Protein AF-K2CJT7-F1 (afdb_monomer_lite)

Sequence (482 aa):
MVERSEGFDRQESEKLVLRTFDEILKRFDKESEDYGRLDDFKYAVEQGDFPKNTAQYNRMTINGVHLTVAARDNEEDAFRKLNEFLSALKAKLNPEAQSSEVTKDREVVRRTSKAVTQPLVPEKGYTEWRDVNSEIVEIGKAFQGMEEEPLMKNLREKSHGREIGKENLHLEVGGVILDIKKGERNETLLTKLSRFVAAVKANNPERFVVEKKSVQEAAPAAPDKIFWRDVIAGIDGLVKAYPDKDYSSLTQLRAMMESGEVGQGMNLLMTVGPIHLWIKKTDSDEMIKEKIAVFIGELKQVASALNTREKEKEKPLDPESSRTYWRDIEGAIDALEPVFGEDGSYKLLRMSVKKGILGTVKNFHAIIGGVILDIKQSDTDTQMRDKLSAFIRELSKGGEIKMNDETRKSLKQLEQKYHQLEENSLDLENRYKKANGDLNQRTNEIIRLEDHIRKLQDELAREKQKSSYTPPPYQTTRSYSG

pLDDT: mean 74.55, std 16.51, range [27.48, 92.94]

Secondary structure (DSSP, 8-state):
-PPPPSP--HHHHHHHHHHHHHHHHTTS-TTSHHHHHHHHHHHHHHTT-TTT-GGGGSSEEETTEEE---TT--HHHHHHHHHHHHHHHHHHH-GGGGGTSTTTTHHHHHHHTTSS---SS--HHHHHHHHHHHHHHHHHHHTTTSTHHHHHHHHHHHHHTT-BTTB-EEEEETTEEEEE-TT--HHHHHHHHHHHHHHHHHH-HHHHS-------------HHHHHHHHHHHHHHHHHHH--STT-HHHHHHHHHHHHT-TTSSS-EEEEETTEEEEE-TT--HHHHHHHHHHHHHHHHHHHHHHHHHHHHH-SPP-HHHHHHHHHHHHHHHHTTHHHHTT-HHHHHHHHHHHTT-TTT---EEEEETTEEEEE-TT--HHHHHHHHHHHHHHHHHHHHHHHHHHHHHHHHHHHHHHHHHHHHHHHHHHHHHHHHHHHHHHHHHHHHHHHHHHHHHHHHHHHHHHHT-PPPP---------

Structure (mmCIF, N/CA/C/O backbone):
data_AF-K2CJT7-F1
#
_entry.id   AF-K2CJT7-F1
#
loop_
_atom_site.group_PDB
_atom_site.id
_atom_site.type_symbol
_atom_site.label_atom_id
_atom_site.label_alt_id
_atom_site.label_comp_id
_atom_site.label_asym_id
_atom_site.label_entity_id
_atom_site.label_seq_id
_atom_site.pdbx_PDB_ins_code
_atom_site.Cartn_x
_atom_site.Cartn_y
_atom_site.Cartn_z
_atom_site.occupancy
_atom_site.B_iso_or_equiv
_atom_site.auth_seq_id
_atom_site.auth_comp_id
_atom_site.auth_asym_id
_atom_site.auth_atom_id
_atom_site.pdbx_PDB_model_num
ATOM 1 N N . MET A 1 1 ? -0.716 38.180 7.221 1.00 33.94 1 MET A N 1
ATOM 2 C CA . MET A 1 1 ? 0.702 38.538 7.413 1.00 33.94 1 MET A CA 1
ATOM 3 C C . MET A 1 1 ? 1.384 37.246 7.831 1.00 33.94 1 MET A C 1
ATOM 5 O O . MET A 1 1 ? 1.141 36.795 8.937 1.00 33.94 1 MET A O 1
ATOM 9 N N . VAL A 1 2 ? 2.018 36.547 6.886 1.00 33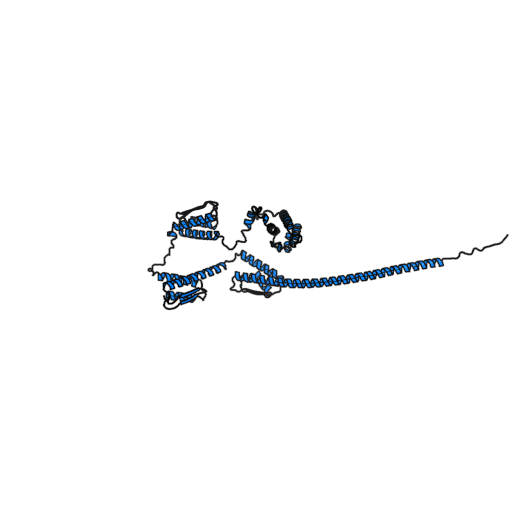.72 2 VAL A N 1
ATOM 10 C CA . VAL A 1 2 ? 2.657 35.242 7.132 1.00 33.72 2 VAL A CA 1
ATOM 11 C C . VAL A 1 2 ? 4.112 35.533 7.477 1.00 33.72 2 VAL A C 1
ATOM 13 O O . VAL A 1 2 ? 4.806 36.168 6.682 1.00 33.72 2 VAL A O 1
ATOM 16 N N . GLU A 1 3 ? 4.526 35.157 8.684 1.00 33.00 3 GLU A N 1
ATOM 17 C CA . GLU A 1 3 ? 5.911 35.260 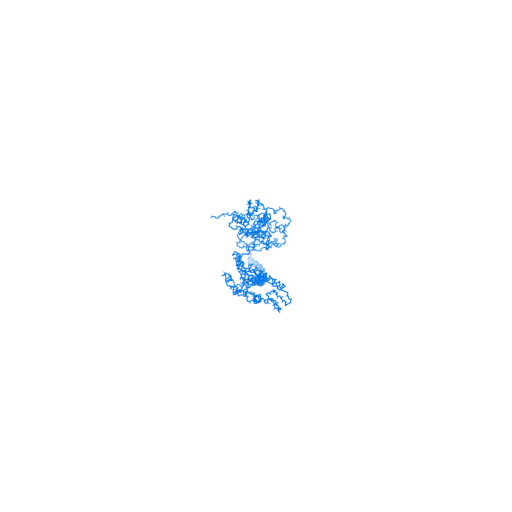9.137 1.00 33.00 3 GLU A CA 1
ATOM 18 C C . GLU A 1 3 ? 6.803 34.418 8.216 1.00 33.00 3 GLU A C 1
ATOM 20 O O . GLU A 1 3 ? 6.526 33.247 7.954 1.00 33.00 3 GLU A O 1
ATOM 25 N N . ARG A 1 4 ? 7.838 35.056 7.658 1.00 34.62 4 ARG A N 1
ATOM 26 C CA . ARG A 1 4 ? 8.873 34.395 6.861 1.00 34.62 4 ARG A CA 1
ATOM 27 C C . ARG A 1 4 ? 9.667 33.485 7.796 1.00 34.62 4 ARG A C 1
ATOM 29 O O . ARG A 1 4 ? 10.232 33.985 8.766 1.00 34.62 4 ARG A O 1
ATOM 36 N N . SER A 1 5 ? 9.706 32.187 7.500 1.00 40.94 5 SER A N 1
ATOM 37 C CA . SER A 1 5 ? 10.655 31.262 8.116 1.00 40.94 5 SER A CA 1
ATOM 38 C C . SER A 1 5 ? 12.083 31.757 7.874 1.00 40.94 5 SER A C 1
ATOM 40 O O . SER A 1 5 ? 12.376 32.348 6.830 1.00 40.94 5 SER A O 1
ATOM 42 N N . GLU A 1 6 ? 12.947 31.561 8.869 1.00 47.12 6 GLU A N 1
ATOM 43 C CA . GLU A 1 6 ? 14.383 31.828 8.782 1.00 47.12 6 GLU A CA 1
ATOM 44 C C . GLU A 1 6 ? 14.944 31.219 7.487 1.00 47.12 6 GLU A C 1
ATOM 46 O O . GLU A 1 6 ? 14.622 30.088 7.127 1.00 47.12 6 GLU A O 1
ATOM 51 N N . GLY A 1 7 ? 15.679 32.031 6.725 1.00 49.88 7 GLY A N 1
ATOM 52 C CA . GLY A 1 7 ? 15.993 31.751 5.328 1.00 49.88 7 GLY A CA 1
ATOM 53 C C . GLY A 1 7 ? 16.843 30.496 5.158 1.00 49.88 7 GLY A C 1
ATOM 54 O O . GLY A 1 7 ? 17.966 30.437 5.646 1.00 49.88 7 GLY A O 1
ATOM 55 N N . PHE A 1 8 ? 16.321 29.526 4.412 1.00 68.75 8 PHE A N 1
ATOM 56 C CA . PHE A 1 8 ? 17.096 28.421 3.864 1.00 68.75 8 PHE A CA 1
ATOM 57 C C . PHE A 1 8 ? 18.236 28.974 2.988 1.00 68.75 8 PHE A C 1
ATOM 59 O O . PHE A 1 8 ? 17.991 29.499 1.898 1.00 68.75 8 PHE A O 1
ATOM 66 N N . ASP A 1 9 ? 19.482 28.875 3.466 1.00 81.31 9 ASP A N 1
ATOM 67 C CA . ASP A 1 9 ? 20.670 29.160 2.660 1.00 81.31 9 ASP A CA 1
ATOM 68 C C . ASP A 1 9 ? 21.078 27.896 1.895 1.00 81.31 9 ASP A C 1
ATOM 70 O O . ASP A 1 9 ? 21.684 26.949 2.418 1.00 81.31 9 ASP A O 1
ATOM 74 N N . ARG A 1 10 ? 20.715 27.894 0.614 1.00 78.44 10 ARG A N 1
ATOM 75 C CA . ARG A 1 10 ? 21.020 26.819 -0.326 1.00 78.44 10 ARG A CA 1
ATOM 76 C C . ARG A 1 10 ? 22.523 26.545 -0.422 1.00 78.44 10 ARG A C 1
ATOM 78 O O . ARG A 1 10 ? 22.921 25.383 -0.442 1.00 78.44 10 ARG A O 1
ATOM 85 N N . GLN A 1 11 ? 23.359 27.583 -0.464 1.00 81.00 11 GLN A N 1
ATOM 86 C CA . GLN A 1 11 ? 24.801 27.410 -0.665 1.00 81.00 11 GLN A CA 1
ATOM 87 C C . GLN A 1 11 ? 25.468 26.777 0.554 1.00 81.00 11 GLN A C 1
ATOM 89 O O . GLN A 1 11 ? 26.418 26.002 0.419 1.00 81.00 11 GLN A O 1
ATOM 94 N N . GLU A 1 12 ? 24.994 27.111 1.752 1.00 79.69 12 GLU A N 1
ATOM 95 C CA . GLU A 1 12 ? 25.493 26.509 2.986 1.00 79.69 12 GLU A CA 1
ATOM 96 C C . GLU A 1 12 ? 25.071 25.036 3.098 1.00 79.69 12 GLU A C 1
ATOM 98 O O . GLU A 1 12 ? 25.903 24.175 3.405 1.00 79.69 12 GLU A O 1
ATOM 103 N N . SER A 1 13 ? 23.821 24.733 2.737 1.00 77.44 13 SER A N 1
ATOM 104 C CA . SER A 1 13 ? 23.278 23.369 2.721 1.00 77.44 13 SER A CA 1
ATOM 105 C C . SER A 1 13 ? 23.994 22.465 1.710 1.00 77.44 13 SER A C 1
ATOM 107 O O . SER A 1 13 ? 24.402 21.356 2.058 1.00 77.44 13 SER A O 1
ATOM 109 N N . GLU A 1 14 ? 24.226 22.947 0.484 1.00 81.81 14 GLU A N 1
ATOM 110 C CA . GLU A 1 14 ? 24.991 22.229 -0.547 1.00 81.81 14 GLU A CA 1
ATOM 111 C C . GLU A 1 14 ? 26.425 21.934 -0.074 1.00 81.81 14 GLU A C 1
ATOM 113 O O . GLU A 1 14 ? 26.898 20.799 -0.170 1.00 81.81 14 GLU A O 1
ATOM 118 N N . LYS A 1 15 ? 27.114 22.918 0.520 1.00 83.44 15 LYS A N 1
ATOM 119 C CA . LYS A 1 15 ? 28.477 22.729 1.048 1.00 83.44 15 LYS A CA 1
ATOM 120 C C . LYS A 1 15 ? 28.543 21.686 2.162 1.00 83.44 15 LYS A C 1
ATOM 122 O O . LYS A 1 15 ? 29.533 20.956 2.239 1.00 83.44 15 LYS A O 1
ATOM 127 N N . LEU A 1 16 ? 27.545 21.636 3.043 1.00 80.25 16 LEU A N 1
ATOM 128 C CA . LEU A 1 16 ? 27.485 20.653 4.127 1.00 80.25 16 LEU A CA 1
ATOM 129 C C . LEU A 1 16 ? 27.275 19.232 3.584 1.00 80.25 16 LEU A C 1
ATOM 131 O O . LEU A 1 16 ? 27.981 18.301 3.982 1.00 80.25 16 LEU A O 1
ATOM 135 N N . VAL A 1 17 ? 26.353 19.083 2.632 1.00 81.94 17 VAL A N 1
ATOM 136 C CA . VAL A 1 17 ? 26.064 17.816 1.952 1.00 81.94 17 VAL A CA 1
ATOM 137 C C . VAL A 1 17 ? 27.309 17.280 1.247 1.00 81.94 17 VAL A C 1
ATOM 139 O O . VAL A 1 17 ? 27.695 16.134 1.477 1.00 81.94 17 VAL A O 1
ATOM 142 N N . LEU A 1 18 ? 27.990 18.112 0.453 1.00 85.12 18 LEU A N 1
ATOM 143 C CA . LEU A 1 18 ? 29.178 17.703 -0.304 1.00 85.12 18 LEU A CA 1
ATOM 144 C C . LEU A 1 18 ? 30.336 17.261 0.600 1.00 85.12 18 LEU A C 1
ATOM 146 O O . LEU A 1 18 ? 30.958 16.231 0.339 1.00 85.12 18 LEU A O 1
ATOM 150 N N . ARG A 1 19 ? 30.575 17.965 1.716 1.00 85.94 19 ARG A N 1
ATOM 151 C CA . ARG A 1 19 ? 31.562 17.521 2.720 1.00 85.94 19 ARG A CA 1
ATOM 152 C C . ARG A 1 19 ? 31.198 16.163 3.313 1.00 85.94 19 ARG A C 1
ATOM 154 O O . ARG A 1 19 ? 32.074 15.327 3.516 1.00 85.94 19 ARG A O 1
ATOM 161 N N . THR A 1 20 ? 29.914 15.935 3.580 1.00 80.62 20 THR A N 1
ATOM 162 C CA . THR A 1 20 ? 29.443 14.670 4.155 1.00 80.62 20 THR A CA 1
ATOM 163 C C . THR A 1 20 ? 29.599 13.514 3.161 1.00 80.62 20 THR A C 1
ATOM 165 O O . THR A 1 20 ? 30.011 12.424 3.559 1.00 80.62 20 THR A O 1
ATOM 168 N N . PHE A 1 21 ? 29.369 13.756 1.864 1.00 86.75 21 PHE A N 1
ATOM 169 C CA . PHE A 1 21 ? 29.683 12.795 0.801 1.00 86.75 21 PHE A CA 1
ATOM 170 C C . PHE A 1 21 ? 31.166 12.417 0.779 1.00 86.75 21 PHE A C 1
ATOM 172 O O . PHE A 1 21 ? 31.483 11.230 0.765 1.00 86.75 21 PHE A O 1
ATOM 179 N N . ASP A 1 22 ? 32.074 13.395 0.837 1.00 88.12 22 ASP A N 1
ATOM 180 C CA . ASP A 1 22 ? 33.520 13.132 0.832 1.00 88.12 22 ASP A CA 1
ATOM 181 C C . ASP A 1 22 ? 33.976 12.279 2.023 1.00 88.12 22 ASP A C 1
ATOM 183 O O . ASP A 1 22 ? 34.861 11.429 1.896 1.00 88.12 22 ASP A O 1
ATOM 187 N N . GLU A 1 23 ? 33.388 12.493 3.199 1.00 84.88 23 GLU A N 1
ATOM 188 C CA . GLU A 1 23 ? 33.679 11.694 4.392 1.00 84.88 23 GLU A CA 1
ATOM 189 C C . GLU A 1 23 ? 33.170 10.255 4.283 1.00 84.88 23 GLU A C 1
ATOM 191 O O . GLU A 1 23 ? 33.823 9.328 4.772 1.00 84.88 23 GLU A O 1
ATOM 196 N N . ILE A 1 24 ? 32.008 10.073 3.657 1.00 84.69 24 ILE A N 1
ATOM 197 C CA . ILE A 1 24 ? 31.381 8.772 3.440 1.00 84.69 24 ILE A CA 1
ATOM 198 C C . ILE A 1 24 ? 32.138 7.981 2.370 1.00 84.69 24 ILE A C 1
ATOM 200 O O . ILE A 1 24 ? 32.504 6.833 2.615 1.00 84.69 24 ILE A O 1
ATOM 204 N N . LEU A 1 25 ? 32.421 8.591 1.216 1.00 86.19 25 LEU A N 1
ATOM 205 C CA . LEU A 1 25 ? 33.076 7.941 0.075 1.00 86.19 25 LEU A CA 1
ATOM 206 C C . LEU A 1 25 ? 34.460 7.394 0.437 1.00 86.19 25 LEU A C 1
ATOM 208 O O . LEU A 1 25 ? 34.833 6.322 -0.025 1.00 86.19 25 LEU A O 1
ATOM 212 N N . LYS A 1 26 ? 35.200 8.063 1.331 1.00 87.94 26 LYS A N 1
ATOM 213 C CA . LYS A 1 26 ? 36.492 7.569 1.851 1.00 87.94 26 LYS A CA 1
ATOM 214 C C . LYS A 1 26 ? 36.408 6.213 2.560 1.00 87.94 26 LYS A C 1
ATOM 216 O O . LYS A 1 26 ? 37.446 5.597 2.786 1.00 87.94 26 LYS A O 1
ATOM 221 N N . ARG A 1 27 ? 35.212 5.782 2.967 1.00 84.00 27 ARG A N 1
ATOM 222 C CA . ARG A 1 27 ? 34.976 4.548 3.734 1.00 84.00 27 ARG A CA 1
ATOM 223 C C . ARG A 1 27 ? 34.415 3.408 2.893 1.00 84.00 27 ARG A C 1
ATOM 225 O O . ARG A 1 27 ? 34.300 2.299 3.406 1.00 84.00 27 ARG A O 1
ATOM 232 N N . PHE A 1 28 ? 34.043 3.677 1.648 1.00 82.88 28 PHE A N 1
ATOM 233 C CA . PHE A 1 28 ? 33.614 2.646 0.716 1.00 82.88 28 PHE A CA 1
ATOM 234 C C . PHE A 1 28 ? 34.799 2.139 -0.096 1.00 82.88 28 PHE A C 1
ATOM 236 O O . PHE A 1 28 ? 35.740 2.878 -0.389 1.00 82.88 28 PHE A O 1
ATOM 243 N N . ASP A 1 29 ? 34.726 0.868 -0.476 1.00 81.00 29 ASP A N 1
ATOM 244 C CA . ASP A 1 29 ? 35.602 0.320 -1.499 1.00 81.00 29 ASP A CA 1
ATOM 245 C C . ASP A 1 29 ? 35.276 0.989 -2.841 1.00 81.00 29 ASP A C 1
ATOM 247 O O . ASP A 1 29 ? 34.113 1.015 -3.248 1.00 81.00 29 ASP A O 1
ATOM 251 N N . LYS A 1 30 ? 36.289 1.533 -3.522 1.00 83.31 30 LYS A N 1
ATOM 252 C CA . LYS A 1 30 ? 36.121 2.242 -4.800 1.00 83.31 30 LYS A CA 1
ATOM 253 C C . LYS A 1 30 ? 35.590 1.340 -5.909 1.00 83.31 30 LYS A C 1
ATOM 255 O O . LYS A 1 30 ? 35.009 1.843 -6.864 1.00 83.31 30 LYS A O 1
ATOM 260 N N . GLU A 1 31 ? 35.789 0.031 -5.782 1.00 78.12 31 GLU A N 1
ATOM 261 C CA . GLU A 1 31 ? 35.276 -0.960 -6.731 1.00 78.12 31 GLU A CA 1
ATOM 262 C C . GLU A 1 31 ? 33.840 -1.405 -6.402 1.00 78.12 31 GLU A C 1
ATOM 264 O O . GLU A 1 31 ? 33.230 -2.149 -7.170 1.00 78.12 31 GLU A O 1
ATOM 269 N N . SER A 1 32 ? 33.263 -0.947 -5.282 1.00 83.44 32 SER A N 1
ATOM 270 C CA . SER A 1 32 ? 31.889 -1.294 -4.916 1.00 83.44 32 SER A CA 1
ATOM 271 C C . SER A 1 32 ? 30.857 -0.529 -5.747 1.00 83.44 32 SER A C 1
ATOM 273 O O . SER A 1 32 ? 30.980 0.670 -5.997 1.00 83.44 32 SER A O 1
ATOM 275 N N . GLU A 1 33 ? 29.776 -1.214 -6.119 1.00 79.88 33 GLU A N 1
ATOM 276 C CA . GLU A 1 33 ? 28.640 -0.605 -6.824 1.00 79.88 33 GLU A CA 1
ATOM 277 C C . GLU A 1 33 ? 28.021 0.556 -6.020 1.00 79.88 33 GLU A C 1
ATOM 279 O O . GLU A 1 33 ? 27.604 1.570 -6.579 1.00 79.88 33 GLU A O 1
ATOM 284 N N . ASP A 1 34 ? 28.028 0.441 -4.691 1.00 82.44 34 ASP A N 1
ATOM 285 C CA . ASP A 1 34 ? 27.559 1.473 -3.768 1.00 82.44 34 ASP A CA 1
ATOM 286 C C . ASP A 1 34 ? 28.439 2.739 -3.794 1.00 82.44 34 ASP A C 1
ATOM 288 O O . ASP A 1 34 ? 27.908 3.843 -3.659 1.00 82.44 34 ASP A O 1
ATOM 292 N N . TYR A 1 35 ? 29.755 2.606 -4.017 1.00 85.62 35 TYR A N 1
ATOM 293 C CA . TYR A 1 35 ? 30.653 3.749 -4.221 1.00 85.62 35 TYR A CA 1
ATOM 294 C C . TYR A 1 35 ? 30.310 4.494 -5.508 1.00 85.62 35 TYR A C 1
ATOM 296 O O . TYR A 1 35 ? 30.112 5.705 -5.461 1.00 85.62 35 TYR A O 1
ATOM 304 N N . GLY A 1 36 ? 30.174 3.775 -6.629 1.00 79.31 36 GLY A N 1
ATOM 305 C CA . GLY A 1 36 ? 29.824 4.383 -7.918 1.00 79.31 36 GLY A CA 1
ATOM 306 C C . GLY A 1 36 ? 28.505 5.152 -7.848 1.00 79.31 36 GLY A C 1
ATOM 307 O O . GLY A 1 36 ? 28.428 6.308 -8.249 1.00 79.31 36 GLY A O 1
ATOM 308 N N . ARG A 1 37 ? 27.488 4.562 -7.210 1.00 82.69 37 ARG A N 1
ATOM 309 C CA . ARG A 1 37 ? 26.189 5.218 -7.009 1.00 82.69 37 ARG A CA 1
ATOM 310 C C . ARG A 1 37 ? 26.273 6.459 -6.111 1.00 82.69 37 ARG A C 1
ATOM 312 O O . ARG A 1 37 ? 25.582 7.438 -6.379 1.00 82.69 37 ARG A O 1
ATOM 319 N N . LEU A 1 38 ? 27.068 6.427 -5.034 1.00 84.38 38 LEU A N 1
ATOM 320 C CA . LEU A 1 38 ? 27.299 7.596 -4.170 1.00 84.38 38 LEU A CA 1
ATOM 321 C C . LEU A 1 38 ? 28.038 8.720 -4.909 1.00 84.38 38 LEU A C 1
ATOM 323 O O . LEU A 1 38 ? 27.722 9.888 -4.688 1.00 84.38 38 LEU A O 1
ATOM 327 N N . ASP A 1 39 ? 29.008 8.375 -5.755 1.00 85.56 39 ASP A N 1
ATOM 328 C CA . ASP A 1 39 ? 29.831 9.332 -6.500 1.00 85.56 39 ASP A CA 1
ATOM 329 C C . ASP A 1 39 ? 29.027 10.030 -7.608 1.00 85.56 39 ASP A C 1
ATOM 331 O O . ASP A 1 39 ? 29.010 11.259 -7.673 1.00 85.56 39 ASP A O 1
ATOM 335 N N . ASP A 1 40 ? 28.232 9.275 -8.375 1.00 84.00 40 ASP A N 1
ATOM 336 C CA . ASP A 1 40 ? 27.285 9.823 -9.361 1.00 84.00 40 ASP A CA 1
ATOM 337 C C . ASP A 1 40 ? 26.296 10.805 -8.714 1.00 84.00 40 ASP A C 1
ATOM 339 O O . ASP A 1 40 ? 25.917 11.835 -9.281 1.00 84.00 40 ASP A O 1
ATOM 343 N N . PHE A 1 41 ? 25.873 10.495 -7.490 1.00 82.31 41 PHE A N 1
ATOM 344 C CA . PHE A 1 41 ? 24.942 11.324 -6.743 1.00 82.31 41 PHE A CA 1
ATOM 345 C C . PHE A 1 41 ? 25.599 12.598 -6.216 1.00 82.31 41 PHE A C 1
ATOM 347 O O . PHE A 1 41 ? 25.021 13.684 -6.304 1.00 82.31 41 PHE A O 1
ATOM 354 N N . LYS A 1 42 ? 26.821 12.482 -5.691 1.00 88.38 42 LYS A N 1
ATOM 355 C CA . LYS A 1 42 ? 27.630 13.634 -5.299 1.00 88.38 42 LYS A CA 1
ATOM 356 C C . LYS A 1 42 ? 27.823 14.567 -6.497 1.00 88.38 42 LYS A C 1
ATOM 358 O O . LYS A 1 42 ? 27.577 15.764 -6.366 1.00 88.38 42 LYS A O 1
ATOM 363 N N . TYR A 1 43 ? 28.157 14.019 -7.665 1.00 87.75 43 TYR A N 1
ATOM 364 C CA . TYR A 1 43 ? 28.298 14.780 -8.904 1.00 87.75 43 TYR A CA 1
ATOM 365 C C . TYR A 1 43 ? 27.011 15.538 -9.270 1.00 87.75 43 TYR A C 1
ATOM 367 O O . TYR A 1 43 ? 27.059 16.729 -9.576 1.00 87.75 43 TYR A O 1
ATOM 375 N N . ALA A 1 44 ? 25.838 14.907 -9.154 1.00 83.19 44 ALA A N 1
ATOM 376 C CA . ALA A 1 44 ? 24.555 15.570 -9.408 1.00 83.19 44 ALA A CA 1
ATOM 377 C C . ALA A 1 44 ? 24.259 16.734 -8.439 1.00 83.19 44 ALA A C 1
ATOM 379 O O . ALA A 1 44 ? 23.647 17.733 -8.831 1.00 83.19 44 ALA A O 1
ATOM 380 N N . VAL A 1 45 ? 24.698 16.632 -7.179 1.00 84.31 45 VAL A N 1
ATOM 381 C CA . VAL A 1 45 ? 24.622 17.739 -6.209 1.00 84.31 45 VAL A CA 1
ATOM 382 C C . VAL A 1 45 ? 25.595 18.860 -6.591 1.00 84.31 45 VAL A C 1
ATOM 384 O O . VAL A 1 45 ? 25.203 20.023 -6.556 1.00 84.31 45 VAL A O 1
ATOM 387 N N . GLU A 1 46 ? 26.821 18.537 -7.019 1.00 86.69 46 GLU A N 1
ATOM 388 C CA . GLU A 1 46 ? 27.822 19.523 -7.469 1.00 86.69 46 GLU A CA 1
ATOM 389 C C . GLU A 1 46 ? 27.361 20.321 -8.698 1.00 86.69 46 GLU A C 1
ATOM 391 O O . GLU A 1 46 ? 27.619 21.522 -8.779 1.00 86.69 46 GLU A O 1
ATOM 396 N N . GLN A 1 47 ? 26.644 19.685 -9.632 1.00 87.50 47 GLN A N 1
ATOM 397 C CA . GLN A 1 47 ? 26.065 20.361 -10.801 1.00 87.50 47 GLN A CA 1
ATOM 398 C C . GLN A 1 47 ? 24.788 21.162 -10.472 1.00 87.50 47 GLN A C 1
ATOM 400 O O . GLN A 1 47 ? 24.265 21.885 -11.321 1.00 87.50 47 GLN A O 1
ATOM 405 N N . GLY A 1 48 ? 24.259 21.055 -9.246 1.00 82.06 48 GLY A N 1
ATOM 406 C CA . GLY A 1 48 ? 22.983 21.668 -8.861 1.00 82.06 48 GLY A CA 1
ATOM 407 C C . GLY A 1 48 ? 21.766 21.039 -9.555 1.00 82.06 48 GLY A C 1
ATOM 408 O O . GLY A 1 48 ? 20.697 21.661 -9.615 1.00 82.06 48 GLY A O 1
ATOM 409 N N . ASP A 1 49 ? 21.926 19.821 -10.076 1.00 79.88 49 ASP A N 1
ATOM 410 C CA . ASP A 1 49 ? 20.905 19.057 -10.798 1.00 79.88 49 ASP A CA 1
ATOM 411 C C . ASP A 1 49 ? 20.071 18.171 -9.869 1.00 79.88 49 ASP A C 1
ATOM 413 O O . ASP A 1 49 ? 18.956 17.775 -10.215 1.00 79.88 49 ASP A O 1
ATOM 417 N N . PHE A 1 50 ? 20.562 17.927 -8.654 1.00 71.44 50 PHE A N 1
ATOM 418 C CA . PHE A 1 50 ? 19.899 17.098 -7.653 1.00 71.44 50 PHE A CA 1
ATOM 419 C C . PHE A 1 50 ? 18.418 17.467 -7.388 1.00 71.44 50 PHE A C 1
ATOM 421 O O . PHE A 1 50 ? 17.567 16.583 -7.520 1.00 71.44 50 PHE A O 1
ATOM 428 N N . PRO A 1 51 ? 18.037 18.735 -7.108 1.00 62.28 51 PRO A N 1
ATOM 429 C CA . PRO A 1 51 ? 16.625 19.075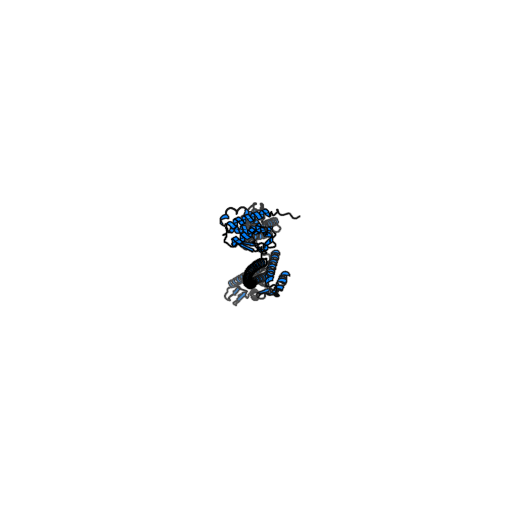 -6.904 1.00 62.28 51 PRO A CA 1
ATOM 430 C C . PRO A 1 51 ? 15.810 19.116 -8.209 1.00 62.28 51 PRO A C 1
ATOM 432 O O . PRO A 1 51 ? 14.584 19.058 -8.168 1.00 62.28 51 PRO A O 1
ATOM 435 N N . LYS A 1 52 ? 16.461 19.193 -9.378 1.00 68.50 52 LYS A N 1
ATOM 436 C CA . LYS A 1 52 ? 15.792 19.264 -10.690 1.00 68.50 52 LYS A CA 1
ATOM 437 C C . LYS A 1 52 ? 15.492 17.889 -11.280 1.00 68.50 52 LYS A C 1
ATOM 439 O O . LYS A 1 52 ? 14.593 17.772 -12.107 1.00 68.50 52 LYS A O 1
ATOM 444 N N . ASN A 1 53 ? 16.229 16.865 -10.853 1.00 66.38 53 ASN A N 1
ATOM 445 C CA . ASN A 1 53 ? 16.163 15.521 -11.416 1.00 66.38 53 ASN A CA 1
ATOM 446 C C . ASN A 1 53 ? 15.882 14.448 -10.351 1.00 66.38 53 ASN A C 1
ATOM 448 O O . ASN A 1 53 ? 16.296 13.297 -10.475 1.00 66.38 53 ASN A O 1
ATOM 452 N N . THR A 1 54 ? 15.130 14.814 -9.305 1.00 61.81 54 THR A N 1
ATOM 453 C CA . THR A 1 54 ? 14.743 13.931 -8.187 1.00 61.81 54 THR A CA 1
ATOM 454 C C . THR A 1 54 ? 14.083 12.632 -8.649 1.00 61.81 54 THR A C 1
ATOM 456 O O . THR A 1 54 ? 14.245 11.603 -8.000 1.00 61.81 54 THR A O 1
ATOM 459 N N . ALA A 1 55 ? 13.433 12.639 -9.819 1.00 59.00 55 ALA A N 1
ATOM 460 C CA . ALA A 1 55 ? 12.817 11.465 -10.426 1.00 59.00 55 ALA A CA 1
ATOM 461 C C . ALA A 1 55 ? 13.796 10.301 -10.679 1.00 59.00 55 ALA A C 1
ATOM 463 O O . ALA A 1 55 ? 13.417 9.143 -10.493 1.00 59.00 55 ALA A O 1
ATOM 464 N N . GLN A 1 56 ? 15.049 10.593 -11.052 1.00 63.22 56 GLN A N 1
ATOM 465 C CA . GLN A 1 56 ? 16.096 9.576 -11.236 1.00 63.22 56 GLN A CA 1
ATOM 466 C C . GLN A 1 56 ? 16.602 9.007 -9.903 1.00 63.22 56 GLN A C 1
ATOM 468 O O . GLN A 1 56 ? 17.131 7.900 -9.858 1.00 63.22 56 GLN A O 1
ATOM 473 N N . TYR A 1 57 ? 16.370 9.730 -8.809 1.00 64.06 57 TYR A N 1
ATOM 474 C CA . TYR A 1 57 ? 16.875 9.441 -7.470 1.00 64.06 57 TYR A CA 1
ATOM 475 C C . TYR A 1 57 ? 15.766 9.062 -6.475 1.00 64.06 57 TYR A C 1
ATOM 477 O O . TYR A 1 57 ? 16.007 8.981 -5.270 1.00 64.06 57 TYR A O 1
ATOM 485 N N . ASN A 1 58 ? 14.545 8.814 -6.973 1.00 62.03 58 ASN A N 1
ATOM 486 C CA . ASN A 1 58 ? 13.329 8.651 -6.169 1.00 62.03 58 ASN A CA 1
ATOM 487 C C . ASN A 1 58 ? 13.444 7.564 -5.088 1.00 62.03 58 ASN A C 1
ATOM 489 O O . ASN A 1 58 ? 12.771 7.646 -4.058 1.00 62.03 58 ASN A O 1
ATOM 493 N N . ARG A 1 59 ? 14.274 6.538 -5.314 1.00 70.81 59 ARG A N 1
ATOM 494 C CA . ARG A 1 59 ? 14.606 5.509 -4.324 1.00 70.81 59 ARG A CA 1
ATOM 495 C C . ARG A 1 59 ? 16.041 5.046 -4.506 1.00 70.81 59 ARG A C 1
ATOM 497 O O . ARG A 1 59 ? 16.341 4.302 -5.433 1.00 70.81 59 ARG A O 1
ATOM 504 N N . MET A 1 60 ? 16.902 5.434 -3.577 1.00 77.38 60 MET A N 1
ATOM 505 C CA . MET A 1 60 ? 18.275 4.950 -3.509 1.00 77.38 60 MET A CA 1
ATOM 506 C C . MET A 1 60 ? 18.448 4.132 -2.235 1.00 77.38 60 MET A C 1
ATOM 508 O O . MET A 1 60 ? 17.952 4.513 -1.176 1.00 77.38 60 MET A O 1
ATOM 512 N N . THR A 1 61 ? 19.123 2.991 -2.332 1.00 81.19 61 THR A N 1
ATOM 513 C CA . THR A 1 61 ? 19.469 2.168 -1.169 1.00 81.19 61 THR A CA 1
ATOM 514 C C . THR A 1 61 ? 20.955 1.892 -1.199 1.00 81.19 61 THR A C 1
ATOM 516 O O . THR A 1 61 ? 21.434 1.341 -2.184 1.00 81.19 61 THR A O 1
ATOM 519 N N . ILE A 1 62 ? 21.656 2.263 -0.132 1.00 78.88 62 ILE A N 1
ATOM 520 C CA . ILE A 1 62 ? 23.097 2.037 0.016 1.00 78.88 62 ILE A CA 1
ATOM 521 C C . ILE A 1 62 ? 23.325 1.445 1.393 1.00 78.88 62 ILE A C 1
ATOM 523 O O . ILE A 1 62 ? 22.846 1.994 2.390 1.00 78.88 62 ILE A O 1
ATOM 527 N N . ASN A 1 63 ? 24.006 0.298 1.458 1.00 78.00 63 ASN A N 1
ATOM 528 C CA . ASN A 1 63 ? 24.202 -0.443 2.705 1.00 78.00 63 ASN A CA 1
ATOM 529 C C . ASN A 1 63 ? 22.913 -0.579 3.548 1.00 78.00 63 ASN A C 1
ATOM 531 O O . ASN A 1 63 ? 22.949 -0.505 4.774 1.00 78.00 63 ASN A O 1
ATOM 535 N N . GLY A 1 64 ? 21.742 -0.740 2.916 1.00 78.00 64 GLY A N 1
ATOM 536 C CA . GLY A 1 64 ? 20.439 -0.868 3.589 1.00 78.00 64 GLY A CA 1
ATOM 537 C C . GLY A 1 64 ? 19.920 0.395 4.296 1.00 78.00 64 GLY A C 1
ATOM 538 O O . GLY A 1 64 ? 19.045 0.282 5.150 1.00 78.00 64 GLY A O 1
ATOM 539 N N . VAL A 1 65 ? 20.476 1.574 4.007 1.00 84.50 65 VAL A N 1
ATOM 540 C CA . VAL A 1 65 ? 19.869 2.878 4.323 1.00 84.50 65 VAL A CA 1
ATOM 541 C C . VAL A 1 65 ? 19.163 3.366 3.063 1.00 84.50 65 VAL A C 1
ATOM 543 O O . VAL A 1 65 ? 19.708 3.229 1.969 1.00 84.50 65 VAL A O 1
ATOM 546 N N . HIS A 1 66 ? 17.955 3.907 3.204 1.00 83.94 66 HIS A N 1
ATOM 547 C CA . HIS A 1 66 ? 17.115 4.302 2.077 1.00 83.94 66 HIS A CA 1
ATOM 548 C C . HIS A 1 66 ? 16.985 5.823 1.996 1.00 83.94 66 HIS A C 1
ATOM 550 O O . HIS A 1 66 ? 16.615 6.462 2.978 1.00 83.94 66 HIS A O 1
ATOM 556 N N . LEU A 1 67 ? 17.224 6.386 0.815 1.00 83.69 67 LEU A N 1
ATOM 557 C CA . LEU A 1 67 ? 16.832 7.745 0.465 1.00 83.69 67 LEU A CA 1
ATOM 558 C C . LEU A 1 67 ? 15.556 7.681 -0.372 1.00 83.69 67 LEU A C 1
ATOM 560 O O . LEU A 1 67 ? 15.489 6.942 -1.354 1.00 83.69 67 LEU A O 1
ATOM 564 N N . THR A 1 68 ? 14.543 8.452 0.012 1.00 82.75 68 THR A N 1
ATOM 565 C CA . THR A 1 68 ? 13.315 8.625 -0.774 1.00 82.75 68 THR A CA 1
ATOM 566 C C . THR A 1 68 ? 13.038 10.110 -0.933 1.00 82.75 68 THR A C 1
ATOM 568 O O . THR A 1 68 ? 12.569 10.754 0.003 1.00 82.75 68 THR A O 1
ATOM 571 N N . VAL A 1 69 ? 13.319 10.646 -2.117 1.00 78.31 69 VAL A N 1
ATOM 572 C CA . VAL A 1 69 ? 12.961 12.018 -2.496 1.00 78.31 69 VAL A CA 1
ATOM 573 C C . VAL A 1 69 ? 11.793 11.925 -3.466 1.00 78.31 69 VAL A C 1
ATOM 575 O O . VAL A 1 69 ? 11.835 11.134 -4.399 1.00 78.31 69 VAL A O 1
ATOM 578 N N . ALA A 1 70 ? 10.717 12.661 -3.223 1.00 75.50 70 ALA A N 1
ATOM 579 C CA . ALA A 1 70 ? 9.559 12.684 -4.103 1.00 75.50 70 ALA A CA 1
ATOM 580 C C . ALA A 1 70 ? 9.697 13.814 -5.129 1.00 75.50 70 ALA A C 1
ATOM 582 O O . ALA A 1 70 ? 10.160 14.901 -4.802 1.00 75.50 70 ALA A O 1
ATOM 583 N N . ALA A 1 71 ? 9.164 13.620 -6.338 1.00 70.12 71 ALA A N 1
ATOM 584 C CA . ALA A 1 71 ? 9.118 14.661 -7.375 1.00 70.12 71 ALA A CA 1
ATOM 585 C C . ALA A 1 71 ? 8.349 15.941 -6.967 1.00 70.12 71 ALA A C 1
ATOM 587 O O . ALA A 1 71 ? 8.406 16.946 -7.667 1.00 70.12 71 ALA A O 1
ATOM 588 N N . ARG A 1 72 ? 7.588 15.892 -5.865 1.00 74.94 72 ARG A N 1
ATOM 589 C CA . ARG A 1 72 ? 6.848 17.031 -5.295 1.00 74.94 72 ARG A CA 1
ATOM 590 C C . ARG A 1 72 ? 7.551 17.680 -4.103 1.00 74.94 72 ARG A C 1
ATOM 592 O O . ARG A 1 72 ? 7.029 18.669 -3.596 1.00 74.94 72 ARG A O 1
ATOM 599 N N . ASP A 1 73 ? 8.660 17.113 -3.632 1.00 77.38 73 ASP A N 1
ATOM 600 C CA . ASP A 1 73 ? 9.446 17.750 -2.581 1.00 77.38 73 ASP A CA 1
ATOM 601 C C . ASP A 1 73 ? 9.997 19.064 -3.136 1.00 77.38 73 ASP A C 1
ATOM 603 O O . ASP A 1 73 ? 10.521 19.113 -4.252 1.00 77.38 73 ASP A O 1
ATOM 607 N N . ASN A 1 74 ? 9.848 20.140 -2.368 1.00 82.94 74 ASN A N 1
ATOM 608 C CA . ASN A 1 74 ? 10.560 21.367 -2.682 1.00 82.94 74 ASN A CA 1
ATOM 609 C C . ASN A 1 74 ? 12.065 21.165 -2.416 1.00 82.94 74 ASN A C 1
ATOM 611 O O . ASN A 1 74 ? 12.495 20.167 -1.833 1.00 82.94 74 ASN A O 1
ATOM 615 N N . GLU A 1 75 ? 12.877 22.112 -2.874 1.00 77.31 75 GLU A N 1
ATOM 616 C CA . GLU A 1 75 ? 14.334 22.029 -2.769 1.00 77.31 75 GLU A CA 1
ATOM 617 C C . GLU A 1 75 ? 14.812 21.840 -1.316 1.00 77.31 75 GLU A C 1
ATOM 619 O O . GLU A 1 75 ? 15.653 20.985 -1.048 1.00 77.31 75 GLU A O 1
ATOM 624 N N . GLU A 1 76 ? 14.211 22.558 -0.367 1.00 80.56 76 GLU A N 1
ATOM 625 C CA . GLU A 1 76 ? 14.520 22.460 1.063 1.00 80.56 76 GLU A CA 1
ATOM 626 C C . GLU A 1 76 ? 14.217 21.061 1.631 1.00 80.56 76 GLU A C 1
ATOM 628 O O . GLU A 1 76 ? 15.054 20.462 2.312 1.00 80.56 76 GLU A O 1
ATOM 633 N N . ASP A 1 77 ? 13.055 20.492 1.304 1.00 79.94 77 ASP A N 1
ATOM 634 C CA . ASP A 1 77 ? 12.653 19.149 1.722 1.00 79.94 77 ASP A CA 1
ATOM 635 C C . ASP A 1 77 ? 13.563 18.070 1.114 1.00 79.94 77 ASP A C 1
ATOM 637 O O . ASP A 1 77 ? 13.917 17.106 1.801 1.00 79.94 77 ASP A O 1
ATOM 641 N N . ALA A 1 78 ? 13.981 18.236 -0.146 1.00 78.94 78 ALA A N 1
ATOM 642 C CA . ALA A 1 78 ? 14.912 17.327 -0.811 1.00 78.94 78 ALA A CA 1
ATOM 643 C C . ALA A 1 78 ? 16.295 17.340 -0.135 1.00 78.94 78 ALA A C 1
ATOM 645 O O . ALA A 1 78 ? 16.846 16.276 0.164 1.00 78.94 78 ALA A O 1
ATOM 646 N N . PHE A 1 79 ? 16.831 18.525 0.179 1.00 79.75 79 PHE A N 1
ATOM 647 C CA . PHE A 1 79 ? 18.099 18.665 0.900 1.00 79.75 79 PHE A CA 1
ATOM 648 C C . PHE A 1 79 ? 18.015 18.166 2.348 1.00 79.75 79 PHE A C 1
ATOM 650 O O . PHE A 1 79 ? 18.958 17.534 2.831 1.00 79.75 79 PHE A O 1
ATOM 657 N N . ARG A 1 80 ? 16.882 18.366 3.035 1.00 83.75 80 ARG A N 1
ATOM 658 C CA . ARG A 1 80 ? 16.658 17.816 4.381 1.00 83.75 80 ARG A CA 1
ATOM 659 C C . ARG A 1 80 ? 16.710 16.288 4.372 1.00 83.75 80 ARG A C 1
ATOM 661 O O . ARG A 1 80 ? 17.474 15.703 5.136 1.00 83.75 80 ARG A O 1
ATOM 668 N N . LYS A 1 81 ? 15.961 15.642 3.472 1.00 84.38 81 LYS A N 1
ATOM 669 C CA . LYS A 1 81 ? 15.946 14.172 3.345 1.00 84.38 81 LYS A CA 1
ATOM 670 C C . LYS A 1 81 ? 17.311 13.612 2.948 1.00 84.38 81 LYS A C 1
ATOM 672 O O . LYS A 1 81 ? 17.706 12.555 3.435 1.00 84.38 81 LYS A O 1
ATOM 677 N N . LEU A 1 82 ? 18.051 14.328 2.102 1.00 83.00 82 LEU A N 1
ATOM 678 C CA . LEU A 1 82 ? 19.417 13.959 1.744 1.00 83.00 82 LEU A CA 1
ATOM 679 C C . LEU A 1 82 ? 20.361 14.014 2.954 1.00 83.00 82 LEU A C 1
ATOM 681 O O . LEU A 1 82 ? 21.110 13.069 3.192 1.00 83.00 82 LEU A O 1
ATOM 685 N N . ASN A 1 83 ? 20.291 15.072 3.761 1.00 82.06 83 ASN A N 1
ATOM 686 C CA . ASN A 1 83 ? 21.085 15.181 4.986 1.00 82.06 83 ASN A CA 1
ATOM 687 C C . ASN A 1 83 ? 20.740 14.090 6.009 1.00 82.06 83 ASN A C 1
ATOM 689 O O . ASN A 1 83 ? 21.643 13.524 6.631 1.00 82.06 83 ASN A O 1
ATOM 693 N N . GLU A 1 84 ? 19.459 13.750 6.165 1.00 84.81 84 GLU A N 1
ATOM 694 C CA . GLU A 1 84 ? 19.015 12.643 7.023 1.00 84.81 84 GLU A CA 1
ATOM 695 C C . GLU A 1 84 ? 19.592 11.302 6.551 1.00 84.81 84 GLU A C 1
ATOM 697 O O . GLU A 1 84 ? 20.133 10.532 7.349 1.00 84.81 84 GLU A O 1
ATOM 702 N N . PHE A 1 85 ? 19.543 11.051 5.242 1.00 89.00 85 PHE A N 1
ATOM 703 C CA . PHE A 1 85 ? 20.104 9.856 4.623 1.00 89.00 85 PHE A CA 1
ATOM 704 C C . PHE A 1 85 ? 21.617 9.737 4.843 1.00 89.00 85 PHE A C 1
ATOM 706 O O . PHE A 1 85 ? 22.087 8.705 5.327 1.00 89.00 85 PHE A O 1
ATOM 713 N N . LEU A 1 86 ? 22.380 10.792 4.544 1.00 85.12 86 LEU A N 1
ATOM 714 C CA . LEU A 1 86 ? 23.835 10.796 4.722 1.00 85.12 86 LEU A CA 1
ATOM 715 C C . LEU A 1 86 ? 24.223 10.642 6.196 1.00 85.12 86 LEU A C 1
ATOM 717 O O . LEU A 1 86 ? 25.159 9.910 6.515 1.00 85.12 86 LEU A O 1
ATOM 721 N N . SER A 1 87 ? 23.471 11.258 7.110 1.00 82.69 87 SER A N 1
ATOM 722 C CA . SER A 1 87 ? 23.691 11.110 8.552 1.00 82.69 87 SER A CA 1
ATOM 723 C C . SER A 1 87 ? 23.468 9.668 9.013 1.00 82.69 87 SER A C 1
ATOM 725 O O . SER A 1 87 ? 24.295 9.107 9.737 1.00 82.69 87 SER A O 1
ATOM 727 N N . ALA A 1 88 ? 22.389 9.030 8.553 1.00 82.38 88 ALA A N 1
ATOM 728 C CA . ALA A 1 88 ? 22.105 7.629 8.854 1.00 82.38 88 ALA A CA 1
ATOM 729 C C . ALA A 1 88 ? 23.174 6.687 8.276 1.00 82.38 88 ALA A C 1
ATOM 731 O O . ALA A 1 88 ? 23.603 5.739 8.939 1.00 82.38 88 ALA A O 1
ATOM 732 N N . LEU A 1 89 ? 23.649 6.974 7.064 1.00 84.19 89 LEU A N 1
ATOM 733 C CA . LEU A 1 89 ? 24.697 6.204 6.408 1.00 84.19 89 LEU A CA 1
ATOM 734 C C . LEU A 1 89 ? 26.042 6.341 7.138 1.00 84.19 89 LEU A C 1
ATOM 736 O O . LEU A 1 89 ? 26.692 5.337 7.432 1.00 84.19 89 LEU A O 1
ATOM 740 N N . LYS A 1 90 ? 26.418 7.564 7.534 1.00 83.56 90 LYS A N 1
ATOM 741 C CA . LYS A 1 90 ? 27.607 7.842 8.353 1.00 83.56 90 LYS A CA 1
ATOM 742 C C . LYS A 1 90 ? 27.545 7.126 9.704 1.00 83.56 90 LYS A C 1
ATOM 744 O O . LYS A 1 90 ? 28.540 6.534 10.120 1.00 83.56 90 LYS A O 1
ATOM 749 N N . ALA A 1 91 ? 26.383 7.115 10.361 1.00 79.19 91 ALA A N 1
ATOM 750 C CA . ALA A 1 91 ? 26.182 6.398 11.621 1.00 79.19 91 ALA A CA 1
ATOM 751 C C . ALA A 1 91 ? 26.338 4.876 11.464 1.00 79.19 91 ALA A C 1
ATOM 753 O O . ALA A 1 91 ? 26.880 4.219 12.352 1.00 79.19 91 ALA A O 1
ATOM 754 N N . LYS A 1 92 ? 25.904 4.317 10.329 1.00 83.44 92 LYS A N 1
ATOM 755 C CA . LYS A 1 92 ? 26.032 2.886 10.028 1.00 83.44 92 LYS A CA 1
ATOM 756 C C . LYS A 1 92 ? 27.471 2.476 9.701 1.00 83.44 92 LYS A C 1
ATOM 758 O O . LYS A 1 92 ? 27.895 1.391 10.083 1.00 83.44 92 LYS A O 1
ATOM 763 N N . LEU A 1 93 ? 28.225 3.356 9.043 1.00 80.81 93 LEU A N 1
ATOM 764 C CA . LEU A 1 93 ? 29.638 3.157 8.692 1.00 80.81 93 LEU A CA 1
ATOM 765 C C . LEU A 1 93 ? 30.607 3.461 9.843 1.00 80.81 93 LEU A C 1
ATOM 767 O O . LEU A 1 93 ? 31.808 3.229 9.705 1.00 80.81 93 LEU A O 1
ATOM 771 N N . ASN A 1 94 ? 30.123 4.033 10.952 1.00 76.81 94 ASN A N 1
ATOM 772 C CA . ASN A 1 94 ? 30.956 4.387 12.099 1.00 76.81 94 ASN A CA 1
ATOM 773 C C . ASN A 1 94 ? 30.255 4.146 13.449 1.00 76.81 94 ASN A C 1
ATOM 775 O O . ASN A 1 94 ? 29.973 5.105 14.176 1.00 76.81 94 ASN A O 1
ATOM 779 N N . PRO A 1 95 ? 29.978 2.883 13.820 1.00 63.09 95 PRO A N 1
ATOM 780 C CA . PRO A 1 95 ? 29.291 2.569 15.073 1.00 63.09 95 PRO A CA 1
ATOM 781 C C . PRO A 1 95 ? 30.070 3.023 16.324 1.00 63.09 95 PRO A C 1
ATOM 783 O O . PRO A 1 95 ? 29.457 3.320 17.347 1.00 63.09 95 PRO A O 1
ATOM 786 N N . GLU A 1 96 ? 31.399 3.160 16.243 1.00 51.06 96 GLU A N 1
ATOM 787 C CA . GLU A 1 96 ? 32.261 3.559 17.369 1.00 51.06 96 GLU A CA 1
ATOM 788 C C . GLU A 1 96 ? 32.254 5.073 17.669 1.00 51.06 96 GLU A C 1
ATOM 790 O O . GLU A 1 96 ? 32.561 5.480 18.788 1.00 51.06 96 GLU A O 1
ATOM 795 N N . ALA A 1 97 ? 31.830 5.928 16.726 1.00 52.12 97 ALA A N 1
ATOM 796 C CA . ALA A 1 97 ? 31.753 7.383 16.932 1.00 52.12 97 ALA A CA 1
ATOM 797 C C . ALA A 1 97 ? 30.492 7.847 17.694 1.00 52.12 97 ALA A C 1
ATOM 799 O O . ALA A 1 97 ? 30.340 9.030 17.995 1.00 52.12 97 ALA A O 1
ATOM 800 N N . GLN A 1 98 ? 29.587 6.928 18.051 1.00 45.84 98 GLN A N 1
ATOM 801 C CA . GLN A 1 98 ? 28.325 7.250 18.729 1.00 45.84 98 GLN A CA 1
ATOM 802 C C . GLN A 1 98 ? 28.468 7.651 20.212 1.00 45.84 98 GLN A C 1
ATOM 804 O O . GLN A 1 98 ? 27.460 7.984 20.839 1.00 45.84 98 GLN A O 1
ATOM 809 N N . SER A 1 99 ? 29.672 7.648 20.803 1.00 41.84 99 SER A N 1
ATOM 810 C CA . SER A 1 99 ? 29.825 7.938 22.240 1.00 41.84 99 SER A CA 1
ATOM 811 C C . SER A 1 99 ? 30.072 9.416 22.586 1.00 41.84 99 SER A C 1
ATOM 813 O O . SER A 1 99 ? 29.739 9.816 23.701 1.00 41.84 99 SER A O 1
ATOM 815 N N . SER A 1 100 ? 30.571 10.258 21.665 1.00 42.19 100 SER A N 1
ATOM 816 C CA . SER A 1 100 ? 31.038 11.614 22.025 1.00 42.19 100 SER A CA 1
ATOM 817 C C . SER A 1 100 ? 30.251 12.794 21.436 1.00 42.19 100 SER A C 1
ATOM 819 O O . SER A 1 100 ? 30.212 13.845 22.068 1.00 42.19 100 SER A O 1
ATOM 821 N N . GLU A 1 101 ? 29.583 12.655 20.285 1.00 39.16 101 GLU A N 1
ATOM 822 C CA . GLU A 1 101 ? 28.847 13.768 19.632 1.00 39.16 101 GLU A CA 1
ATOM 823 C C . GLU A 1 101 ? 27.322 13.741 19.867 1.00 39.16 101 GLU A C 1
ATOM 825 O O . GLU A 1 101 ? 26.604 14.700 19.592 1.00 39.16 101 GLU A O 1
ATOM 830 N N . VAL A 1 102 ? 26.815 12.661 20.466 1.00 42.41 102 VAL A N 1
ATOM 831 C CA . VAL A 1 102 ? 25.379 12.359 20.613 1.00 42.41 102 VAL A CA 1
ATOM 832 C C . VAL A 1 102 ? 24.682 13.170 21.725 1.00 42.41 102 VAL A C 1
ATOM 834 O O . VAL A 1 102 ? 23.481 13.020 21.940 1.00 42.41 102 VAL A O 1
ATOM 837 N N . THR A 1 103 ? 25.373 14.061 22.439 1.00 41.47 103 THR A N 1
ATOM 838 C CA . THR A 1 103 ? 24.776 14.836 23.546 1.00 41.47 103 THR A CA 1
ATOM 839 C C . THR A 1 103 ? 24.256 16.220 23.164 1.00 41.47 103 THR A C 1
ATOM 841 O O . THR A 1 103 ? 23.430 16.737 23.910 1.00 41.47 103 THR A O 1
ATOM 844 N N . LYS A 1 104 ? 24.643 16.806 22.020 1.00 40.41 104 LYS A N 1
ATOM 845 C CA . LYS A 1 104 ? 24.161 18.147 21.621 1.00 40.41 104 LYS A CA 1
ATOM 846 C C . LYS A 1 104 ? 23.040 18.125 20.576 1.00 40.41 104 LYS A C 1
ATOM 848 O O . LYS A 1 104 ? 22.051 18.827 20.758 1.00 40.41 104 LYS A O 1
ATOM 853 N N . ASP A 1 105 ? 23.086 17.223 19.597 1.00 38.28 105 ASP A N 1
ATOM 854 C CA . ASP A 1 105 ? 22.037 17.151 18.558 1.00 38.28 105 ASP A CA 1
ATOM 855 C C . ASP A 1 105 ? 20.838 16.263 18.938 1.00 38.28 105 ASP A C 1
ATOM 857 O O . ASP A 1 105 ? 19.761 16.338 18.336 1.00 38.28 105 ASP A O 1
ATOM 861 N N . ARG A 1 106 ? 20.958 15.476 20.020 1.00 38.12 106 ARG A N 1
ATOM 862 C CA . ARG A 1 106 ? 19.838 14.690 20.567 1.00 38.12 106 ARG A CA 1
ATOM 863 C C . ARG A 1 106 ? 18.708 15.543 21.131 1.00 38.12 106 ARG A C 1
ATOM 865 O O . ARG A 1 106 ? 17.616 15.009 21.288 1.00 38.12 106 ARG A O 1
ATOM 872 N N . GLU A 1 107 ? 18.914 16.817 21.452 1.00 39.03 107 GLU A N 1
ATOM 873 C CA . GLU A 1 107 ? 17.853 17.634 22.055 1.00 39.03 107 GLU A CA 1
ATOM 874 C C . GLU A 1 107 ? 16.915 18.259 21.008 1.00 39.03 107 GLU A C 1
ATOM 876 O O . GLU A 1 107 ? 15.717 18.404 21.264 1.00 39.03 107 GLU A O 1
ATOM 881 N N . VAL A 1 108 ? 17.414 18.501 19.791 1.00 38.41 108 VAL A N 1
ATOM 882 C CA . VAL A 1 108 ? 16.622 19.018 18.663 1.00 38.41 108 VAL A CA 1
ATOM 883 C C . VAL A 1 108 ? 15.887 17.878 17.948 1.00 38.41 108 VAL A C 1
ATOM 885 O O . VAL A 1 108 ? 14.675 17.954 17.752 1.00 38.41 108 VAL A O 1
ATOM 888 N N . VAL A 1 109 ? 16.557 16.748 17.696 1.00 39.53 109 VAL A N 1
ATOM 889 C CA . VAL A 1 109 ? 15.943 15.572 17.047 1.00 39.53 109 VAL A CA 1
ATOM 890 C C . VAL A 1 109 ? 14.946 14.850 17.970 1.00 39.53 109 VAL A C 1
ATOM 892 O O . VAL A 1 109 ? 13.957 14.284 17.503 1.00 39.53 109 VAL A O 1
ATOM 895 N N . ARG A 1 110 ? 15.103 14.921 19.302 1.00 36.62 110 ARG A N 1
ATOM 896 C CA . ARG A 1 110 ? 14.125 14.363 20.263 1.00 36.62 110 ARG A CA 1
ATOM 897 C C . ARG A 1 110 ? 12.820 15.169 20.344 1.00 36.62 110 ARG A C 1
ATOM 899 O O . ARG A 1 110 ? 11.841 14.645 20.880 1.00 36.62 110 ARG A O 1
ATOM 906 N N . ARG A 1 111 ? 12.768 16.395 19.802 1.00 36.41 111 ARG A N 1
ATOM 907 C CA . ARG A 1 111 ? 11.516 17.166 19.675 1.00 36.41 111 ARG A CA 1
ATOM 908 C C . ARG A 1 111 ? 10.723 16.807 18.415 1.00 36.41 111 ARG A C 1
ATOM 910 O O . ARG A 1 111 ? 9.501 16.799 18.486 1.00 36.41 111 ARG A O 1
ATOM 917 N N . THR A 1 112 ? 11.376 16.412 17.324 1.00 31.12 112 THR A N 1
ATOM 918 C CA . THR A 1 112 ? 10.720 16.021 16.059 1.00 31.12 112 THR A CA 1
ATOM 919 C C . THR A 1 112 ? 10.475 14.511 15.928 1.00 31.12 112 THR A C 1
ATOM 921 O O . THR A 1 112 ? 9.453 14.101 15.386 1.00 31.12 112 THR A O 1
ATOM 924 N N . SER A 1 113 ? 11.314 13.660 16.526 1.00 27.91 113 SER A N 1
ATOM 925 C CA . SER A 1 113 ? 11.198 12.186 16.431 1.00 27.91 113 SER A CA 1
ATOM 926 C C . SER A 1 113 ? 10.211 11.556 17.422 1.00 27.91 113 SER A C 1
ATOM 928 O O . SER A 1 113 ? 10.015 10.346 17.421 1.00 27.91 113 SER A O 1
ATOM 930 N N . LYS A 1 114 ? 9.583 12.350 18.300 1.00 30.30 114 LYS A N 1
ATOM 931 C CA . LYS A 1 114 ? 8.535 11.871 19.221 1.00 30.30 114 LYS A CA 1
ATOM 932 C C . LYS A 1 114 ? 7.135 11.816 18.592 1.00 30.30 114 LYS A C 1
ATOM 934 O O . LYS A 1 114 ? 6.200 11.412 19.279 1.00 30.30 114 LYS A O 1
ATOM 939 N N . ALA A 1 115 ? 6.987 12.208 17.324 1.00 32.66 115 ALA A N 1
ATOM 940 C CA . ALA A 1 115 ? 5.699 12.241 16.628 1.00 32.66 115 ALA A CA 1
ATOM 941 C C . ALA A 1 115 ? 5.385 10.977 15.807 1.00 32.66 115 ALA A C 1
ATOM 943 O O . ALA A 1 115 ? 4.231 10.764 15.451 1.00 32.66 115 ALA A O 1
ATOM 944 N N . VAL A 1 116 ? 6.359 10.113 15.516 1.00 31.38 116 VAL A N 1
ATOM 945 C CA . VAL A 1 116 ? 6.136 8.923 14.683 1.00 31.38 116 VAL A CA 1
ATOM 946 C C . VAL A 1 116 ? 6.924 7.766 15.295 1.00 31.38 116 VAL A C 1
ATOM 948 O O . VAL A 1 116 ? 8.088 7.923 15.629 1.00 31.38 116 VAL A O 1
ATOM 951 N N . THR A 1 117 ? 6.253 6.632 15.500 1.00 31.58 117 THR A N 1
ATOM 952 C CA . THR A 1 117 ? 6.675 5.424 16.242 1.00 31.58 117 THR A CA 1
ATOM 953 C C . THR A 1 117 ? 6.673 5.524 17.776 1.00 31.58 117 THR A C 1
ATOM 955 O O . THR A 1 117 ? 7.713 5.540 18.429 1.00 31.58 117 THR A O 1
ATOM 958 N N . GLN A 1 118 ? 5.473 5.486 18.369 1.00 30.28 118 GLN A N 1
ATOM 959 C CA . GLN A 1 118 ? 5.286 4.816 19.661 1.00 30.28 118 GLN A CA 1
ATOM 960 C C . GLN A 1 118 ? 5.006 3.319 19.424 1.00 30.28 118 GLN A C 1
ATOM 962 O O . GLN A 1 118 ? 4.200 2.992 18.550 1.00 30.28 118 GLN A O 1
ATOM 967 N N . PRO A 1 119 ? 5.613 2.402 20.194 1.00 27.48 119 PRO A N 1
ATOM 968 C CA . PRO A 1 119 ? 5.128 1.033 20.303 1.00 27.48 119 PRO A CA 1
ATOM 969 C C . PRO A 1 119 ? 3.760 1.007 21.010 1.00 27.48 119 PRO A C 1
ATOM 971 O O . PRO A 1 119 ? 3.539 1.731 21.977 1.00 27.48 119 PRO A O 1
ATOM 974 N N . LEU A 1 120 ? 2.854 0.144 20.537 1.00 28.27 120 LEU A N 1
ATOM 975 C CA . LEU A 1 120 ? 1.512 -0.144 21.080 1.00 28.27 120 LEU A CA 1
ATOM 976 C C . LEU A 1 120 ? 1.550 -0.898 22.428 1.00 28.27 120 LEU A C 1
ATOM 978 O O . LEU A 1 120 ? 0.802 -1.844 22.656 1.00 28.27 120 LEU A O 1
ATOM 982 N N . VAL A 1 121 ? 2.423 -0.483 23.340 1.00 31.95 121 VAL A N 1
ATOM 983 C CA . VAL A 1 121 ? 2.348 -0.862 24.750 1.00 31.95 121 VAL A CA 1
ATOM 984 C C . VAL A 1 121 ? 2.182 0.445 25.511 1.00 31.95 121 VAL A C 1
ATOM 986 O O . VAL A 1 121 ? 3.078 1.288 25.417 1.00 31.95 121 VAL A O 1
ATOM 989 N N . PRO A 1 122 ? 1.058 0.679 26.215 1.00 36.66 122 PRO A N 1
ATOM 990 C CA . PRO A 1 122 ? 0.939 1.877 27.028 1.00 36.66 122 PRO A CA 1
ATOM 991 C C . PRO A 1 122 ? 2.112 1.891 28.010 1.00 36.66 122 PRO A C 1
ATOM 993 O O . PRO A 1 122 ? 2.308 0.937 28.765 1.00 36.66 122 PRO A O 1
ATOM 996 N N . GLU A 1 123 ? 2.927 2.949 27.959 1.00 43.50 123 GLU A N 1
ATOM 997 C CA . GLU A 1 123 ? 3.933 3.202 28.987 1.00 43.50 123 GLU A CA 1
ATOM 998 C C . GLU A 1 123 ? 3.239 3.050 30.343 1.00 43.50 123 GLU A C 1
ATOM 1000 O O . GLU A 1 123 ? 2.162 3.611 30.542 1.00 43.50 123 GLU A O 1
ATOM 1005 N N . LYS A 1 124 ? 3.833 2.293 31.268 1.00 48.69 124 LYS A N 1
ATOM 1006 C CA . LYS A 1 124 ? 3.268 1.982 32.592 1.00 48.69 124 LYS A CA 1
ATOM 1007 C C . LYS A 1 124 ? 2.714 3.222 33.324 1.00 48.69 124 LYS A C 1
ATOM 1009 O O . LYS A 1 124 ? 1.699 3.144 34.004 1.00 48.69 124 LYS A O 1
ATOM 1014 N N . GLY A 1 125 ? 3.313 4.393 33.093 1.00 50.81 125 GLY A N 1
ATOM 1015 C CA . GLY A 1 125 ? 2.822 5.664 3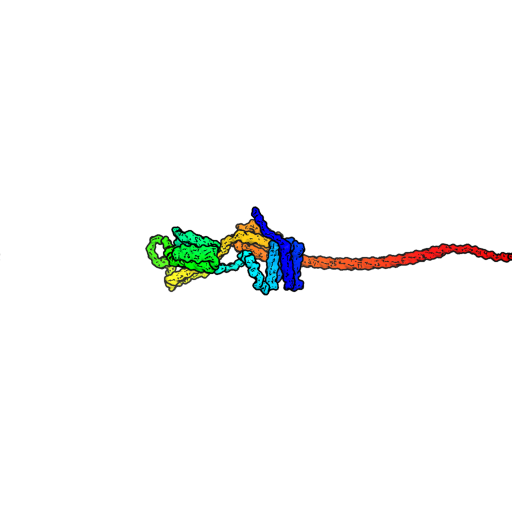3.626 1.00 50.81 125 GLY A CA 1
ATOM 1016 C C . GLY A 1 125 ? 1.501 6.159 33.015 1.00 50.81 125 GLY A C 1
ATOM 1017 O O . GLY A 1 125 ? 0.739 6.827 33.702 1.00 50.81 125 GLY A O 1
ATOM 1018 N N . TYR A 1 126 ? 1.179 5.856 31.753 1.00 54.72 126 TYR A N 1
ATOM 1019 C CA . TYR A 1 126 ? -0.059 6.313 31.102 1.00 54.72 126 TYR A CA 1
ATOM 1020 C C . TYR A 1 126 ? -1.310 5.647 31.691 1.00 54.72 126 TYR A C 1
ATOM 1022 O O . TYR A 1 126 ? -2.324 6.320 31.884 1.00 54.72 126 TYR A O 1
ATOM 1030 N N . THR A 1 127 ? -1.239 4.349 32.005 1.00 62.38 127 THR A N 1
ATOM 1031 C CA . THR A 1 127 ? -2.311 3.634 32.716 1.00 62.38 127 THR A CA 1
ATOM 1032 C C . THR A 1 127 ? -2.474 4.166 34.136 1.00 62.38 127 THR A C 1
ATOM 1034 O O . THR A 1 127 ? -3.583 4.516 34.521 1.00 62.38 127 THR A O 1
ATOM 1037 N N . GLU A 1 128 ? -1.370 4.375 34.860 1.00 70.94 128 GLU A N 1
ATOM 1038 C CA . GLU A 1 128 ? -1.397 4.908 36.231 1.00 70.94 128 GLU A CA 1
ATOM 1039 C C . GLU A 1 128 ? -2.003 6.326 36.292 1.00 70.94 128 GLU A C 1
ATOM 1041 O O . GLU A 1 128 ? -2.838 6.614 37.147 1.00 70.94 128 GLU A O 1
ATOM 1046 N N . TRP A 1 129 ? -1.675 7.206 35.337 1.00 76.25 129 TRP A N 1
ATOM 1047 C CA . TRP A 1 129 ? -2.295 8.536 35.235 1.00 76.25 129 TRP A CA 1
ATOM 1048 C C . TRP A 1 129 ? -3.790 8.475 34.923 1.00 76.25 129 TRP A C 1
ATOM 1050 O O . TRP A 1 129 ? -4.553 9.322 35.391 1.00 76.25 129 TRP A O 1
ATOM 1060 N N . ARG A 1 130 ? -4.225 7.518 34.100 1.00 75.44 130 ARG A N 1
ATOM 1061 C CA . ARG A 1 130 ? -5.642 7.341 33.769 1.00 75.44 130 ARG A CA 1
ATOM 1062 C C . ARG A 1 130 ? -6.433 6.879 34.990 1.00 75.44 130 ARG A C 1
ATOM 1064 O O . ARG A 1 130 ? -7.500 7.438 35.243 1.00 75.44 130 ARG A O 1
ATOM 1071 N N . ASP A 1 131 ? -5.901 5.917 35.731 1.00 73.88 131 ASP A N 1
ATOM 1072 C CA . ASP A 1 131 ? -6.563 5.338 36.897 1.00 73.88 131 ASP A CA 1
ATOM 1073 C C . ASP A 1 131 ? -6.706 6.391 38.001 1.00 73.88 131 ASP A C 1
ATOM 1075 O O . ASP A 1 131 ? -7.825 6.693 38.413 1.00 73.88 131 ASP A O 1
ATOM 1079 N N . VAL A 1 132 ? -5.621 7.091 38.348 1.00 79.56 132 VAL A N 1
ATOM 1080 C CA . VAL A 1 132 ? -5.647 8.207 39.313 1.00 79.56 132 VAL A CA 1
ATOM 1081 C C . VAL A 1 132 ? -6.650 9.292 38.903 1.00 79.56 132 VAL A C 1
ATOM 1083 O O . VAL A 1 132 ? -7.409 9.791 39.730 1.00 79.56 132 VAL A O 1
ATOM 1086 N N . ASN A 1 133 ? -6.713 9.644 37.615 1.00 81.62 133 ASN A N 1
ATOM 1087 C CA . ASN A 1 133 ? -7.685 10.624 37.123 1.00 81.62 133 ASN A CA 1
ATOM 1088 C C . ASN A 1 133 ? -9.135 10.159 37.255 1.00 81.62 133 ASN A C 1
ATOM 1090 O O . ASN A 1 133 ? -10.016 10.980 37.516 1.00 81.62 133 ASN A O 1
ATOM 1094 N N . SER A 1 134 ? -9.396 8.867 37.058 1.00 77.12 134 SER A N 1
ATOM 1095 C CA . SER A 1 134 ? -10.733 8.310 37.252 1.00 77.12 134 SER A CA 1
ATOM 1096 C C . SER A 1 134 ? -11.165 8.405 38.716 1.00 77.12 134 SER A C 1
ATOM 1098 O O . SER A 1 134 ? -12.283 8.833 38.993 1.00 77.12 134 SER A O 1
ATOM 1100 N N . GLU A 1 135 ? -10.251 8.154 39.654 1.00 83.44 135 GLU A N 1
ATOM 1101 C CA . GLU A 1 135 ? -10.548 8.248 41.081 1.00 83.44 135 GLU A CA 1
ATOM 1102 C C . GLU A 1 135 ? -10.697 9.700 41.567 1.00 83.44 135 GLU A C 1
ATOM 1104 O O . GLU A 1 135 ? -11.559 9.987 42.395 1.00 83.44 135 GLU A O 1
ATOM 1109 N N . ILE A 1 136 ? -9.935 10.647 41.008 1.00 83.62 136 ILE A N 1
ATOM 1110 C CA . ILE A 1 136 ? -10.122 12.092 41.243 1.00 83.62 136 ILE A CA 1
ATOM 1111 C C . ILE A 1 136 ? -11.538 12.528 40.828 1.00 83.62 136 ILE A C 1
ATOM 1113 O O . ILE A 1 136 ? -12.165 13.336 41.515 1.00 83.62 136 ILE A O 1
ATOM 1117 N N . VAL A 1 137 ? -12.075 11.981 39.729 1.00 82.56 137 VAL A N 1
ATOM 1118 C CA . VAL A 1 137 ? -13.459 12.243 39.295 1.00 82.56 137 VAL A CA 1
ATOM 1119 C C . VAL A 1 137 ? -14.474 11.649 40.270 1.00 82.56 137 VAL A C 1
ATOM 1121 O O . VAL A 1 137 ? -15.480 12.297 40.553 1.00 82.56 137 VAL A O 1
ATOM 1124 N N . GLU A 1 138 ? -14.238 10.440 40.782 1.00 82.25 138 GLU A N 1
ATOM 1125 C CA . GLU A 1 138 ? -15.108 9.824 41.795 1.00 82.25 138 GLU A CA 1
ATOM 1126 C C . GLU A 1 138 ? -15.151 10.642 43.084 1.00 82.25 138 GLU A C 1
ATOM 1128 O O . GLU A 1 138 ? -16.237 10.904 43.598 1.00 82.25 138 GLU A O 1
ATOM 1133 N N . ILE A 1 139 ? -13.997 11.115 43.561 1.00 83.00 139 ILE A N 1
ATOM 1134 C CA . ILE A 1 139 ? -13.928 12.023 44.710 1.00 83.00 139 ILE A CA 1
ATOM 1135 C C . ILE A 1 139 ? -14.688 13.316 44.399 1.00 83.00 139 ILE A C 1
ATOM 1137 O O . ILE A 1 139 ? -15.538 13.719 45.184 1.00 83.00 139 ILE A O 1
ATOM 1141 N N . GLY A 1 140 ? -14.474 13.930 43.231 1.00 82.62 140 GLY A N 1
ATOM 1142 C CA . GLY A 1 140 ? -15.217 15.131 42.835 1.00 82.62 140 GLY A CA 1
ATOM 1143 C C . GLY A 1 140 ? -16.740 14.943 42.865 1.00 82.62 140 GLY A C 1
ATOM 1144 O O . GLY A 1 140 ? -17.457 15.837 43.299 1.00 82.62 140 GLY A O 1
ATOM 1145 N N . LYS A 1 141 ? -17.241 13.762 42.477 1.00 82.75 141 LYS A N 1
ATOM 1146 C CA . LYS A 1 141 ? -18.672 13.422 42.582 1.00 82.75 141 LYS A CA 1
ATOM 1147 C C . LYS A 1 141 ? -19.134 13.236 44.030 1.00 82.75 141 LYS A C 1
ATOM 1149 O O . LYS A 1 141 ? -20.240 13.643 44.361 1.00 82.75 141 LYS A O 1
ATOM 1154 N N . ALA A 1 142 ? -18.311 12.635 44.887 1.00 80.81 142 ALA A N 1
ATOM 1155 C CA . ALA A 1 142 ? -18.633 12.413 46.300 1.00 80.81 142 ALA A CA 1
ATOM 1156 C C . ALA A 1 142 ? -18.680 13.713 47.132 1.00 80.81 142 ALA A C 1
ATOM 1158 O O . ALA A 1 142 ? -19.334 13.766 48.177 1.00 80.81 142 ALA A O 1
ATOM 1159 N N . PHE A 1 143 ? -18.011 14.764 46.651 1.00 82.25 143 PHE A N 1
ATOM 1160 C CA . PHE A 1 143 ? -18.013 16.110 47.231 1.00 82.25 143 PHE A CA 1
ATOM 1161 C C . PHE A 1 143 ? -18.878 17.109 46.442 1.00 82.25 143 PHE A C 1
ATOM 1163 O O . PHE A 1 143 ? -18.779 18.313 46.663 1.00 82.25 143 PHE A O 1
ATOM 1170 N N . GLN A 1 144 ? -19.735 16.635 45.531 1.00 82.69 144 GLN A N 1
ATOM 1171 C CA . GLN A 1 144 ? -20.600 17.506 44.734 1.00 82.69 144 GLN A CA 1
ATOM 1172 C C . GLN A 1 144 ? -21.506 18.367 45.635 1.00 82.69 144 GLN A C 1
ATOM 1174 O O . GLN A 1 144 ? -22.200 17.848 46.511 1.00 82.69 144 GLN A O 1
ATOM 1179 N N . GLY A 1 145 ? -21.520 19.680 45.397 1.00 77.06 145 GLY A N 1
ATOM 1180 C CA . GLY A 1 145 ? -22.259 20.663 46.190 1.00 77.06 145 GLY A CA 1
ATOM 1181 C C . GLY A 1 145 ? -21.538 21.153 47.450 1.00 77.06 145 GLY A C 1
ATOM 1182 O O . GLY A 1 145 ? -22.170 21.814 48.272 1.00 77.06 145 GLY A O 1
ATOM 1183 N N . MET A 1 146 ? -20.249 20.842 47.616 1.00 84.81 146 MET A N 1
ATOM 1184 C CA . MET A 1 146 ? -19.427 21.282 48.751 1.00 84.81 146 MET A CA 1
ATOM 1185 C C . MET A 1 146 ? -18.278 22.201 48.322 1.00 84.81 146 MET A C 1
ATOM 1187 O O . MET A 1 146 ? -17.992 22.348 47.131 1.00 84.81 146 MET A O 1
ATOM 1191 N N . GLU A 1 147 ? -17.601 22.818 49.295 1.00 81.94 147 GLU A N 1
ATOM 1192 C CA . GLU A 1 147 ? -16.463 23.717 49.048 1.00 81.94 147 GLU A CA 1
ATOM 1193 C C . GLU A 1 147 ? -15.288 22.999 48.357 1.00 81.94 147 GLU A C 1
ATOM 1195 O O . GLU A 1 147 ? -14.512 23.619 47.629 1.00 81.94 147 GLU A O 1
ATOM 1200 N N . GLU A 1 148 ? -15.192 21.677 48.508 1.00 82.25 148 GLU A N 1
ATOM 1201 C CA . GLU A 1 148 ? -14.144 20.842 47.930 1.00 82.25 148 GLU A CA 1
ATOM 1202 C C . GLU A 1 148 ? -14.389 20.445 46.459 1.00 82.25 148 GLU A C 1
ATOM 1204 O O . GLU A 1 148 ? -13.453 20.038 45.765 1.00 82.25 148 GLU A O 1
ATOM 1209 N N . GLU A 1 149 ? -15.608 20.593 45.925 1.00 76.75 149 GLU A N 1
ATOM 1210 C CA . GLU A 1 149 ? -15.912 20.312 44.510 1.00 76.75 149 GLU A CA 1
ATOM 1211 C C . GLU A 1 149 ? -15.043 21.127 43.524 1.00 76.75 149 GLU A C 1
ATOM 1213 O O . GLU A 1 149 ? -14.408 20.525 42.645 1.00 76.75 149 GLU A O 1
ATOM 1218 N N . PRO A 1 150 ? -14.948 22.471 43.630 1.00 81.88 150 PRO A N 1
ATOM 1219 C CA . PRO A 1 150 ? -14.100 23.261 42.737 1.00 81.88 150 PRO A CA 1
ATOM 1220 C C . PRO A 1 150 ? -12.611 22.914 42.875 1.00 81.88 150 PRO A C 1
ATOM 1222 O O . PRO A 1 150 ? -11.878 22.968 41.884 1.00 81.88 150 PRO A O 1
ATOM 1225 N N . LEU A 1 151 ? -12.168 22.501 44.067 1.00 85.19 151 LEU A N 1
ATOM 1226 C CA . LEU A 1 151 ? -10.798 22.053 44.330 1.00 85.19 151 LEU A CA 1
ATOM 1227 C C . LEU A 1 151 ? -10.483 20.760 43.563 1.00 85.19 151 LEU A C 1
ATOM 1229 O O . LEU A 1 151 ? -9.467 20.673 42.867 1.00 85.19 151 LEU A O 1
ATOM 1233 N N . MET A 1 152 ? -11.398 19.791 43.596 1.00 86.69 152 MET A N 1
ATOM 1234 C CA . MET A 1 152 ? -11.273 18.531 42.858 1.00 86.69 152 MET A CA 1
ATOM 1235 C C . MET A 1 152 ? -11.384 18.716 41.341 1.00 86.69 152 MET A C 1
ATOM 1237 O O . MET A 1 152 ? -10.676 18.050 40.579 1.00 86.69 152 MET A O 1
ATOM 1241 N N . LYS A 1 153 ? -12.219 19.654 40.881 1.00 84.06 153 LYS A N 1
ATOM 1242 C CA . LYS A 1 153 ? -12.317 20.017 39.461 1.00 84.06 153 LYS A CA 1
ATOM 1243 C C . LYS A 1 153 ? -11.017 20.643 38.946 1.00 84.06 153 LYS A C 1
ATOM 1245 O O . LYS A 1 153 ? -10.523 20.223 37.902 1.00 84.06 153 LYS A O 1
ATOM 1250 N N . ASN A 1 154 ? -10.427 21.567 39.705 1.00 85.38 154 ASN A N 1
ATOM 1251 C CA . ASN A 1 154 ? -9.133 22.172 39.383 1.00 85.38 154 ASN A CA 1
ATOM 1252 C C . ASN A 1 154 ? -8.012 21.116 39.367 1.00 85.38 154 ASN A C 1
ATOM 1254 O O . ASN A 1 154 ? -7.237 21.044 38.413 1.00 85.38 154 ASN A O 1
ATOM 1258 N N . LEU A 1 155 ? -7.975 20.220 40.362 1.00 86.06 155 LEU A N 1
ATOM 1259 C CA . LEU A 1 155 ? -7.015 19.113 40.389 1.00 86.06 155 LEU A CA 1
ATOM 1260 C C . LEU A 1 155 ? -7.145 18.216 39.146 1.00 86.06 155 LEU A C 1
ATOM 1262 O O . LEU A 1 155 ? -6.136 17.854 38.541 1.00 86.06 155 LEU A O 1
ATOM 1266 N N . ARG A 1 156 ? -8.375 17.895 38.725 1.00 85.25 156 ARG A N 1
ATOM 1267 C CA . ARG A 1 156 ? -8.644 17.124 37.503 1.00 85.25 156 ARG A CA 1
ATOM 1268 C C . ARG A 1 156 ? -8.150 17.846 36.252 1.00 85.25 156 ARG A C 1
ATOM 1270 O O . ARG A 1 156 ? -7.517 17.213 35.411 1.00 85.25 156 ARG A O 1
ATOM 1277 N N . GLU A 1 157 ? -8.440 19.136 36.114 1.00 83.94 157 GLU A N 1
ATOM 1278 C CA . GLU A 1 157 ? -8.016 19.944 34.965 1.00 83.94 157 GLU A CA 1
ATOM 1279 C C . GLU A 1 157 ? -6.485 20.006 34.877 1.00 83.94 157 GLU A C 1
ATOM 1281 O O . GLU A 1 157 ? -5.916 19.665 33.836 1.00 83.94 157 GLU A O 1
ATOM 1286 N N . LYS A 1 158 ? -5.806 20.293 35.997 1.00 84.25 158 LYS A N 1
ATOM 1287 C CA . LYS A 1 158 ? -4.337 20.285 36.070 1.00 84.25 158 LYS A CA 1
ATOM 1288 C C . LYS A 1 158 ? -3.750 18.898 35.802 1.00 84.25 158 LYS A C 1
ATOM 1290 O O . LYS A 1 158 ? -2.713 18.790 35.147 1.00 84.25 158 LYS A O 1
ATOM 1295 N N . SER A 1 159 ? -4.385 17.828 36.278 1.00 81.25 159 SER A N 1
ATOM 1296 C CA . SER A 1 159 ? -3.931 16.451 36.041 1.00 81.25 159 SER A CA 1
ATOM 1297 C C . SER A 1 159 ? -4.082 16.043 34.573 1.00 81.25 159 SER A C 1
ATOM 1299 O O . SER A 1 159 ? -3.152 15.506 33.968 1.00 81.25 159 SER A O 1
ATOM 1301 N N . HIS A 1 160 ? -5.225 16.358 33.958 1.00 76.38 160 HIS A N 1
ATOM 1302 C CA . HIS A 1 160 ? -5.513 16.034 32.561 1.00 76.38 160 HIS A CA 1
ATOM 1303 C C . HIS A 1 160 ? -4.623 16.824 31.591 1.00 76.38 160 HIS A C 1
ATOM 1305 O O . HIS A 1 160 ? -4.101 16.257 30.633 1.00 76.38 160 HIS A O 1
ATOM 1311 N N . GLY A 1 161 ? -4.372 18.104 31.887 1.00 75.31 161 GLY A N 1
ATOM 1312 C CA . GLY A 1 161 ? -3.437 18.953 31.142 1.00 75.31 161 GLY A CA 1
ATOM 1313 C C . GLY A 1 161 ? -1.953 18.648 31.392 1.00 75.31 161 GLY A C 1
ATOM 1314 O O . GLY A 1 161 ? -1.091 19.303 30.804 1.00 75.31 161 GLY A O 1
ATOM 1315 N N . ARG A 1 162 ? -1.627 17.667 32.255 1.00 74.56 162 ARG A N 1
ATOM 1316 C CA . ARG A 1 162 ? -0.255 17.361 32.717 1.00 74.56 162 ARG A CA 1
ATOM 1317 C C . ARG A 1 162 ? 0.471 18.598 33.256 1.00 74.56 162 ARG A C 1
ATOM 1319 O O . ARG A 1 162 ? 1.650 18.829 32.989 1.00 74.56 162 ARG A O 1
ATOM 1326 N N . GLU A 1 163 ? -0.264 19.422 33.988 1.00 80.81 163 GLU A N 1
ATOM 1327 C CA . GLU A 1 163 ? 0.217 20.670 34.582 1.00 80.81 163 GLU A CA 1
ATOM 1328 C C . GLU A 1 163 ? 0.562 20.519 36.060 1.00 80.81 163 GLU A C 1
ATOM 1330 O O . GLU A 1 163 ? 1.215 21.384 36.645 1.00 80.81 163 GLU A O 1
ATOM 1335 N N . ILE A 1 164 ? 0.186 19.386 36.656 1.00 80.44 164 ILE A N 1
ATOM 1336 C CA . ILE A 1 164 ? 0.628 19.005 37.994 1.00 80.44 164 ILE A CA 1
ATOM 1337 C C . ILE A 1 164 ? 2.162 18.947 38.018 1.00 80.44 164 ILE A C 1
ATOM 1339 O O . ILE A 1 164 ? 2.785 18.298 37.182 1.00 80.44 164 ILE A O 1
ATOM 1343 N N . GLY A 1 165 ? 2.769 19.663 38.969 1.00 79.31 165 GLY A N 1
ATOM 1344 C CA . GLY A 1 165 ? 4.222 19.797 39.096 1.00 79.31 165 GLY A CA 1
ATOM 1345 C C . GLY A 1 165 ? 4.842 20.947 38.288 1.00 79.31 165 GLY A C 1
ATOM 1346 O O . GLY A 1 165 ? 6.021 21.238 38.485 1.00 79.31 165 GLY A O 1
ATOM 1347 N N . LYS A 1 166 ? 4.089 21.660 37.431 1.00 85.06 166 LYS A N 1
ATOM 1348 C CA . LYS A 1 166 ? 4.569 22.918 36.807 1.00 85.06 166 LYS A CA 1
ATOM 1349 C C . LYS A 1 166 ? 4.581 24.094 37.793 1.00 85.06 166 LYS A C 1
ATOM 1351 O O . LYS A 1 166 ? 5.347 25.045 37.624 1.00 85.06 166 LYS A O 1
ATOM 1356 N N . GLU A 1 167 ? 3.776 23.995 38.844 1.00 85.25 167 GLU A N 1
ATOM 1357 C CA . GLU A 1 167 ? 3.609 24.973 39.918 1.00 85.25 167 GLU A CA 1
ATOM 1358 C C . GLU A 1 167 ? 3.534 24.253 41.268 1.00 85.25 167 GLU A C 1
ATOM 1360 O O . GLU A 1 167 ? 3.323 23.038 41.317 1.00 85.25 167 GLU A O 1
ATOM 1365 N N . ASN A 1 168 ? 3.695 25.002 42.361 1.00 84.88 168 ASN A N 1
ATOM 1366 C CA . ASN A 1 168 ? 3.380 24.476 43.684 1.00 84.88 168 ASN A CA 1
ATOM 1367 C C . ASN A 1 168 ? 1.859 24.325 43.800 1.00 84.88 168 ASN A C 1
ATOM 1369 O O . ASN A 1 168 ? 1.120 25.260 43.491 1.00 84.88 168 ASN A O 1
ATOM 1373 N N . LEU A 1 169 ? 1.402 23.162 44.247 1.00 88.88 169 LEU A N 1
ATOM 1374 C CA . LEU A 1 169 ? -0.001 22.878 44.510 1.00 88.88 169 LEU A CA 1
ATOM 1375 C C . LEU A 1 169 ? -0.132 22.418 45.958 1.00 88.88 169 LEU A C 1
ATOM 1377 O O . LEU A 1 169 ? 0.479 21.425 46.346 1.00 88.88 169 LEU A O 1
ATOM 1381 N N . HIS A 1 170 ? -0.936 23.155 46.714 1.00 90.88 170 HIS A N 1
ATOM 1382 C CA . HIS A 1 170 ? -1.376 22.805 48.054 1.00 90.88 170 HIS A CA 1
ATOM 1383 C C . HIS A 1 170 ? -2.898 22.699 48.010 1.00 90.88 170 HIS A C 1
ATOM 1385 O O . HIS A 1 170 ? -3.565 23.637 47.566 1.00 90.88 170 HIS A O 1
ATOM 1391 N N . LEU A 1 171 ? -3.431 21.544 48.389 1.00 89.88 171 LEU A N 1
ATOM 1392 C CA . LEU A 1 171 ? -4.857 21.245 48.329 1.00 89.88 171 LEU A CA 1
ATOM 1393 C C . LEU A 1 171 ? -5.252 20.476 49.585 1.00 89.88 171 LEU A C 1
ATOM 1395 O O . LEU A 1 171 ? -4.566 19.523 49.940 1.00 89.88 171 LEU A O 1
ATOM 1399 N N . GLU A 1 172 ? -6.370 20.833 50.203 1.00 90.00 172 GLU A N 1
ATOM 1400 C CA . GLU A 1 172 ? -6.950 20.078 51.310 1.00 90.00 172 GLU A CA 1
ATOM 1401 C C . GLU A 1 172 ? -8.370 19.647 50.935 1.00 90.00 172 GLU A C 1
ATOM 1403 O O . GLU A 1 172 ? -9.185 20.476 50.535 1.00 90.00 172 GLU A O 1
ATOM 1408 N N . VAL A 1 173 ? -8.647 18.343 50.998 1.00 86.88 173 VAL A N 1
ATOM 1409 C CA . VAL A 1 173 ? -9.961 17.763 50.671 1.00 86.88 173 VAL A CA 1
ATOM 1410 C C . VAL A 1 173 ? -10.290 16.689 51.693 1.00 86.88 173 VAL A C 1
ATOM 1412 O O . VAL A 1 173 ? -9.494 15.773 51.899 1.00 86.88 173 VAL A O 1
ATOM 1415 N N . GLY A 1 174 ? -11.453 16.793 52.342 1.00 80.75 174 GLY A N 1
ATOM 1416 C CA . GLY A 1 174 ? -11.908 15.794 53.314 1.00 80.75 174 GLY A CA 1
ATOM 1417 C C . GLY A 1 174 ? -10.901 15.528 54.443 1.00 80.75 174 GLY A C 1
ATOM 1418 O O . GLY A 1 174 ? -10.712 14.373 54.830 1.00 80.75 174 GLY A O 1
ATOM 1419 N N . GLY A 1 175 ? -10.197 16.574 54.901 1.00 83.88 175 GLY A N 1
ATOM 1420 C CA . GLY A 1 175 ? -9.164 16.506 55.945 1.00 83.88 175 GLY A CA 1
ATOM 1421 C C . GLY A 1 175 ? -7.832 15.879 55.510 1.00 83.88 175 GLY A C 1
ATOM 1422 O O . GLY A 1 175 ? -7.030 15.493 56.360 1.00 83.88 175 GLY A O 1
ATOM 1423 N N . VAL A 1 176 ? -7.593 15.724 54.204 1.00 89.69 176 VAL A N 1
ATOM 1424 C CA . VAL A 1 176 ? -6.338 15.198 53.645 1.00 89.69 176 VAL A CA 1
ATOM 1425 C C . VAL A 1 176 ? -5.651 16.273 52.822 1.00 89.69 176 VAL A C 1
ATOM 1427 O O . VAL A 1 176 ? -6.263 16.870 51.939 1.00 89.69 176 VAL A O 1
ATOM 1430 N N . ILE A 1 177 ? -4.357 16.468 53.071 1.00 90.06 177 ILE A N 1
ATOM 1431 C CA . ILE A 1 177 ? -3.532 17.460 52.381 1.00 90.06 177 ILE A CA 1
ATOM 1432 C C . ILE A 1 177 ? -2.733 16.800 51.248 1.00 90.06 177 ILE A C 1
ATOM 1434 O O . ILE A 1 177 ? -2.064 15.782 51.442 1.00 90.06 177 ILE A O 1
ATOM 1438 N N . LEU A 1 178 ? -2.769 17.413 50.066 1.00 91.56 178 LEU A N 1
ATOM 1439 C CA . LEU A 1 178 ? -1.901 17.130 48.929 1.00 91.56 178 LEU A CA 1
ATOM 1440 C C . LEU A 1 178 ? -0.919 18.285 48.729 1.00 91.56 178 LEU A C 1
ATOM 1442 O O . LEU A 1 178 ? -1.310 19.384 48.341 1.00 91.56 178 LEU A O 1
ATOM 1446 N N . ASP A 1 179 ? 0.366 17.982 48.906 1.00 90.94 179 ASP A N 1
ATOM 1447 C CA . ASP A 1 179 ? 1.474 18.910 48.680 1.00 90.94 179 ASP A CA 1
ATOM 1448 C C . ASP A 1 179 ? 2.355 18.466 47.514 1.00 90.94 179 ASP A C 1
ATOM 1450 O O . ASP A 1 179 ? 3.091 17.472 47.594 1.00 90.94 179 ASP A O 1
ATOM 1454 N N . ILE A 1 180 ? 2.334 19.242 46.435 1.00 90.19 180 ILE A N 1
ATOM 1455 C CA . ILE A 1 180 ? 3.154 19.027 45.243 1.00 90.19 180 ILE A CA 1
ATOM 1456 C C . ILE A 1 180 ? 4.020 20.261 45.008 1.00 90.19 180 ILE A C 1
ATOM 1458 O O . ILE A 1 180 ? 3.512 21.368 44.841 1.00 90.19 180 ILE A O 1
ATOM 1462 N N . LYS A 1 181 ? 5.341 20.077 44.964 1.00 88.94 181 LYS A N 1
ATOM 1463 C CA . LYS A 1 181 ? 6.294 21.141 44.642 1.00 88.94 181 LYS A CA 1
ATOM 1464 C C . LYS A 1 181 ? 6.522 21.240 43.136 1.00 88.94 181 LYS A C 1
ATOM 1466 O O . LYS A 1 181 ? 6.499 20.245 42.407 1.00 88.94 181 LYS A O 1
ATOM 1471 N N . LYS A 1 182 ? 6.821 22.454 42.679 1.00 90.12 182 LYS A N 1
ATOM 1472 C CA . LYS A 1 182 ? 7.252 22.718 41.306 1.00 90.12 182 LYS A CA 1
ATOM 1473 C C . LYS A 1 182 ? 8.505 21.902 40.966 1.00 90.12 182 LYS A C 1
ATOM 1475 O O . LYS A 1 182 ? 9.485 21.922 41.707 1.00 90.12 182 LYS A O 1
ATOM 1480 N N . GLY A 1 183 ? 8.486 21.238 39.813 1.00 83.38 183 GLY A N 1
ATOM 1481 C CA . GLY A 1 183 ? 9.595 20.439 39.289 1.00 83.38 183 GLY A CA 1
ATOM 1482 C C . GLY A 1 183 ? 9.653 18.995 39.798 1.00 83.38 183 GLY A C 1
ATOM 1483 O O . GLY A 1 183 ? 10.621 18.296 39.500 1.00 83.38 183 GLY A O 1
ATOM 1484 N N . GLU A 1 184 ? 8.653 18.526 40.554 1.00 87.31 184 GLU A N 1
ATOM 1485 C CA . GLU A 1 184 ? 8.581 17.118 40.959 1.00 87.31 184 GLU A CA 1
ATOM 1486 C C . GLU A 1 184 ? 8.441 16.176 39.750 1.00 87.31 184 GLU A C 1
ATOM 1488 O O . GLU A 1 184 ? 7.755 16.469 38.771 1.00 87.31 184 GLU A O 1
ATOM 1493 N N . ARG A 1 185 ? 9.119 15.021 39.814 1.00 83.12 185 ARG A N 1
ATOM 1494 C CA . ARG A 1 185 ? 9.102 14.010 38.746 1.00 83.12 185 ARG A CA 1
ATOM 1495 C C . ARG A 1 185 ? 7.747 13.300 38.695 1.00 83.12 185 ARG A C 1
ATOM 1497 O O . ARG A 1 185 ? 7.153 13.036 39.735 1.00 83.12 185 ARG A O 1
ATOM 1504 N N . ASN A 1 186 ? 7.320 12.886 37.500 1.00 79.44 186 ASN A N 1
ATOM 1505 C CA . ASN A 1 186 ? 6.025 12.223 37.272 1.00 79.44 186 ASN A CA 1
ATOM 1506 C C . ASN A 1 186 ? 5.752 11.020 38.190 1.00 79.44 186 ASN A C 1
ATOM 1508 O O . ASN A 1 186 ? 4.635 10.873 38.671 1.00 79.44 186 ASN A O 1
ATOM 1512 N N . GLU A 1 187 ? 6.755 10.184 38.468 1.00 74.50 187 GLU A N 1
ATOM 1513 C CA . GLU A 1 187 ? 6.618 9.033 39.378 1.00 74.50 187 GLU A CA 1
ATOM 1514 C C . GLU A 1 187 ? 6.277 9.473 40.813 1.00 74.50 187 GLU A C 1
ATOM 1516 O O . GLU A 1 187 ? 5.437 8.877 41.490 1.00 74.50 187 GLU A O 1
ATOM 1521 N N . THR A 1 188 ? 6.891 10.567 41.273 1.00 82.69 188 THR A N 1
ATOM 1522 C CA . THR A 1 188 ? 6.624 11.167 42.586 1.00 82.69 188 THR A CA 1
ATOM 1523 C C . THR A 1 188 ? 5.231 11.791 42.633 1.00 82.69 188 THR A C 1
ATOM 1525 O O . THR A 1 188 ? 4.514 11.596 43.614 1.00 82.69 188 THR A O 1
ATOM 1528 N N . LEU A 1 189 ? 4.822 12.470 41.554 1.00 84.56 189 LEU A N 1
ATOM 1529 C CA . LEU A 1 189 ? 3.482 13.046 41.413 1.00 84.56 189 LEU A CA 1
ATOM 1530 C C . LEU A 1 189 ? 2.398 11.966 41.494 1.00 84.56 189 LEU A C 1
ATOM 1532 O O . LEU A 1 189 ? 1.486 12.079 42.308 1.00 84.56 189 LEU A O 1
ATOM 1536 N N . LEU A 1 190 ? 2.535 10.892 40.712 1.00 81.69 190 LEU A N 1
ATOM 1537 C CA . LEU A 1 190 ? 1.603 9.761 40.707 1.00 81.69 190 LEU A CA 1
ATOM 1538 C C . LEU A 1 190 ? 1.493 9.095 42.078 1.00 81.69 190 LEU A C 1
ATOM 1540 O O . LEU A 1 190 ? 0.390 8.818 42.545 1.00 81.69 190 LEU A O 1
ATOM 1544 N N . THR A 1 191 ? 2.625 8.886 42.753 1.00 80.50 191 THR A N 1
ATOM 154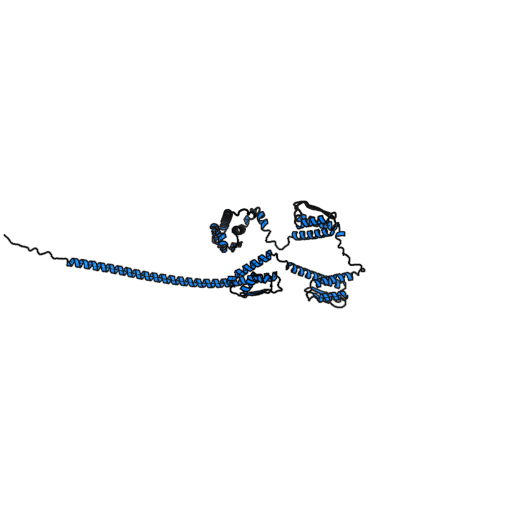5 C CA . THR A 1 191 ? 2.645 8.298 44.100 1.00 80.50 191 THR A CA 1
ATOM 1546 C C . THR A 1 191 ? 1.896 9.181 45.098 1.00 80.50 191 THR A C 1
ATOM 1548 O O . THR A 1 191 ? 1.097 8.682 45.890 1.00 80.50 191 THR A O 1
ATOM 1551 N N . LYS A 1 192 ? 2.129 10.499 45.068 1.00 85.25 192 LYS A N 1
ATOM 1552 C CA . LYS A 1 192 ? 1.451 11.452 45.957 1.00 85.25 192 LYS A CA 1
ATOM 1553 C C . LYS A 1 192 ? -0.042 11.545 45.673 1.00 85.25 192 LYS A C 1
ATOM 1555 O O . LYS A 1 192 ? -0.824 11.515 46.615 1.00 85.25 192 LYS A O 1
ATOM 1560 N N . LEU A 1 193 ? -0.434 11.595 44.401 1.00 85.56 193 LEU A N 1
ATOM 1561 C CA . LEU A 1 193 ? -1.839 11.620 44.000 1.00 85.56 193 LEU A CA 1
ATOM 1562 C C . LEU A 1 193 ? -2.563 10.331 44.398 1.00 85.56 193 LEU A C 1
ATOM 1564 O O . LEU A 1 193 ? -3.636 10.404 44.982 1.00 85.56 193 LEU A O 1
ATOM 1568 N N . SER A 1 194 ? -1.956 9.165 44.173 1.00 83.81 194 SER A N 1
ATOM 1569 C CA . SER A 1 194 ? -2.544 7.874 44.564 1.00 83.81 194 SER A CA 1
ATOM 1570 C C . SER A 1 194 ? -2.726 7.773 46.082 1.00 83.81 194 SER A C 1
ATOM 1572 O O . SER A 1 194 ? -3.772 7.345 46.563 1.00 83.81 194 SER A O 1
ATOM 1574 N N . ARG A 1 195 ? -1.728 8.219 46.863 1.00 84.12 195 ARG A N 1
ATOM 1575 C CA . ARG A 1 195 ? -1.825 8.271 48.334 1.00 84.12 195 ARG A CA 1
ATOM 1576 C C . ARG A 1 195 ? -2.897 9.241 48.805 1.00 84.12 195 ARG A C 1
ATOM 1578 O O . ARG A 1 195 ? -3.632 8.911 49.727 1.00 84.12 195 ARG A O 1
ATOM 1585 N N . PHE A 1 196 ? -2.980 10.411 48.180 1.00 90.06 196 PHE A N 1
ATOM 1586 C CA . PHE A 1 196 ? -4.007 11.399 48.475 1.00 90.06 196 PHE A CA 1
ATOM 1587 C C . PHE A 1 196 ? -5.404 10.832 48.218 1.00 90.06 196 PHE A C 1
ATOM 1589 O O . PHE A 1 196 ? -6.238 10.857 49.113 1.00 90.06 196 PHE A O 1
ATOM 1596 N N . VAL A 1 197 ? -5.635 10.230 47.050 1.00 87.75 197 VAL A N 1
ATOM 1597 C CA . VAL A 1 197 ? -6.914 9.599 46.703 1.00 87.75 197 VAL A CA 1
ATOM 1598 C C . VAL A 1 197 ? -7.294 8.508 47.708 1.00 87.75 197 VAL A C 1
ATOM 1600 O O . VAL A 1 197 ? -8.412 8.510 48.226 1.00 87.75 197 VAL A O 1
ATOM 1603 N N . ALA A 1 198 ? -6.361 7.607 48.026 1.00 84.25 198 ALA A N 1
ATOM 1604 C CA . ALA A 1 198 ? -6.593 6.544 48.997 1.00 84.25 198 ALA A CA 1
ATOM 1605 C C . ALA A 1 198 ? -6.914 7.100 50.395 1.00 84.25 198 ALA A C 1
ATOM 1607 O O . ALA A 1 198 ? -7.835 6.617 51.052 1.00 84.25 198 ALA A O 1
ATOM 1608 N N . ALA A 1 199 ? -6.198 8.138 50.835 1.00 82.75 199 ALA A N 1
ATOM 1609 C CA . ALA A 1 199 ? -6.424 8.781 52.124 1.00 82.75 199 ALA A CA 1
ATOM 1610 C C . ALA A 1 199 ? -7.770 9.520 52.178 1.00 82.75 199 ALA A C 1
ATOM 1612 O O . ALA A 1 199 ? -8.472 9.412 53.177 1.00 82.75 199 ALA A O 1
ATOM 1613 N N . VAL A 1 200 ? -8.174 10.215 51.107 1.00 86.12 200 VAL A N 1
ATOM 1614 C CA . VAL A 1 200 ? -9.483 10.892 51.039 1.00 86.12 200 VAL A CA 1
ATOM 1615 C C . VAL A 1 200 ? -10.616 9.871 51.136 1.00 86.12 200 VAL A C 1
ATOM 1617 O O . VAL A 1 200 ? -11.548 10.071 51.918 1.00 86.12 200 VAL A O 1
ATOM 1620 N N . LYS A 1 201 ? -10.515 8.754 50.398 1.00 84.62 201 LYS A N 1
ATOM 1621 C CA . LYS A 1 201 ? -11.488 7.651 50.458 1.00 84.62 201 LYS A CA 1
ATOM 1622 C C . LYS A 1 201 ? -11.547 7.013 51.853 1.00 84.62 201 LYS A C 1
ATOM 1624 O O . LYS A 1 201 ? -12.634 6.713 52.335 1.00 84.62 201 LYS A O 1
ATOM 1629 N N . ALA A 1 202 ? -10.400 6.838 52.512 1.00 82.62 202 ALA A N 1
ATOM 1630 C CA . ALA A 1 202 ? -10.318 6.253 53.851 1.00 82.62 202 ALA A CA 1
ATOM 1631 C C . ALA A 1 202 ? -10.824 7.183 54.969 1.00 82.62 202 ALA A C 1
ATOM 1633 O O . ALA A 1 202 ? -11.385 6.688 55.942 1.00 82.62 202 ALA A O 1
ATOM 1634 N N . ASN A 1 203 ? -10.642 8.501 54.834 1.00 84.88 203 ASN A N 1
ATOM 1635 C CA . ASN A 1 203 ? -11.088 9.490 55.823 1.00 84.88 203 ASN A CA 1
ATOM 1636 C C . ASN A 1 203 ? -12.572 9.848 55.712 1.00 84.88 203 ASN A C 1
ATOM 1638 O O . ASN A 1 203 ? -13.127 10.384 56.665 1.00 84.88 203 ASN A O 1
ATOM 1642 N N . ASN A 1 204 ? -13.204 9.562 54.573 1.00 83.31 204 ASN A N 1
ATOM 1643 C CA . ASN A 1 204 ? -14.614 9.876 54.333 1.00 83.31 204 ASN A CA 1
ATOM 1644 C C . ASN A 1 204 ? -15.382 8.625 53.874 1.00 83.31 204 ASN A C 1
ATOM 1646 O O . ASN A 1 204 ? -16.034 8.659 52.822 1.00 83.31 204 ASN A O 1
ATOM 1650 N N . PRO A 1 205 ? -15.265 7.484 54.586 1.00 79.75 205 PRO A N 1
ATOM 1651 C CA . PRO A 1 205 ? -15.798 6.213 54.121 1.00 79.75 205 PRO A CA 1
ATOM 1652 C C . PRO A 1 205 ? -17.295 6.310 53.837 1.00 79.75 205 PRO A C 1
ATOM 1654 O O . PRO A 1 205 ? -17.727 5.779 52.827 1.00 79.75 205 PRO A O 1
ATOM 1657 N N . GLU A 1 206 ? -18.069 7.050 54.632 1.00 79.38 206 GLU A N 1
ATOM 1658 C CA . GLU A 1 206 ? -19.510 7.288 54.468 1.00 79.38 206 GLU A CA 1
ATOM 1659 C C . GLU A 1 206 ? -19.904 7.905 53.120 1.00 79.38 206 GLU A C 1
ATOM 1661 O O . GLU A 1 206 ? -21.003 7.648 52.637 1.00 79.38 206 GLU A O 1
ATOM 1666 N N . ARG A 1 207 ? -19.008 8.665 52.479 1.00 77.25 207 ARG A N 1
ATOM 1667 C CA . ARG A 1 207 ? -19.241 9.260 51.150 1.00 77.25 207 ARG A CA 1
ATOM 1668 C C . ARG A 1 207 ? -18.947 8.302 50.005 1.00 77.25 207 ARG A C 1
ATOM 1670 O O . ARG A 1 207 ? -19.420 8.504 48.889 1.00 77.25 207 ARG A O 1
ATOM 1677 N N . PHE A 1 208 ? -18.149 7.277 50.285 1.00 73.38 208 PHE A N 1
ATOM 1678 C CA . PHE A 1 208 ? -17.739 6.246 49.335 1.00 73.38 208 PHE A CA 1
ATOM 1679 C C . PHE A 1 208 ? -18.334 4.872 49.670 1.00 73.38 208 PHE A C 1
ATOM 1681 O O . PHE A 1 208 ? -18.108 3.915 48.925 1.00 73.38 208 PHE A O 1
ATOM 1688 N N . VAL A 1 209 ? -19.131 4.761 50.745 1.00 58.06 209 VAL A N 1
ATOM 1689 C CA . VAL A 1 209 ? -20.019 3.623 50.970 1.00 58.06 209 VAL A CA 1
ATOM 1690 C C . VAL A 1 209 ? -20.917 3.577 49.751 1.00 58.06 209 VAL A C 1
ATOM 1692 O O . VAL A 1 209 ? -21.655 4.516 49.463 1.00 58.06 209 VAL A O 1
ATOM 1695 N N . VAL A 1 210 ? -20.819 2.473 49.019 1.00 46.44 210 VAL A N 1
ATOM 1696 C CA . VAL A 1 210 ? -21.703 2.153 47.908 1.00 46.44 210 VAL A CA 1
ATOM 1697 C C . VAL A 1 210 ? -23.125 2.115 48.462 1.00 46.44 210 VAL A C 1
ATOM 1699 O O . VAL A 1 210 ? -23.599 1.082 48.937 1.00 46.44 210 VAL A O 1
ATOM 1702 N N . GLU A 1 211 ? -23.808 3.259 48.429 1.00 39.44 211 GLU A N 1
ATOM 1703 C CA . GLU A 1 211 ? -25.248 3.334 48.576 1.00 39.44 211 GLU A CA 1
ATOM 1704 C C . GLU A 1 211 ? -25.834 2.472 47.460 1.00 39.44 211 GLU A C 1
ATOM 1706 O O . GLU A 1 211 ? -25.958 2.875 46.300 1.00 39.44 211 GLU A O 1
ATOM 1711 N N . LYS A 1 212 ? -26.234 1.256 47.830 1.00 39.09 212 LYS A N 1
ATOM 1712 C CA . LYS A 1 212 ? -27.352 0.576 47.189 1.00 39.09 212 LYS A CA 1
ATOM 1713 C C . LYS A 1 212 ? -28.566 1.497 47.345 1.00 39.09 212 LYS A C 1
ATOM 1715 O O . LYS A 1 212 ? -29.326 1.365 48.300 1.00 39.09 212 LYS A O 1
ATOM 1720 N N . LYS A 1 213 ? -28.727 2.468 46.443 1.00 33.97 213 LYS A N 1
ATOM 1721 C CA . LYS A 1 213 ? -29.909 3.331 46.410 1.00 33.97 213 LYS A CA 1
ATOM 1722 C C . LYS A 1 213 ? -31.149 2.485 46.124 1.00 33.97 213 LYS A C 1
ATOM 1724 O O . LYS A 1 213 ? -31.325 1.961 45.029 1.00 33.97 213 LYS A O 1
ATOM 1729 N N . SER A 1 214 ? -31.949 2.337 47.178 1.00 33.78 214 SER A N 1
ATOM 1730 C CA . SER A 1 214 ? -33.410 2.241 47.232 1.00 33.78 214 SER A CA 1
ATOM 1731 C C . SER A 1 214 ? -34.132 1.648 46.012 1.00 33.78 214 SER A C 1
ATOM 1733 O O . SER A 1 214 ? -34.518 2.364 45.087 1.00 33.78 214 SER A O 1
ATOM 1735 N N . VAL A 1 215 ? -34.458 0.357 46.100 1.00 31.77 215 VAL A N 1
ATOM 1736 C CA . VAL A 1 215 ? -35.742 -0.145 45.596 1.00 31.77 215 VAL A CA 1
ATOM 1737 C C . VAL A 1 215 ? -36.684 -0.157 46.797 1.00 31.77 215 VAL A C 1
ATOM 1739 O O . VAL A 1 215 ? -36.287 -0.564 47.887 1.00 31.77 215 VAL A O 1
ATOM 1742 N N . GLN A 1 216 ? -37.881 0.382 46.586 1.00 31.61 216 GLN A N 1
ATOM 1743 C CA . GLN A 1 216 ? -38.952 0.556 47.562 1.00 31.61 216 GLN A CA 1
ATOM 1744 C C . GLN A 1 216 ? -39.212 -0.681 48.430 1.00 31.61 216 GLN A C 1
ATOM 1746 O O . GLN A 1 216 ? -39.021 -1.819 48.003 1.00 31.61 216 GLN A O 1
ATOM 1751 N N . GLU A 1 217 ? -39.693 -0.396 49.641 1.00 39.69 217 GLU A N 1
ATOM 1752 C CA . GLU A 1 217 ? -40.220 -1.321 50.641 1.00 39.69 217 GLU A CA 1
ATOM 1753 C C . GLU A 1 217 ? -40.935 -2.540 50.036 1.00 39.69 217 GLU A C 1
ATOM 1755 O O . GLU A 1 217 ? -42.072 -2.476 49.577 1.00 39.69 217 GLU A O 1
ATOM 1760 N N . ALA A 1 218 ? -40.276 -3.688 50.118 1.00 33.97 218 ALA A N 1
ATOM 1761 C CA . ALA A 1 218 ? -40.918 -4.985 50.217 1.00 33.97 218 ALA A CA 1
ATOM 1762 C C . ALA A 1 218 ? -40.028 -5.834 51.130 1.00 33.97 218 ALA A C 1
ATOM 1764 O O . ALA A 1 218 ? -38.804 -5.781 51.016 1.00 33.97 218 ALA A O 1
ATOM 1765 N N . ALA A 1 219 ? -40.651 -6.537 52.078 1.00 34.00 219 ALA A N 1
ATOM 1766 C CA . ALA A 1 219 ? -40.036 -7.340 53.139 1.00 34.00 219 ALA A CA 1
ATOM 1767 C C . ALA A 1 219 ? -38.728 -8.057 52.729 1.00 34.00 219 ALA A C 1
ATOM 1769 O O . ALA A 1 219 ? -38.616 -8.478 51.575 1.00 34.00 219 ALA A O 1
ATOM 1770 N N . PRO A 1 220 ? -37.763 -8.257 53.655 1.00 37.53 220 PRO A N 1
ATOM 1771 C CA . PRO A 1 220 ? -36.477 -8.866 53.331 1.00 37.53 220 PRO A CA 1
ATOM 1772 C C . PRO A 1 220 ? -36.698 -10.221 52.657 1.00 37.53 220 PRO A C 1
ATOM 1774 O O . PRO A 1 220 ? -37.130 -11.195 53.275 1.00 37.53 220 PRO A O 1
ATOM 1777 N N . ALA A 1 221 ? -36.440 -10.263 51.352 1.00 42.94 221 ALA A N 1
ATOM 1778 C CA . ALA A 1 221 ? -36.471 -11.494 50.596 1.00 42.94 221 ALA A CA 1
ATOM 1779 C C . ALA A 1 221 ? -35.328 -12.376 51.110 1.00 42.94 221 ALA A C 1
ATOM 1781 O O . ALA A 1 221 ? -34.205 -11.898 51.280 1.00 42.94 221 ALA A O 1
ATOM 1782 N N . ALA A 1 222 ? -35.622 -13.651 51.371 1.00 54.09 222 ALA A N 1
ATOM 1783 C CA . ALA A 1 222 ? -34.621 -14.631 51.777 1.00 54.09 222 ALA A CA 1
ATOM 1784 C C . ALA A 1 222 ? -33.387 -14.565 50.845 1.00 54.09 222 ALA A C 1
ATOM 1786 O O . ALA A 1 222 ? -33.566 -14.338 49.645 1.00 54.09 222 ALA A O 1
ATOM 1787 N N . PRO A 1 223 ? -32.157 -14.765 51.358 1.00 59.38 223 PRO A N 1
ATOM 1788 C CA . PRO A 1 223 ? -30.905 -14.603 50.603 1.00 59.38 223 PRO A CA 1
ATOM 1789 C C . PRO A 1 223 ? -30.884 -15.344 49.255 1.00 59.38 223 PRO A C 1
ATOM 1791 O O . PRO A 1 223 ? -30.329 -14.844 48.279 1.00 59.38 223 PRO A O 1
ATOM 1794 N N . ASP A 1 224 ? -31.597 -16.464 49.153 1.00 60.06 224 ASP A N 1
ATOM 1795 C CA . ASP A 1 224 ? -31.769 -17.216 47.909 1.00 60.06 224 ASP A CA 1
ATOM 1796 C C . ASP A 1 224 ? -32.542 -16.467 46.819 1.00 60.06 224 ASP A C 1
ATOM 1798 O O . ASP A 1 224 ? -32.176 -16.531 45.647 1.00 60.06 224 ASP A O 1
ATOM 1802 N N . LYS A 1 225 ? -33.566 -15.687 47.178 1.00 62.75 225 LYS A N 1
ATOM 1803 C CA . LYS A 1 225 ? -34.289 -14.844 46.212 1.00 62.75 225 LYS A CA 1
ATOM 1804 C C . LYS A 1 225 ? -33.402 -13.727 45.663 1.00 62.75 225 LYS A C 1
ATOM 1806 O O . LYS A 1 225 ? -33.589 -13.315 44.522 1.00 62.75 225 LYS A O 1
ATOM 1811 N N . ILE A 1 226 ? -32.447 -13.241 46.458 1.00 66.81 226 ILE A N 1
ATOM 1812 C CA . ILE A 1 226 ? -31.493 -12.208 46.035 1.00 66.81 226 ILE A CA 1
ATOM 1813 C C . ILE A 1 226 ? -30.507 -12.797 45.021 1.00 66.81 226 ILE A C 1
ATOM 1815 O O . ILE A 1 226 ? -30.315 -12.207 43.961 1.00 66.81 226 ILE A O 1
ATOM 1819 N N . PHE A 1 227 ? -29.962 -13.986 45.300 1.00 73.56 227 PHE A N 1
ATOM 1820 C CA . PHE A 1 227 ? -29.057 -14.684 44.385 1.00 73.56 227 PHE A CA 1
ATOM 1821 C C . PHE A 1 227 ? -29.693 -14.907 43.005 1.00 73.56 227 PHE A C 1
ATOM 1823 O O . PHE A 1 227 ? -29.142 -14.480 41.990 1.00 73.56 227 PHE A O 1
ATOM 1830 N N . TRP A 1 228 ? -30.885 -15.510 42.954 1.00 73.25 228 TRP A N 1
ATOM 1831 C CA . TRP A 1 228 ? -31.556 -15.794 41.681 1.00 73.25 228 TRP A CA 1
ATOM 1832 C C . TRP A 1 228 ? -31.934 -14.526 40.918 1.00 73.25 228 TRP A C 1
ATOM 1834 O O . TRP A 1 228 ? -31.816 -14.492 39.695 1.00 73.25 228 TRP A O 1
ATOM 1844 N N . ARG A 1 229 ? -32.312 -13.453 41.622 1.00 74.50 229 ARG A N 1
ATOM 1845 C CA . ARG A 1 229 ? -32.586 -12.154 40.997 1.00 74.50 229 ARG A CA 1
ATOM 1846 C C . ARG A 1 229 ? -31.350 -11.582 40.301 1.00 74.50 229 ARG A C 1
ATOM 1848 O O . ARG A 1 229 ? -31.465 -11.089 39.181 1.00 74.50 229 ARG A O 1
ATOM 1855 N N . ASP A 1 230 ? -30.182 -11.656 40.932 1.00 73.25 230 ASP A N 1
ATOM 1856 C CA . ASP A 1 230 ? -28.939 -11.117 40.368 1.00 73.25 230 ASP A CA 1
ATOM 1857 C C . ASP A 1 230 ? -28.447 -11.958 39.173 1.00 73.25 230 ASP A C 1
ATOM 1859 O O . ASP A 1 230 ? -27.932 -11.418 38.187 1.00 73.25 230 ASP A O 1
ATOM 1863 N N . VAL A 1 231 ? -28.672 -13.276 39.213 1.00 74.75 231 VAL A N 1
ATOM 1864 C CA . VAL A 1 231 ? -28.406 -14.186 38.090 1.00 74.75 231 VAL A CA 1
ATOM 1865 C C . VAL A 1 231 ? -29.343 -13.905 36.910 1.00 74.75 231 VAL A C 1
ATOM 1867 O O . VAL A 1 231 ? -28.859 -13.745 35.789 1.00 74.75 231 VAL A O 1
ATOM 1870 N N . ILE A 1 232 ? -30.654 -13.767 37.148 1.00 79.38 232 ILE A N 1
ATOM 1871 C CA . ILE A 1 232 ? -31.646 -13.425 36.111 1.00 79.38 232 ILE A CA 1
ATOM 1872 C C . ILE A 1 232 ? -31.317 -12.066 35.482 1.00 79.38 232 ILE A C 1
ATOM 1874 O O . ILE A 1 232 ? -31.278 -11.955 34.260 1.00 79.38 232 ILE A O 1
ATOM 1878 N N . ALA A 1 233 ? -30.978 -11.057 36.289 1.00 77.50 233 ALA A N 1
ATOM 1879 C CA . ALA A 1 233 ? -30.535 -9.758 35.781 1.00 77.50 233 ALA A CA 1
ATOM 1880 C C . ALA A 1 233 ? -29.255 -9.871 34.929 1.00 77.50 233 ALA A C 1
ATOM 1882 O O . ALA A 1 233 ? -29.094 -9.166 33.931 1.00 77.50 233 ALA A O 1
ATOM 1883 N N . GLY A 1 234 ? -28.345 -10.781 35.294 1.00 75.00 234 GLY A N 1
ATOM 1884 C CA . GLY A 1 234 ? -27.172 -11.126 34.494 1.00 75.00 234 GLY A CA 1
ATOM 1885 C C . GLY A 1 234 ? -27.527 -11.731 33.134 1.00 75.00 234 GLY A C 1
ATOM 1886 O O . GLY A 1 234 ? -26.924 -11.340 32.136 1.00 75.00 234 GLY A O 1
ATOM 1887 N N . ILE A 1 235 ? -28.514 -12.630 33.088 1.00 78.25 235 ILE A N 1
ATOM 1888 C CA . ILE A 1 235 ? -29.029 -13.219 31.844 1.00 78.25 235 ILE A CA 1
ATOM 1889 C C . ILE A 1 235 ? -29.714 -12.152 30.986 1.00 78.25 235 ILE A C 1
ATOM 1891 O O . ILE A 1 235 ? -29.414 -12.056 29.801 1.00 78.25 235 ILE A O 1
ATOM 1895 N N . ASP A 1 236 ? -30.561 -11.301 31.569 1.00 76.00 236 ASP A N 1
ATOM 1896 C CA . ASP A 1 236 ? -31.239 -10.219 30.844 1.00 76.00 236 ASP A CA 1
ATOM 1897 C C . ASP A 1 236 ? -30.236 -9.234 30.223 1.00 76.00 236 ASP A C 1
ATOM 1899 O O . ASP A 1 236 ? -30.424 -8.766 29.099 1.00 76.00 236 ASP A O 1
ATOM 1903 N N . GLY A 1 237 ? -29.142 -8.939 30.934 1.00 74.12 237 GLY A N 1
ATOM 1904 C CA . GLY A 1 237 ? -28.039 -8.135 30.409 1.00 74.12 237 GLY A CA 1
ATOM 1905 C C . GLY A 1 237 ? -27.347 -8.787 29.209 1.00 74.12 237 GLY A C 1
ATOM 1906 O O . GLY A 1 237 ? -27.053 -8.101 28.232 1.00 74.12 237 GLY A O 1
ATOM 1907 N N . LEU A 1 238 ? -27.134 -10.106 29.252 1.00 72.44 238 LEU A N 1
ATOM 1908 C CA . LEU A 1 238 ? -26.542 -10.870 28.150 1.00 72.44 238 LEU A CA 1
ATOM 1909 C C . LEU A 1 238 ? -27.487 -10.957 26.944 1.00 72.44 238 LEU A C 1
ATOM 1911 O O . LEU A 1 238 ? -27.063 -10.685 25.828 1.00 72.44 238 LEU A O 1
ATOM 1915 N N . VAL A 1 239 ? -28.774 -11.246 27.153 1.00 72.62 239 VAL A N 1
ATOM 1916 C CA . VAL A 1 239 ? -29.780 -11.301 26.076 1.00 72.62 239 VAL A CA 1
ATOM 1917 C C . VAL A 1 239 ? -29.926 -9.941 25.384 1.00 72.62 239 VAL A C 1
ATOM 1919 O O . VAL A 1 239 ? -30.023 -9.875 24.164 1.00 72.62 239 VAL A O 1
ATOM 1922 N N . LYS A 1 240 ? -29.884 -8.833 26.136 1.00 71.56 240 LYS A N 1
ATOM 1923 C CA . LYS A 1 240 ? -29.894 -7.481 25.550 1.00 71.56 240 LYS A CA 1
ATOM 1924 C C . LYS A 1 240 ? -28.617 -7.149 24.781 1.00 71.56 240 LYS A C 1
ATOM 1926 O O . LYS A 1 240 ? -28.691 -6.433 23.788 1.00 71.56 240 LYS A O 1
ATOM 1931 N N . ALA A 1 241 ? -27.465 -7.630 25.246 1.00 63.78 241 ALA A N 1
ATOM 1932 C CA . ALA A 1 241 ? -26.190 -7.434 24.561 1.00 63.78 241 ALA A CA 1
ATOM 1933 C C . ALA A 1 241 ? -26.081 -8.255 23.262 1.00 63.78 241 ALA A C 1
ATOM 1935 O O . ALA A 1 241 ? -25.296 -7.891 22.392 1.00 63.78 241 ALA A O 1
ATOM 1936 N N . TYR A 1 242 ? -26.883 -9.316 23.117 1.00 63.16 242 TYR A N 1
ATOM 1937 C CA . TYR A 1 242 ? -26.884 -10.213 21.961 1.00 63.16 242 TYR A CA 1
ATOM 1938 C C . TYR A 1 242 ? -28.307 -10.461 21.434 1.00 63.16 242 TYR A C 1
ATOM 1940 O O . TYR A 1 242 ? -28.888 -11.511 21.710 1.00 63.16 242 TYR A O 1
ATOM 1948 N N . PRO A 1 243 ? -28.882 -9.521 20.659 1.00 56.62 243 PRO A N 1
ATOM 1949 C CA . PRO A 1 243 ? -30.226 -9.668 20.096 1.00 56.62 243 PRO A CA 1
ATOM 1950 C C . PRO A 1 243 ? -30.312 -10.703 18.958 1.00 56.62 243 PRO A C 1
ATOM 1952 O O . PRO A 1 243 ? -31.419 -11.034 18.524 1.00 56.62 243 PRO A O 1
ATOM 1955 N N . ASP A 1 244 ? -29.173 -11.214 18.473 1.00 51.78 244 ASP A N 1
ATOM 1956 C CA . ASP A 1 244 ? -29.133 -12.243 17.436 1.00 51.78 244 ASP A CA 1
ATOM 1957 C C . ASP A 1 244 ? -29.613 -13.607 17.956 1.00 51.78 244 ASP A C 1
ATOM 1959 O O . ASP A 1 244 ? -29.332 -14.040 19.073 1.00 51.78 244 ASP A O 1
ATOM 1963 N N . LYS A 1 245 ? -30.387 -14.274 17.100 1.00 50.97 245 LYS A N 1
ATOM 1964 C CA . LYS A 1 245 ? -31.400 -15.304 17.390 1.00 50.97 245 LYS A CA 1
ATOM 1965 C C . LYS A 1 245 ? -30.910 -16.639 17.986 1.00 50.97 245 LYS A C 1
ATOM 1967 O O . LYS A 1 245 ? -31.731 -17.536 18.166 1.00 50.97 245 LYS A O 1
ATOM 1972 N N . ASP A 1 246 ? -29.639 -16.781 18.346 1.00 54.84 246 ASP A N 1
ATOM 1973 C CA . ASP A 1 246 ? -29.030 -18.084 18.672 1.00 54.84 246 ASP A CA 1
ATOM 1974 C C . ASP A 1 246 ? -28.972 -18.426 20.174 1.00 54.84 246 ASP A C 1
ATOM 1976 O O . ASP A 1 246 ? -28.458 -19.476 20.559 1.00 54.84 246 ASP A O 1
ATOM 1980 N N . TYR A 1 247 ? -29.559 -17.601 21.048 1.00 67.50 247 TYR A N 1
ATOM 1981 C CA . TYR A 1 247 ? -29.483 -17.780 22.508 1.00 67.50 247 TYR A CA 1
ATOM 1982 C C . TYR A 1 247 ? -30.783 -18.264 23.172 1.00 67.50 247 TYR A C 1
ATOM 1984 O O . TYR A 1 247 ? -31.039 -17.962 24.339 1.00 67.50 247 TYR A O 1
ATOM 1992 N N . SER A 1 248 ? -31.594 -19.057 22.463 1.00 68.81 248 SER A N 1
ATOM 1993 C CA . SER A 1 248 ? -32.825 -19.668 23.009 1.00 68.81 248 S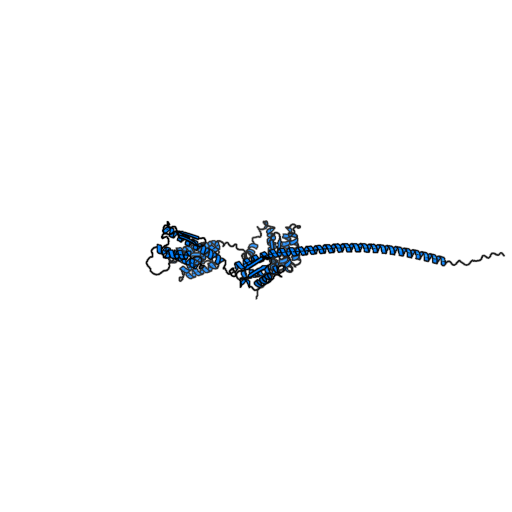ER A CA 1
ATOM 1994 C C . SER A 1 248 ? -32.589 -20.443 24.317 1.00 68.81 248 SER A C 1
ATOM 1996 O O . SER A 1 248 ? -33.425 -20.421 25.221 1.00 68.81 248 SER A O 1
ATOM 1998 N N . SER A 1 249 ? -31.404 -21.036 24.467 1.00 75.50 249 SER A N 1
ATOM 1999 C CA . SER A 1 249 ? -30.955 -21.746 25.664 1.00 75.50 249 SER A CA 1
ATOM 2000 C C . SER A 1 249 ? -30.888 -20.844 26.907 1.00 75.50 249 SER A C 1
ATOM 2002 O O . SER A 1 249 ? -31.256 -21.274 27.998 1.00 75.50 249 SER A O 1
ATOM 2004 N N . LEU A 1 250 ? -30.478 -19.574 26.763 1.00 78.31 250 LEU A N 1
ATOM 2005 C CA . LEU A 1 250 ? -30.443 -18.615 27.879 1.00 78.31 250 LEU A CA 1
ATOM 2006 C C . LEU A 1 250 ? -31.851 -18.204 28.313 1.00 78.31 250 LEU A C 1
ATOM 2008 O O . LEU A 1 250 ? -32.112 -18.062 29.508 1.00 78.31 250 LEU A O 1
ATOM 2012 N N . THR A 1 251 ? -32.773 -18.060 27.359 1.00 78.06 251 THR A N 1
ATOM 2013 C CA . THR A 1 251 ? -34.191 -17.819 27.651 1.00 78.06 251 THR A CA 1
ATOM 2014 C C . THR A 1 251 ? -34.816 -19.012 28.375 1.00 78.06 251 THR A C 1
ATOM 2016 O O . THR A 1 251 ? -35.581 -18.823 29.318 1.00 78.06 251 THR A O 1
ATOM 2019 N N . GLN A 1 252 ? -34.446 -20.238 27.992 1.00 79.00 252 GLN A N 1
ATOM 2020 C CA . GLN A 1 252 ? -34.878 -21.457 28.674 1.00 79.00 252 GLN A CA 1
ATOM 2021 C C . GLN A 1 252 ? -34.325 -21.537 30.104 1.00 79.00 252 GLN A C 1
ATOM 2023 O O . GLN A 1 252 ? -35.084 -21.804 31.032 1.00 79.00 252 GLN A O 1
ATOM 2028 N N . LEU A 1 253 ? -33.036 -21.239 30.307 1.00 81.06 253 LEU A N 1
ATOM 2029 C CA . LEU A 1 253 ? -32.438 -21.188 31.643 1.00 81.06 253 LEU A CA 1
ATOM 2030 C C . LEU A 1 253 ? -33.139 -20.146 32.531 1.00 81.06 253 LEU A C 1
ATOM 2032 O O . LEU A 1 253 ? -33.448 -20.434 33.685 1.00 81.06 253 LEU A O 1
ATOM 2036 N N . ARG A 1 254 ? -33.435 -18.959 31.987 1.00 82.25 254 ARG A N 1
ATOM 2037 C CA . ARG A 1 254 ? -34.192 -17.902 32.677 1.00 82.25 254 ARG A CA 1
ATOM 2038 C C . ARG A 1 254 ? -35.571 -18.394 33.116 1.00 82.25 254 ARG A C 1
ATOM 2040 O O . ARG A 1 254 ? -35.927 -18.215 34.275 1.00 82.25 254 ARG A O 1
ATOM 2047 N N . ALA A 1 255 ? -36.313 -19.050 32.222 1.00 80.44 255 ALA A N 1
ATOM 2048 C CA . ALA A 1 255 ? -37.630 -19.599 32.538 1.00 80.44 255 ALA A CA 1
ATOM 2049 C C . ALA A 1 255 ? -37.557 -20.656 33.652 1.00 80.44 255 ALA A C 1
ATOM 2051 O O . ALA A 1 255 ? -38.358 -20.606 34.580 1.00 80.44 255 ALA A O 1
ATOM 2052 N N . MET A 1 256 ? -36.556 -21.545 33.615 1.00 79.44 256 MET A N 1
ATOM 2053 C CA . MET A 1 256 ? -36.336 -22.544 34.671 1.00 79.44 256 MET A CA 1
ATOM 2054 C C . MET A 1 256 ? -35.996 -21.900 36.024 1.00 79.44 256 MET A C 1
ATOM 2056 O O . MET A 1 256 ? -36.367 -22.424 37.074 1.00 79.44 256 MET A O 1
ATOM 2060 N N . MET A 1 257 ? -35.264 -20.779 36.031 1.00 80.69 257 MET A N 1
ATOM 2061 C CA . MET A 1 257 ? -34.948 -20.039 37.261 1.00 80.69 257 MET A CA 1
ATOM 2062 C C . MET A 1 257 ? -36.180 -19.344 37.837 1.00 80.69 257 MET A C 1
ATOM 2064 O O . MET A 1 257 ? -36.366 -19.342 39.051 1.00 80.69 257 MET A O 1
ATOM 2068 N N . GLU A 1 258 ? -37.024 -18.771 36.977 1.00 80.06 258 GLU A N 1
ATOM 2069 C CA . GLU A 1 258 ? -38.279 -18.128 37.379 1.00 80.06 258 GLU A CA 1
ATOM 2070 C C . GLU A 1 258 ? -39.307 -19.146 37.897 1.00 80.06 258 GLU A C 1
ATOM 2072 O O . GLU A 1 258 ? -40.023 -18.846 38.853 1.00 80.06 258 GLU A O 1
ATOM 2077 N N . SER A 1 259 ? -39.352 -20.353 37.319 1.00 79.75 259 SER A N 1
ATOM 2078 C CA . SER A 1 259 ? -40.212 -21.451 37.782 1.00 79.75 259 SER A CA 1
ATOM 2079 C C . SER A 1 259 ? -39.660 -22.193 39.007 1.00 79.75 259 SER A C 1
ATOM 2081 O O . SER A 1 259 ? -40.391 -22.950 39.642 1.00 79.75 259 SER A O 1
ATOM 2083 N N . GLY A 1 260 ? -38.389 -21.975 39.372 1.00 73.81 260 GLY A N 1
ATOM 2084 C CA . GLY A 1 260 ? -37.718 -22.704 40.454 1.00 73.81 260 GLY A CA 1
ATOM 2085 C C . GLY A 1 260 ? -37.392 -24.163 40.109 1.00 73.81 260 GLY A C 1
ATOM 2086 O O . GLY A 1 260 ? -37.109 -24.957 41.003 1.00 73.81 260 GLY A O 1
ATOM 2087 N N . GLU A 1 261 ? -37.428 -24.521 38.825 1.00 75.50 261 GLU A N 1
ATOM 2088 C CA . GLU A 1 261 ? -37.199 -25.880 38.316 1.00 75.50 261 GLU A CA 1
ATOM 2089 C C . GLU A 1 261 ? -35.714 -26.185 38.069 1.00 75.50 261 GLU A C 1
ATOM 2091 O O . GLU A 1 261 ? -35.343 -27.322 37.764 1.00 75.50 261 GLU A O 1
ATOM 2096 N N . VAL A 1 262 ? -34.832 -25.191 38.210 1.00 71.94 262 VAL A N 1
ATOM 2097 C CA . VAL A 1 262 ? -33.384 -25.411 38.138 1.00 71.94 262 VAL A CA 1
ATOM 2098 C C . VAL A 1 262 ? -32.963 -26.395 39.228 1.00 71.94 262 VAL A C 1
ATOM 2100 O O . VAL A 1 262 ? -33.072 -26.106 40.413 1.00 71.94 262 VAL A O 1
ATOM 2103 N N . GLY A 1 263 ? -32.466 -27.563 38.816 1.00 62.75 263 GLY A N 1
ATOM 2104 C CA . GLY A 1 263 ? -32.042 -28.620 39.738 1.00 62.75 263 GLY A CA 1
ATOM 2105 C C . GLY A 1 263 ? -33.149 -29.583 40.169 1.00 62.75 263 GLY A C 1
ATOM 2106 O O . GLY A 1 263 ? -32.850 -30.611 40.776 1.00 62.75 263 GLY A O 1
ATOM 2107 N N . GLN A 1 264 ? -34.411 -29.339 39.796 1.00 64.75 264 GLN A N 1
ATOM 2108 C CA . GLN A 1 264 ? -35.521 -30.237 40.115 1.00 64.75 264 GLN A CA 1
ATOM 2109 C C . GLN A 1 264 ? -35.556 -31.445 39.165 1.00 64.75 264 GLN A C 1
ATOM 2111 O O . GLN A 1 264 ? -36.385 -31.570 38.269 1.00 64.75 264 GLN A O 1
ATOM 2116 N N . GLY A 1 265 ? -34.632 -32.383 39.377 1.00 57.91 265 GLY A N 1
ATOM 2117 C CA . GLY A 1 265 ? -34.802 -33.772 38.944 1.00 57.91 265 GLY A CA 1
ATOM 2118 C C . GLY A 1 265 ? -34.288 -34.156 37.554 1.00 57.91 265 GLY A C 1
ATOM 2119 O O . GLY A 1 265 ? -34.418 -35.331 37.199 1.00 57.91 265 GLY A O 1
ATOM 2120 N N . MET A 1 266 ? -33.660 -33.250 36.798 1.00 65.00 266 MET A N 1
ATOM 2121 C CA . MET A 1 266 ? -33.084 -33.547 35.477 1.00 65.00 266 MET A CA 1
ATOM 2122 C C . MET A 1 266 ? -31.632 -33.070 35.355 1.00 65.00 266 MET A C 1
ATOM 2124 O O . MET A 1 266 ? -31.230 -32.088 35.974 1.00 65.00 266 MET A O 1
ATOM 2128 N N . ASN A 1 267 ? -30.840 -33.773 34.539 1.00 77.81 267 ASN A N 1
ATOM 2129 C CA . ASN A 1 267 ? -29.537 -33.268 34.115 1.00 77.81 267 ASN A CA 1
ATOM 2130 C C . ASN A 1 267 ? -29.769 -32.136 33.108 1.00 77.81 267 ASN A C 1
ATOM 2132 O O . ASN A 1 267 ? -30.425 -32.360 32.091 1.00 77.81 267 ASN A O 1
ATOM 2136 N N . LEU A 1 268 ? -29.213 -30.955 33.365 1.00 80.81 268 LEU A N 1
ATOM 2137 C CA . LEU A 1 268 ? -29.240 -29.833 32.433 1.00 80.81 268 LEU A CA 1
ATOM 2138 C C . LEU A 1 268 ? -27.877 -29.727 31.755 1.00 80.81 268 LEU A C 1
ATOM 2140 O O . LEU A 1 268 ? -26.863 -29.518 32.419 1.00 80.81 268 LEU A O 1
ATOM 2144 N N . LEU A 1 269 ? -27.860 -29.856 30.432 1.00 81.19 269 LEU A N 1
ATOM 2145 C CA . LEU A 1 269 ? -26.714 -29.504 29.606 1.00 81.19 269 LEU A CA 1
ATOM 2146 C C . LEU A 1 269 ? -27.127 -28.349 28.704 1.00 81.19 269 LEU A C 1
ATOM 2148 O O . LEU A 1 269 ? -28.027 -28.493 27.882 1.00 81.19 269 LEU A O 1
ATOM 2152 N N . MET A 1 270 ? -26.452 -27.220 28.851 1.00 78.38 270 MET A N 1
ATOM 2153 C CA . MET A 1 270 ? -26.660 -26.051 28.013 1.00 78.38 270 MET A CA 1
ATOM 2154 C C . MET A 1 270 ? -25.324 -25.593 27.444 1.00 78.38 270 MET A C 1
ATOM 2156 O O . MET A 1 270 ? -24.313 -25.580 28.138 1.00 78.38 270 MET A O 1
ATOM 2160 N N . THR A 1 271 ? -25.327 -25.203 26.173 1.00 74.19 271 THR A N 1
ATOM 2161 C CA . THR A 1 271 ? -24.152 -24.660 25.489 1.00 74.19 271 THR A CA 1
ATOM 2162 C C . THR A 1 271 ? -24.498 -23.310 24.893 1.00 74.19 271 THR A C 1
ATOM 2164 O O . THR A 1 271 ? -25.535 -23.165 24.245 1.00 74.19 271 THR A O 1
ATOM 2167 N N . VAL A 1 272 ? -23.632 -22.332 25.139 1.00 69.81 272 VAL A N 1
ATOM 2168 C CA . VAL A 1 272 ? -23.754 -20.964 24.648 1.00 69.81 272 VAL A CA 1
ATOM 2169 C C . VAL A 1 272 ? -22.381 -20.535 24.132 1.00 69.81 272 VAL A C 1
ATOM 2171 O O . VAL A 1 272 ? -21.468 -20.252 24.908 1.00 69.81 272 VAL A O 1
ATOM 2174 N N . GLY A 1 273 ? -22.211 -20.544 22.807 1.00 70.19 273 GLY A N 1
ATOM 2175 C CA . GLY A 1 273 ? -20.897 -20.359 22.188 1.00 70.19 273 GLY A CA 1
ATOM 2176 C C . GLY A 1 273 ? -19.896 -21.436 22.654 1.00 70.19 273 GLY A C 1
ATOM 2177 O O . GLY A 1 273 ? -20.232 -22.618 22.593 1.00 70.19 273 GLY A O 1
ATOM 2178 N N . PRO A 1 274 ? -18.684 -21.064 23.120 1.00 72.25 274 PRO A N 1
ATOM 2179 C CA . PRO A 1 274 ? -17.688 -22.013 23.628 1.00 72.25 274 PRO A CA 1
ATOM 2180 C C . PRO A 1 274 ? -17.902 -22.419 25.098 1.00 72.25 274 PRO A C 1
ATOM 2182 O O . PRO A 1 274 ? -17.098 -23.174 25.637 1.00 72.25 274 PRO A O 1
ATOM 2185 N N . ILE A 1 275 ? -18.928 -21.884 25.769 1.00 76.50 275 ILE A N 1
ATOM 2186 C CA . ILE A 1 275 ? -19.144 -22.079 27.204 1.00 76.50 275 ILE A CA 1
ATOM 2187 C C . ILE A 1 275 ? -20.275 -23.085 27.424 1.00 76.50 275 ILE A C 1
ATOM 2189 O O . ILE A 1 275 ? -21.340 -23.007 26.801 1.00 76.50 275 ILE A O 1
ATOM 2193 N N . HIS A 1 276 ? -20.055 -24.016 28.352 1.00 77.75 276 HIS A N 1
ATOM 2194 C CA . HIS A 1 276 ? -20.980 -25.100 28.663 1.00 77.75 276 HIS A CA 1
ATOM 2195 C C . HIS A 1 276 ? -21.417 -25.043 30.130 1.00 77.75 276 HIS A C 1
ATOM 2197 O O . HIS A 1 276 ? -20.588 -25.025 31.035 1.00 77.75 276 HIS A O 1
ATOM 2203 N N . LEU A 1 277 ? -22.726 -25.083 30.371 1.00 82.75 277 LEU A N 1
ATOM 2204 C CA . LEU A 1 277 ? -23.307 -25.331 31.686 1.00 82.75 277 LEU A CA 1
ATOM 2205 C C . LEU A 1 277 ? -23.708 -26.799 31.776 1.00 82.75 277 LEU A C 1
ATOM 2207 O O . LEU A 1 277 ? -24.531 -27.264 30.987 1.00 82.75 277 LEU A O 1
ATOM 2211 N N . TRP A 1 278 ? -23.183 -27.508 32.774 1.00 85.62 278 TRP A N 1
ATOM 2212 C CA . TRP A 1 278 ? -23.589 -28.880 33.058 1.00 85.62 278 TRP A CA 1
ATOM 2213 C C . TRP A 1 278 ? -23.981 -29.078 34.521 1.00 85.62 278 TRP A C 1
ATOM 2215 O O . TRP A 1 278 ? -23.129 -29.155 35.413 1.00 85.62 278 TRP A O 1
ATOM 2225 N N . ILE A 1 279 ? -25.283 -29.221 34.747 1.00 84.06 279 ILE A N 1
ATOM 2226 C CA . ILE A 1 279 ? -25.884 -29.510 36.047 1.00 84.06 279 ILE A CA 1
ATOM 2227 C C . ILE A 1 279 ? -26.342 -30.964 36.055 1.00 84.06 279 ILE A C 1
ATOM 2229 O O . ILE A 1 279 ? -27.059 -31.410 35.157 1.00 84.06 279 ILE A O 1
ATOM 2233 N N . LYS A 1 280 ? -25.926 -31.716 37.068 1.00 80.94 280 LYS A N 1
ATOM 2234 C CA . LYS A 1 280 ? -26.360 -33.093 37.289 1.00 80.94 280 LYS A CA 1
ATOM 2235 C C . LYS A 1 280 ? -27.513 -33.112 38.281 1.00 80.94 280 LYS A C 1
ATOM 2237 O O . LYS A 1 280 ? -27.547 -32.325 39.217 1.00 80.94 280 LYS A O 1
ATOM 2242 N N . LYS A 1 281 ? -28.386 -34.108 38.153 1.00 80.38 281 LYS A N 1
ATOM 2243 C CA . LYS A 1 281 ? -29.453 -34.394 39.124 1.00 80.38 281 LYS A CA 1
ATOM 2244 C C . LYS A 1 281 ? -28.929 -34.610 40.555 1.00 80.38 281 LYS A C 1
ATOM 2246 O O . LYS A 1 281 ? -29.678 -34.457 41.508 1.00 80.38 281 LYS A O 1
ATOM 2251 N N . THR A 1 282 ? -27.671 -35.026 40.695 1.00 82.12 282 THR A N 1
ATOM 2252 C CA . THR A 1 282 ? -27.008 -35.277 41.984 1.00 82.12 282 THR A CA 1
ATOM 2253 C C . THR A 1 282 ? -26.307 -34.050 42.564 1.00 82.12 282 THR A C 1
ATOM 2255 O O . THR A 1 282 ? -25.706 -34.168 43.627 1.00 82.12 282 THR A O 1
ATOM 2258 N N . ASP A 1 283 ? -26.287 -32.920 41.855 1.00 79.38 283 ASP A N 1
ATOM 2259 C CA . ASP A 1 283 ? -25.650 -31.705 42.361 1.00 79.38 283 ASP A CA 1
ATOM 2260 C C . ASP A 1 283 ? -26.489 -31.128 43.512 1.00 79.38 283 ASP A C 1
ATOM 2262 O O . ASP A 1 283 ? -27.718 -31.123 43.442 1.00 79.38 283 ASP A O 1
ATOM 2266 N N . SER A 1 284 ? -25.829 -30.651 44.571 1.00 81.25 284 SER A N 1
ATOM 2267 C CA . SER A 1 284 ? -26.510 -29.918 45.642 1.00 81.25 284 SER A CA 1
ATOM 2268 C C . SER A 1 284 ? -26.943 -28.531 45.168 1.00 81.25 284 SER A C 1
ATOM 2270 O O . SER A 1 284 ? -26.394 -28.001 44.198 1.00 81.25 284 SER A O 1
ATOM 2272 N N . ASP A 1 285 ? -27.874 -27.905 45.887 1.00 77.06 285 ASP A N 1
ATOM 2273 C CA . ASP A 1 285 ? -28.323 -26.542 45.589 1.00 77.06 285 ASP A CA 1
ATOM 2274 C C . ASP A 1 285 ? -27.152 -25.545 45.561 1.00 77.06 285 ASP A C 1
ATOM 2276 O O . ASP A 1 285 ? -27.095 -24.684 44.684 1.00 77.06 285 ASP A O 1
ATOM 2280 N N . GLU A 1 286 ? -26.166 -25.682 46.454 1.00 76.50 286 GLU A N 1
ATOM 2281 C CA . GLU A 1 286 ? -24.947 -24.864 46.437 1.00 76.50 286 GLU A CA 1
ATOM 2282 C C . GLU A 1 286 ? -24.120 -25.076 45.164 1.00 76.50 286 GLU A C 1
ATOM 2284 O O . GLU A 1 286 ? -23.703 -24.102 44.537 1.00 76.50 286 GLU A O 1
ATOM 2289 N N . MET A 1 287 ? -23.921 -26.327 44.737 1.00 78.00 287 MET A N 1
ATOM 2290 C CA . MET A 1 287 ? -23.180 -26.633 43.509 1.00 78.00 287 MET A CA 1
ATOM 2291 C C . MET A 1 287 ? -23.903 -26.136 42.257 1.00 78.00 287 MET A C 1
ATOM 2293 O O . MET A 1 287 ? -23.269 -25.670 41.311 1.00 78.00 287 MET A O 1
ATOM 2297 N N . ILE A 1 288 ? -25.231 -26.244 42.236 1.00 80.06 288 ILE A N 1
ATOM 2298 C CA . ILE A 1 288 ? -26.079 -25.727 41.161 1.00 80.06 288 ILE A CA 1
ATOM 2299 C C . ILE A 1 288 ? -25.885 -24.214 41.039 1.00 80.06 288 ILE A C 1
ATOM 2301 O O . ILE A 1 288 ? -25.609 -23.708 39.946 1.00 80.06 288 ILE A O 1
ATOM 2305 N N . LYS A 1 289 ? -25.974 -23.498 42.167 1.00 78.94 289 LYS A N 1
ATOM 2306 C CA . LYS A 1 289 ? -25.762 -22.048 42.239 1.00 78.94 289 LYS A CA 1
ATOM 2307 C C . LYS A 1 289 ? -24.351 -21.670 41.778 1.00 78.94 289 LYS A C 1
ATOM 2309 O O . LYS A 1 289 ? -24.209 -20.767 40.955 1.00 78.94 289 LYS A O 1
ATOM 2314 N N . GLU A 1 290 ? -23.322 -22.384 42.230 1.00 78.56 290 GLU A N 1
ATOM 2315 C CA . GLU A 1 290 ? -21.928 -22.135 41.843 1.00 78.56 290 GLU A CA 1
ATOM 2316 C C . GLU A 1 290 ? -21.705 -22.321 40.336 1.00 78.56 290 GLU A C 1
ATOM 2318 O O . GLU A 1 290 ? -21.199 -21.419 39.669 1.00 78.56 290 GLU A O 1
ATOM 2323 N N . LYS A 1 291 ? -22.155 -23.443 39.763 1.00 79.81 291 LYS A N 1
ATOM 2324 C CA . LYS A 1 291 ? -22.008 -23.730 38.326 1.00 79.81 291 LYS A CA 1
ATOM 2325 C C . LYS A 1 291 ? -22.690 -22.688 37.449 1.00 79.81 291 LYS A C 1
ATOM 2327 O O . LYS A 1 291 ? -22.146 -22.290 36.423 1.00 79.81 291 LYS A O 1
ATOM 2332 N N . ILE A 1 292 ? -23.870 -22.231 37.857 1.00 81.38 292 ILE A N 1
ATOM 2333 C CA . ILE A 1 292 ? -24.601 -21.172 37.162 1.00 81.38 292 ILE A CA 1
ATOM 2334 C C . ILE A 1 292 ? -23.869 -19.835 37.281 1.00 81.38 292 ILE A C 1
ATOM 2336 O O . ILE A 1 292 ? -23.743 -19.123 36.287 1.00 81.38 292 ILE A O 1
ATOM 2340 N N . ALA A 1 293 ? -23.364 -19.490 38.466 1.00 76.38 293 ALA A N 1
ATOM 2341 C CA . ALA A 1 293 ? -22.621 -18.251 38.671 1.00 76.38 293 ALA A CA 1
ATOM 2342 C C . ALA A 1 293 ? -21.341 -18.209 37.818 1.00 76.38 293 ALA A C 1
ATOM 2344 O O . ALA A 1 293 ? -21.085 -17.199 37.159 1.00 76.38 293 ALA A O 1
ATOM 2345 N N . VAL A 1 294 ? -20.589 -19.316 37.773 1.00 75.50 294 VAL A N 1
ATOM 2346 C CA . VAL A 1 294 ? -19.404 -19.474 36.914 1.00 75.50 294 VAL A CA 1
ATOM 2347 C C . VAL A 1 294 ? -19.789 -19.326 35.445 1.00 75.50 294 VAL A C 1
ATOM 2349 O O . VAL A 1 294 ? -19.226 -18.482 34.753 1.00 75.50 294 VAL A O 1
ATOM 2352 N N . PHE A 1 295 ? -20.812 -20.051 34.993 1.00 81.00 295 PHE A N 1
ATOM 2353 C CA . PHE A 1 295 ? -21.290 -19.999 33.613 1.00 81.00 295 PHE A CA 1
ATOM 2354 C C . PHE A 1 295 ? -21.694 -18.581 33.169 1.00 81.00 295 PHE A C 1
ATOM 2356 O O . PHE A 1 295 ? -21.283 -18.110 32.109 1.00 81.00 295 PHE A O 1
ATOM 2363 N N . ILE A 1 296 ? -22.459 -17.854 33.991 1.00 80.81 296 ILE A N 1
ATOM 2364 C CA . ILE A 1 296 ? -22.844 -16.464 33.698 1.00 80.81 296 ILE A CA 1
ATOM 2365 C C . ILE A 1 296 ? -21.633 -15.523 33.746 1.00 80.81 296 ILE A C 1
ATOM 2367 O O . ILE A 1 296 ? -21.554 -14.583 32.953 1.00 80.81 296 ILE A O 1
ATOM 2371 N N . GLY A 1 297 ? -20.684 -15.760 34.654 1.00 75.56 297 GLY A N 1
ATOM 2372 C CA . GLY A 1 297 ? -19.430 -15.013 34.733 1.00 75.56 297 GLY A CA 1
ATOM 2373 C C . GLY A 1 297 ? -18.587 -15.156 33.465 1.00 75.56 297 GLY A C 1
ATOM 2374 O O . GLY A 1 297 ? -18.182 -14.148 32.885 1.00 75.56 297 GLY A O 1
ATOM 2375 N N . GLU A 1 298 ? -18.388 -16.386 32.994 1.00 78.69 298 GLU A N 1
ATOM 2376 C CA . GLU A 1 298 ? -17.665 -16.683 31.754 1.00 78.69 298 GLU A CA 1
ATOM 2377 C C . GLU A 1 298 ? -18.360 -16.055 30.541 1.00 78.69 298 GLU A C 1
ATOM 2379 O O . GLU A 1 298 ? -17.706 -15.421 29.711 1.00 78.69 298 GLU A O 1
ATOM 2384 N N . LEU A 1 299 ? -19.695 -16.122 30.473 1.00 77.00 299 LEU A N 1
ATOM 2385 C CA . LEU A 1 299 ? -20.450 -15.477 29.397 1.00 77.00 299 LEU A CA 1
ATOM 2386 C C . LEU A 1 299 ? -20.290 -13.958 29.402 1.00 77.00 299 LEU A C 1
ATOM 2388 O O . LEU A 1 299 ? -20.123 -13.360 28.343 1.00 77.00 299 LEU A O 1
ATOM 2392 N N . LYS A 1 300 ? -20.280 -13.322 30.579 1.00 77.06 300 LYS A N 1
ATOM 2393 C CA . LYS A 1 300 ? -20.009 -11.881 30.701 1.00 77.06 300 LYS A CA 1
ATOM 2394 C C . LYS A 1 300 ? -18.591 -11.519 30.260 1.00 77.06 300 LYS A C 1
ATOM 2396 O O . LYS A 1 300 ? -18.405 -10.453 29.677 1.00 77.06 300 LYS A O 1
ATOM 2401 N N . GLN A 1 301 ? -17.604 -12.379 30.512 1.00 73.88 301 GLN A N 1
ATOM 2402 C CA . GLN A 1 301 ? -16.225 -12.163 30.063 1.00 73.88 301 GLN A CA 1
ATOM 2403 C C . GLN A 1 301 ? -16.077 -12.317 28.549 1.00 73.88 301 GLN A C 1
ATOM 2405 O O . GLN A 1 301 ? -15.447 -11.484 27.902 1.00 73.88 301 GLN A O 1
ATOM 2410 N N . VAL A 1 302 ? -16.698 -13.340 27.957 1.00 70.69 302 VAL A N 1
ATOM 2411 C CA . VAL A 1 302 ? -16.750 -13.476 26.494 1.00 70.69 302 VAL A CA 1
ATOM 2412 C C . VAL A 1 302 ? -17.477 -12.279 25.889 1.00 70.69 302 VAL A C 1
ATOM 2414 O O . VAL A 1 302 ? -17.022 -11.714 24.892 1.00 70.69 302 VAL A O 1
ATOM 2417 N N . ALA A 1 303 ? -18.546 -11.825 26.542 1.00 66.88 303 ALA A N 1
ATOM 2418 C CA . ALA A 1 303 ? -19.308 -10.687 26.076 1.00 66.88 303 ALA A CA 1
ATOM 2419 C C . ALA A 1 303 ? -18.521 -9.372 26.110 1.00 66.88 303 ALA A C 1
ATOM 2421 O O . ALA A 1 303 ? -18.575 -8.569 25.174 1.00 66.88 303 ALA A O 1
ATOM 2422 N N . SER A 1 304 ? -17.761 -9.139 27.180 1.00 67.88 304 SER A N 1
ATOM 2423 C CA . SER A 1 304 ? -16.906 -7.961 27.296 1.00 67.88 304 SER A CA 1
ATOM 2424 C C . SER A 1 304 ? -15.727 -8.022 26.322 1.00 67.88 304 SER A C 1
ATOM 2426 O O . SER A 1 304 ? -15.400 -7.004 25.713 1.00 67.88 304 SER A O 1
ATOM 2428 N N . ALA A 1 305 ? -15.139 -9.198 26.088 1.00 62.41 305 ALA A N 1
ATOM 2429 C CA . ALA A 1 305 ? -14.065 -9.391 25.115 1.00 62.41 305 ALA A CA 1
ATOM 2430 C C . ALA A 1 305 ? -14.522 -9.125 23.668 1.00 62.41 305 ALA A C 1
ATOM 2432 O O . ALA A 1 305 ? -13.793 -8.495 22.897 1.00 62.41 305 ALA A O 1
ATOM 2433 N N . LEU A 1 306 ? -15.739 -9.544 23.306 1.00 58.81 306 LEU A N 1
ATOM 2434 C CA . LEU A 1 306 ? -16.347 -9.242 22.006 1.00 58.81 306 LEU A CA 1
ATOM 2435 C C . LEU A 1 306 ? -16.656 -7.746 21.859 1.00 58.81 306 LEU A C 1
ATOM 2437 O O . LEU A 1 306 ? -16.215 -7.132 20.890 1.00 58.81 306 LEU A O 1
ATOM 2441 N N . ASN A 1 307 ? -17.283 -7.130 22.867 1.00 56.41 307 ASN A N 1
ATOM 2442 C CA . ASN A 1 307 ? -17.563 -5.688 22.876 1.00 56.41 307 ASN A CA 1
ATOM 2443 C C . ASN A 1 307 ? -16.289 -4.825 22.816 1.00 56.41 307 ASN A C 1
ATOM 2445 O O . ASN A 1 307 ? -16.300 -3.730 22.255 1.00 56.41 307 ASN A O 1
ATOM 2449 N N . THR A 1 308 ? -15.183 -5.297 23.395 1.00 53.78 308 THR A N 1
ATOM 2450 C CA . THR A 1 308 ? -13.891 -4.593 23.344 1.00 53.78 308 THR A CA 1
ATOM 2451 C C . THR A 1 308 ? -13.258 -4.720 21.956 1.00 53.78 308 THR A C 1
ATOM 2453 O O . THR A 1 308 ? -12.781 -3.727 21.413 1.00 53.78 308 THR A O 1
ATOM 2456 N N . ARG A 1 309 ? -13.343 -5.899 21.319 1.00 48.50 309 ARG A N 1
ATOM 2457 C CA . ARG A 1 309 ? -12.881 -6.106 19.934 1.00 48.50 309 ARG A CA 1
ATOM 2458 C C . ARG A 1 309 ? -13.696 -5.339 18.894 1.00 48.50 309 ARG A C 1
ATOM 2460 O O . ARG A 1 309 ? -13.124 -4.919 17.892 1.00 48.50 309 ARG A O 1
ATOM 2467 N N . GLU A 1 310 ? -14.997 -5.161 19.099 1.00 48.19 310 GLU A N 1
ATOM 2468 C CA . GLU A 1 310 ? -15.841 -4.361 18.200 1.00 48.19 310 GLU A CA 1
ATOM 2469 C C . GLU A 1 310 ? -15.586 -2.860 18.379 1.00 48.19 310 GLU A C 1
ATOM 2471 O O . GLU A 1 310 ? -15.355 -2.161 17.395 1.00 48.19 310 GLU A O 1
ATOM 2476 N N . LYS A 1 311 ? -15.468 -2.369 19.621 1.00 45.69 311 LYS A N 1
ATOM 2477 C CA . LYS A 1 311 ? -15.158 -0.951 19.887 1.00 45.69 311 LYS A CA 1
ATOM 2478 C C . LYS A 1 311 ? -13.749 -0.525 19.468 1.00 45.69 311 LYS A C 1
ATOM 2480 O O . LYS A 1 311 ? -13.543 0.643 19.147 1.00 45.69 311 LYS A O 1
ATOM 2485 N N . GLU A 1 312 ? -12.779 -1.438 19.443 1.00 46.09 312 GLU A N 1
ATOM 2486 C CA . GLU A 1 312 ? -11.452 -1.163 18.873 1.00 46.09 312 GLU A CA 1
ATOM 2487 C C . GLU A 1 312 ? -11.450 -1.170 17.335 1.00 46.09 312 GLU A C 1
ATOM 2489 O O . GLU A 1 312 ? -10.621 -0.492 16.729 1.00 46.09 312 GLU A O 1
ATOM 2494 N N . LYS A 1 313 ? -12.399 -1.867 16.694 1.00 46.28 313 LYS A N 1
ATOM 2495 C CA . LYS A 1 313 ? -12.568 -1.885 15.230 1.00 46.28 313 LYS A CA 1
ATOM 2496 C C . LYS A 1 313 ? -13.449 -0.753 14.692 1.00 46.28 313 LYS A C 1
ATOM 2498 O O . LYS A 1 313 ? -13.335 -0.433 13.513 1.00 46.28 313 LYS A O 1
ATOM 2503 N N . GLU A 1 314 ? -14.272 -0.136 15.538 1.00 45.16 314 GLU A N 1
ATOM 2504 C CA . GLU A 1 314 ? -15.173 0.975 15.193 1.00 45.16 314 GLU A CA 1
ATOM 2505 C C . GLU A 1 314 ? -14.713 2.346 15.706 1.00 45.16 314 GLU A C 1
ATOM 2507 O O . GLU A 1 314 ? -15.508 3.283 15.787 1.00 45.16 314 GLU A O 1
ATOM 2512 N N . LYS A 1 315 ? -13.430 2.537 16.036 1.00 45.53 315 LYS A N 1
ATOM 2513 C CA . LYS A 1 315 ? -12.940 3.918 16.121 1.00 45.53 315 LYS A CA 1
ATOM 2514 C C . LYS A 1 315 ? -13.039 4.525 14.716 1.00 45.53 315 LYS A C 1
ATOM 2516 O O . LYS A 1 315 ? -12.394 3.989 13.812 1.00 45.53 315 LYS A O 1
ATOM 2521 N N . PRO A 1 316 ? -13.797 5.622 14.511 1.00 47.31 316 PRO A N 1
ATOM 2522 C CA . PRO A 1 316 ? -13.715 6.344 13.257 1.00 47.31 316 PRO A CA 1
ATOM 2523 C C . PRO A 1 316 ? -12.251 6.726 13.077 1.00 47.31 316 PRO A C 1
ATOM 2525 O O . PRO A 1 316 ? -11.663 7.373 13.949 1.00 47.31 316 PRO A O 1
ATOM 2528 N N . LEU A 1 317 ? -11.643 6.239 11.995 1.00 53.84 317 LEU A N 1
ATOM 2529 C CA . LEU A 1 317 ? -10.301 6.651 11.626 1.00 53.84 317 LEU A CA 1
ATOM 2530 C C . LEU A 1 317 ? -10.302 8.171 11.545 1.00 53.84 317 LEU A C 1
ATOM 2532 O O . LEU A 1 317 ? -11.180 8.763 10.914 1.00 53.84 317 LEU A O 1
ATOM 2536 N N . ASP A 1 318 ? -9.316 8.767 12.203 1.00 60.25 318 ASP A N 1
ATOM 2537 C CA . ASP A 1 318 ? -9.038 10.189 12.116 1.00 60.25 318 ASP A CA 1
ATOM 2538 C C . ASP A 1 318 ? -9.148 10.648 10.643 1.00 60.25 318 ASP A C 1
ATOM 2540 O O . ASP A 1 318 ? -8.574 9.990 9.759 1.00 60.25 318 ASP A O 1
ATOM 2544 N N . PRO A 1 319 ? -9.925 11.705 10.333 1.00 59.38 319 PRO A N 1
ATOM 2545 C CA . PRO A 1 319 ? -10.171 12.139 8.958 1.00 59.38 319 PRO A CA 1
ATOM 2546 C C . PRO A 1 319 ? -8.889 12.331 8.137 1.00 59.38 319 PRO A C 1
ATOM 2548 O O . PRO A 1 319 ? -8.878 12.088 6.928 1.00 59.38 319 PRO A O 1
ATOM 2551 N N . GLU A 1 320 ? -7.793 12.709 8.795 1.00 59.84 320 GLU A N 1
ATOM 2552 C CA . GLU A 1 320 ? -6.482 12.915 8.185 1.00 59.84 320 GLU A CA 1
ATOM 2553 C C . GLU A 1 320 ? -5.799 11.590 7.791 1.00 59.84 320 GLU A C 1
ATOM 2555 O O . GLU A 1 320 ? -5.287 11.447 6.673 1.00 59.84 320 GLU A O 1
ATOM 2560 N N . SER A 1 321 ? -5.898 10.566 8.644 1.00 66.38 321 SER A N 1
ATOM 2561 C CA . SER A 1 321 ? -5.471 9.193 8.333 1.00 66.38 321 SER A CA 1
ATOM 2562 C C . SER A 1 321 ? -6.280 8.586 7.180 1.00 66.38 321 SER A C 1
ATOM 2564 O O . SER A 1 321 ? -5.723 7.966 6.272 1.00 66.38 321 SER A O 1
ATOM 2566 N N . SER A 1 322 ? -7.595 8.824 7.160 1.00 73.31 322 SER A N 1
ATOM 2567 C CA . SER A 1 322 ? -8.483 8.369 6.084 1.00 73.31 322 SER A CA 1
ATOM 2568 C C . SER A 1 322 ? -8.121 8.991 4.732 1.00 73.31 322 SER A C 1
ATOM 2570 O O . SER A 1 322 ? -8.033 8.291 3.723 1.00 73.31 322 SER A O 1
ATOM 2572 N N . ARG A 1 323 ? -7.844 10.300 4.713 1.00 76.56 323 ARG A N 1
ATOM 2573 C CA . ARG A 1 323 ? -7.437 11.019 3.501 1.00 76.56 323 ARG A CA 1
ATOM 2574 C C . ARG A 1 323 ? -6.089 10.539 2.968 1.00 76.56 323 ARG A C 1
ATOM 2576 O O . ARG A 1 323 ? -5.936 10.384 1.758 1.00 76.56 323 ARG A O 1
ATOM 2583 N N . THR A 1 324 ? -5.132 10.299 3.861 1.00 80.25 324 THR A N 1
ATOM 2584 C CA . THR A 1 324 ? -3.802 9.794 3.495 1.00 80.25 324 THR A CA 1
ATOM 2585 C C . THR A 1 324 ? -3.905 8.404 2.874 1.00 80.25 324 THR A C 1
ATOM 2587 O O . THR A 1 324 ? -3.390 8.189 1.782 1.00 80.25 324 THR A O 1
ATOM 2590 N N . TYR A 1 325 ? -4.676 7.509 3.497 1.00 85.44 325 TYR A N 1
ATOM 2591 C CA . TYR A 1 325 ? -4.931 6.170 2.970 1.00 85.44 325 TYR A CA 1
ATOM 2592 C C . TYR A 1 325 ? -5.478 6.195 1.533 1.00 85.44 325 TYR A C 1
ATOM 2594 O O . TYR A 1 325 ? -4.916 5.554 0.649 1.00 85.44 325 TYR A O 1
ATOM 2602 N N . TRP A 1 326 ? -6.548 6.955 1.273 1.00 86.12 326 TRP A N 1
ATOM 2603 C CA . TRP A 1 326 ? -7.150 6.996 -0.065 1.00 86.12 326 TRP A CA 1
ATOM 2604 C C . TRP A 1 326 ? -6.212 7.591 -1.112 1.00 86.12 326 TRP A C 1
ATOM 2606 O O . TRP A 1 326 ? -6.160 7.087 -2.230 1.00 86.12 326 TRP A O 1
ATOM 2616 N N . ARG A 1 327 ? -5.421 8.602 -0.740 1.00 83.69 327 ARG A N 1
ATOM 2617 C CA . ARG A 1 327 ? -4.399 9.175 -1.622 1.00 83.69 327 ARG A CA 1
ATOM 2618 C C . ARG A 1 327 ? -3.333 8.145 -2.003 1.00 83.69 327 ARG A C 1
ATOM 2620 O O . ARG A 1 327 ? -2.917 8.096 -3.158 1.00 83.69 327 ARG A O 1
ATOM 2627 N N . ASP A 1 328 ? -2.896 7.329 -1.051 1.00 85.38 328 ASP A N 1
ATOM 2628 C CA . ASP A 1 328 ? -1.875 6.310 -1.296 1.00 85.38 328 ASP A CA 1
ATOM 2629 C C . ASP A 1 328 ? -2.427 5.171 -2.169 1.00 85.38 328 ASP A C 1
ATOM 2631 O O . ASP A 1 328 ? -1.748 4.701 -3.081 1.00 85.38 328 ASP A O 1
ATOM 2635 N N . ILE A 1 329 ? -3.691 4.788 -1.962 1.00 89.44 329 ILE A N 1
ATOM 2636 C CA . ILE A 1 329 ? -4.413 3.833 -2.814 1.00 89.44 329 ILE A CA 1
ATOM 2637 C C . ILE A 1 329 ? -4.580 4.364 -4.240 1.00 89.44 329 ILE A C 1
ATOM 2639 O O . ILE A 1 329 ? -4.330 3.629 -5.193 1.00 89.44 329 ILE A O 1
ATOM 2643 N N . GLU A 1 330 ? -4.969 5.629 -4.406 1.00 87.81 330 GLU A N 1
ATOM 2644 C CA . GLU A 1 330 ? -5.047 6.272 -5.722 1.00 87.81 330 GLU A CA 1
ATOM 2645 C C . GLU A 1 330 ? -3.696 6.252 -6.434 1.00 87.81 330 GLU A C 1
ATOM 2647 O O . GLU A 1 330 ? -3.630 5.864 -7.600 1.00 87.81 330 GLU A O 1
ATOM 2652 N N . GLY A 1 331 ? -2.619 6.610 -5.726 1.00 84.25 331 GLY A N 1
ATOM 2653 C CA . GLY A 1 331 ? -1.264 6.574 -6.269 1.00 84.25 331 GLY A CA 1
ATOM 2654 C C . GLY A 1 331 ? -0.830 5.164 -6.674 1.00 84.25 331 GLY A C 1
ATOM 2655 O O . GLY A 1 331 ? -0.253 4.980 -7.745 1.00 84.25 331 GLY A O 1
ATOM 2656 N N . ALA A 1 332 ? -1.142 4.160 -5.854 1.00 87.25 332 ALA A N 1
ATOM 2657 C CA . ALA A 1 332 ? -0.814 2.770 -6.148 1.00 87.25 332 ALA A CA 1
ATOM 2658 C C . ALA A 1 332 ? -1.617 2.216 -7.333 1.00 87.25 332 ALA A C 1
ATOM 2660 O O . ALA A 1 332 ? -1.070 1.467 -8.137 1.00 87.25 332 ALA A O 1
ATOM 2661 N N . ILE A 1 333 ? -2.886 2.610 -7.479 1.00 88.88 333 ILE A N 1
ATOM 2662 C CA . ILE A 1 333 ? -3.688 2.260 -8.653 1.00 88.88 333 ILE A CA 1
ATOM 2663 C C . ILE A 1 333 ? -3.122 2.950 -9.890 1.00 88.88 333 ILE A C 1
ATOM 2665 O O . ILE A 1 333 ? -2.840 2.257 -10.854 1.00 88.88 333 ILE A O 1
ATOM 2669 N N . ASP A 1 334 ? -2.880 4.264 -9.870 1.00 88.25 334 ASP A N 1
ATOM 2670 C CA . ASP A 1 334 ? -2.344 4.987 -11.034 1.00 88.25 334 ASP A CA 1
ATOM 2671 C C . ASP A 1 334 ? -0.986 4.411 -11.504 1.00 88.25 334 ASP A C 1
ATOM 2673 O O . ASP A 1 334 ? -0.734 4.337 -12.706 1.00 88.25 334 ASP A O 1
ATOM 2677 N N . ALA A 1 335 ? -0.146 3.896 -10.598 1.00 85.12 335 ALA A N 1
ATOM 2678 C CA . ALA A 1 335 ? 1.105 3.216 -10.954 1.00 85.12 335 ALA A CA 1
ATOM 2679 C C . ALA A 1 335 ? 0.916 1.897 -11.738 1.00 85.12 335 ALA A C 1
ATOM 2681 O O . ALA A 1 335 ? 1.837 1.454 -12.423 1.00 85.12 335 ALA A O 1
ATOM 2682 N N . LEU A 1 336 ? -0.260 1.268 -11.660 1.00 86.06 336 LEU A N 1
ATOM 2683 C CA . LEU A 1 336 ? -0.605 0.042 -12.390 1.00 86.06 336 LEU A CA 1
ATOM 2684 C C . LEU A 1 336 ? -1.151 0.318 -13.803 1.00 86.06 336 LEU A C 1
ATOM 2686 O O . LEU A 1 336 ? -1.312 -0.618 -14.592 1.00 86.06 336 LEU A O 1
ATOM 2690 N N . GLU A 1 337 ? -1.409 1.586 -14.146 1.00 86.94 337 GLU A N 1
ATOM 2691 C CA . GLU A 1 337 ? -1.961 2.008 -15.441 1.00 86.94 337 GLU A CA 1
ATOM 2692 C C . GLU A 1 337 ? -1.144 1.529 -16.655 1.00 86.94 337 GLU A C 1
ATOM 2694 O O . GLU A 1 337 ? -1.766 1.063 -17.607 1.00 86.94 337 GLU A O 1
ATOM 2699 N N . PRO A 1 338 ? 0.204 1.522 -16.648 1.00 82.19 338 PRO A N 1
ATOM 2700 C CA . PRO A 1 338 ? 0.980 1.028 -17.787 1.00 82.19 338 PRO A CA 1
ATOM 2701 C C . PRO A 1 338 ? 0.754 -0.455 -18.109 1.00 82.19 338 PRO A C 1
ATOM 2703 O O . PRO A 1 338 ? 0.929 -0.859 -19.252 1.00 82.19 338 PRO A O 1
ATOM 2706 N N . VAL A 1 339 ? 0.373 -1.268 -17.116 1.00 82.56 339 VAL A N 1
ATOM 2707 C CA . VAL A 1 339 ? 0.248 -2.728 -17.273 1.00 82.56 339 VAL A CA 1
ATOM 2708 C C . VAL A 1 339 ? -1.202 -3.168 -17.466 1.00 82.56 339 VAL A C 1
ATOM 2710 O O . VAL A 1 339 ? -1.479 -4.097 -18.223 1.00 82.56 339 VAL A O 1
ATOM 2713 N N . PHE A 1 340 ? -2.141 -2.518 -16.775 1.00 85.31 340 PHE A N 1
ATOM 2714 C CA . PHE A 1 340 ? -3.556 -2.903 -16.768 1.00 85.31 340 PHE A CA 1
ATOM 2715 C C . PHE A 1 340 ? -4.483 -1.814 -17.322 1.00 85.31 340 PHE A C 1
ATOM 2717 O O . PHE A 1 340 ? -5.698 -1.973 -17.280 1.00 85.31 340 PHE A O 1
ATOM 2724 N N . GLY A 1 341 ? -3.945 -0.722 -17.870 1.00 84.00 341 GLY A N 1
ATOM 2725 C CA . GLY A 1 341 ? -4.714 0.440 -18.327 1.00 84.00 341 GLY A CA 1
ATOM 2726 C C . GLY A 1 341 ? -5.769 0.144 -19.390 1.00 84.00 341 GLY A C 1
ATOM 2727 O O . GLY A 1 341 ? -6.770 0.852 -19.457 1.00 84.00 341 GLY A O 1
ATOM 2728 N N . GLU A 1 342 ? -5.594 -0.917 -20.178 1.00 86.19 342 GLU A N 1
ATOM 2729 C CA . GLU A 1 342 ? -6.565 -1.376 -21.180 1.00 86.19 342 GLU A CA 1
ATOM 2730 C C . GLU A 1 342 ? -7.728 -2.188 -20.569 1.00 86.19 342 GLU A C 1
ATOM 2732 O O . GLU A 1 342 ? -8.812 -2.245 -21.151 1.00 86.19 342 GLU A O 1
ATOM 2737 N N . ASP A 1 343 ? -7.548 -2.764 -19.374 1.00 87.88 343 ASP A N 1
ATOM 2738 C CA . ASP A 1 343 ? -8.513 -3.653 -18.720 1.00 87.88 343 ASP A CA 1
ATOM 2739 C C . ASP A 1 343 ? -9.757 -2.887 -18.216 1.00 87.88 343 ASP A C 1
ATOM 2741 O O . ASP A 1 343 ? -9.675 -1.865 -17.524 1.00 87.88 343 ASP A O 1
ATOM 2745 N N . GLY A 1 344 ? -10.948 -3.377 -18.577 1.00 84.94 344 GLY A N 1
ATOM 2746 C CA . GLY A 1 344 ? -12.220 -2.735 -18.230 1.00 84.94 344 GLY A CA 1
ATOM 2747 C C . GLY A 1 344 ? -12.524 -2.743 -16.728 1.00 84.94 344 GLY A C 1
ATOM 2748 O O . GLY A 1 344 ? -13.030 -1.750 -16.197 1.00 84.94 344 GLY A O 1
ATOM 2749 N N . SER A 1 345 ? -12.176 -3.823 -16.026 1.00 88.75 345 SER A N 1
ATOM 2750 C CA . SER A 1 345 ? -12.331 -3.934 -14.573 1.00 88.75 345 SER A CA 1
ATOM 2751 C C . SER A 1 345 ? -11.342 -3.027 -13.839 1.00 88.75 345 SER A C 1
ATOM 2753 O O . SER A 1 345 ? -11.709 -2.421 -12.830 1.00 88.75 345 SER A O 1
ATOM 2755 N N . TYR A 1 346 ? -10.136 -2.838 -14.382 1.00 91.94 346 TYR A N 1
ATOM 2756 C CA . TYR A 1 346 ? -9.176 -1.851 -13.882 1.00 91.94 346 TYR A CA 1
ATOM 2757 C C . TYR A 1 346 ? -9.684 -0.413 -14.028 1.00 91.94 346 TYR A C 1
ATOM 2759 O O . TYR A 1 346 ? -9.679 0.344 -13.052 1.00 91.94 346 TYR A O 1
ATOM 2767 N N . LYS A 1 347 ? -10.212 -0.038 -15.202 1.00 90.50 347 LYS A N 1
ATOM 2768 C CA . LYS A 1 347 ? -10.832 1.286 -15.413 1.00 90.50 347 LYS A CA 1
ATOM 2769 C C . LYS A 1 347 ? -11.976 1.535 -14.426 1.00 90.50 347 LYS A C 1
ATOM 2771 O O . LYS A 1 347 ? -12.078 2.628 -13.862 1.00 90.50 347 LYS A O 1
ATOM 2776 N N . LEU A 1 348 ? -12.808 0.519 -14.181 1.00 89.44 348 LEU A N 1
ATOM 2777 C CA . LEU A 1 348 ? -13.918 0.596 -13.232 1.00 89.44 348 LEU A CA 1
ATOM 2778 C C . LEU A 1 348 ? -13.428 0.778 -11.788 1.00 89.44 348 LEU A C 1
ATOM 2780 O O . LEU A 1 348 ? -13.954 1.636 -11.075 1.00 89.44 348 LEU A O 1
ATOM 2784 N N . LEU A 1 349 ? -12.408 0.026 -11.365 1.00 90.88 349 LEU A N 1
ATOM 2785 C CA . LEU A 1 349 ? -11.797 0.160 -10.040 1.00 90.88 349 LEU A CA 1
ATOM 2786 C C . LEU A 1 349 ? -11.199 1.555 -9.841 1.00 90.88 349 LEU A C 1
ATOM 2788 O O . LEU A 1 349 ? -11.517 2.230 -8.862 1.00 90.88 349 LEU A O 1
ATOM 2792 N N . ARG A 1 350 ? -10.398 2.024 -10.803 1.00 91.56 350 ARG A N 1
ATOM 2793 C CA . ARG A 1 350 ? -9.784 3.356 -10.772 1.00 91.56 350 ARG A CA 1
ATOM 2794 C C . ARG A 1 350 ? -10.830 4.462 -10.663 1.00 91.56 350 ARG A C 1
ATOM 2796 O O . ARG A 1 350 ? -10.687 5.367 -9.844 1.00 91.56 350 ARG A O 1
ATOM 2803 N N . MET A 1 351 ? -11.901 4.383 -11.455 1.00 88.38 351 MET A N 1
ATOM 2804 C CA . MET A 1 351 ? -13.002 5.345 -11.374 1.00 88.38 351 MET A CA 1
ATOM 2805 C C . MET A 1 351 ? -13.714 5.277 -10.018 1.00 88.38 351 MET A C 1
ATOM 2807 O O . MET A 1 351 ? -14.055 6.318 -9.459 1.00 88.38 351 MET A O 1
ATOM 2811 N N . SER A 1 352 ? -13.931 4.073 -9.486 1.00 87.38 352 SER A N 1
ATOM 2812 C CA . SER A 1 352 ? -14.633 3.867 -8.214 1.00 87.38 352 SER A CA 1
ATOM 2813 C C . SER A 1 352 ? -13.851 4.413 -7.022 1.00 87.38 352 SER A C 1
ATOM 2815 O O . SER A 1 352 ? -14.456 4.971 -6.109 1.00 87.38 352 SER A O 1
ATOM 2817 N N . VAL A 1 353 ? -12.519 4.326 -7.055 1.00 87.94 353 VAL A N 1
ATOM 2818 C CA . VAL A 1 353 ? -11.645 4.960 -6.060 1.00 87.94 353 VAL A CA 1
ATOM 2819 C C . VAL A 1 353 ? -11.648 6.482 -6.223 1.00 87.94 353 VAL A C 1
ATOM 2821 O O . VAL A 1 353 ? -12.004 7.173 -5.274 1.00 87.94 353 VAL A O 1
ATOM 2824 N N . LYS A 1 354 ? -11.379 7.012 -7.428 1.00 85.81 354 LYS A N 1
ATOM 2825 C CA . LYS A 1 354 ? -11.304 8.472 -7.669 1.00 85.81 354 LYS A CA 1
ATOM 2826 C C . LYS A 1 354 ? -12.609 9.212 -7.373 1.00 85.81 354 LYS A C 1
ATOM 2828 O O . LYS A 1 354 ? -12.597 10.377 -6.989 1.00 85.81 354 LYS A O 1
ATOM 2833 N N . LYS A 1 355 ? -13.753 8.555 -7.579 1.00 84.00 355 LYS A N 1
ATOM 2834 C CA . LYS A 1 355 ? -15.077 9.117 -7.271 1.00 84.00 355 LYS A CA 1
ATOM 2835 C C . LYS A 1 355 ? -15.528 8.855 -5.829 1.00 84.00 355 LYS A C 1
ATOM 2837 O O . LYS A 1 355 ? -16.641 9.237 -5.483 1.00 84.00 355 LYS A O 1
ATOM 2842 N N . GLY A 1 356 ? -14.719 8.187 -5.002 1.00 78.81 356 GLY A N 1
ATOM 2843 C CA . GLY A 1 356 ? -15.076 7.848 -3.620 1.00 78.81 356 GLY A CA 1
ATOM 2844 C C . GLY A 1 356 ? -16.257 6.874 -3.500 1.00 78.81 356 GLY A C 1
ATOM 2845 O O . GLY A 1 356 ? -16.901 6.801 -2.453 1.00 78.81 356 GLY A O 1
ATOM 2846 N N . ILE A 1 357 ? -16.557 6.118 -4.560 1.00 80.69 357 ILE A N 1
ATOM 2847 C CA . ILE A 1 357 ? -17.699 5.194 -4.606 1.00 80.69 357 ILE A CA 1
ATOM 2848 C C . ILE A 1 357 ? -17.474 4.036 -3.635 1.00 80.69 357 ILE A C 1
ATOM 2850 O O . ILE A 1 357 ? -18.395 3.657 -2.925 1.00 80.69 357 ILE A O 1
ATOM 2854 N N . LEU A 1 358 ? -16.247 3.520 -3.521 1.00 76.94 358 LEU A N 1
ATOM 2855 C CA . LEU A 1 358 ? -15.950 2.426 -2.584 1.00 76.94 358 LEU A CA 1
ATOM 2856 C C . LEU A 1 358 ? -16.123 2.827 -1.113 1.00 76.94 358 LEU A C 1
ATOM 2858 O O . LEU A 1 358 ? -16.448 1.981 -0.287 1.00 76.94 358 LEU A O 1
ATOM 2862 N N . GLY A 1 359 ? -15.971 4.116 -0.792 1.00 67.44 359 GLY A N 1
ATOM 2863 C CA . GLY A 1 359 ? -16.228 4.642 0.549 1.00 67.44 359 GLY A CA 1
ATOM 2864 C C . GLY A 1 359 ? -17.716 4.785 0.890 1.00 67.44 359 GLY A C 1
ATOM 2865 O O . GLY A 1 359 ? -18.049 4.961 2.056 1.00 67.44 359 GLY A O 1
ATOM 2866 N N . THR A 1 360 ? -18.612 4.716 -0.101 1.00 67.62 360 THR A N 1
ATOM 2867 C CA . THR A 1 360 ? -20.055 4.980 0.065 1.00 67.62 360 THR A CA 1
ATOM 2868 C C . THR A 1 360 ? -20.926 3.774 -0.276 1.00 67.62 360 THR A C 1
ATOM 2870 O O . THR A 1 360 ? -21.860 3.457 0.455 1.00 67.62 360 THR A O 1
ATOM 2873 N N . VAL A 1 361 ? -20.606 3.061 -1.353 1.00 63.44 361 VAL A N 1
ATOM 2874 C CA . VAL A 1 361 ? -21.328 1.884 -1.838 1.00 63.44 361 VAL A CA 1
ATOM 2875 C C . VAL A 1 361 ? -20.379 0.692 -1.771 1.00 63.44 361 VAL A C 1
ATOM 2877 O O . VAL A 1 361 ? -19.627 0.404 -2.702 1.00 63.44 361 VAL A O 1
ATOM 2880 N N . LYS A 1 362 ? -20.396 0.002 -0.627 1.00 70.88 362 LYS A N 1
ATOM 2881 C CA . LYS A 1 362 ? -19.562 -1.175 -0.343 1.00 70.88 362 LYS A CA 1
ATOM 2882 C C . LYS A 1 362 ? -20.072 -2.421 -1.069 1.00 70.88 362 LYS A C 1
ATOM 2884 O O . LYS A 1 362 ? -20.476 -3.385 -0.445 1.00 70.88 362 LYS A O 1
ATOM 2889 N N . ASN A 1 363 ? -20.144 -2.401 -2.389 1.00 80.50 363 ASN A N 1
ATOM 2890 C CA . ASN A 1 363 ? -20.516 -3.580 -3.165 1.00 80.50 363 ASN A CA 1
ATOM 2891 C C . ASN A 1 363 ? -19.765 -3.537 -4.488 1.00 80.50 363 ASN A C 1
ATOM 2893 O O . ASN A 1 363 ? -20.205 -2.889 -5.438 1.00 80.50 363 ASN A O 1
ATOM 2897 N N . PHE A 1 364 ? -18.583 -4.144 -4.507 1.00 87.31 364 PHE A N 1
ATOM 2898 C CA . PHE A 1 364 ? -17.673 -4.040 -5.634 1.00 87.31 364 PHE A CA 1
ATOM 2899 C C . PHE A 1 364 ? -16.982 -5.365 -5.906 1.00 87.31 364 PHE A C 1
ATOM 2901 O O . PHE A 1 364 ? -16.322 -5.925 -5.033 1.00 87.31 364 PHE A O 1
ATOM 2908 N N . HIS A 1 365 ? -17.101 -5.813 -7.150 1.00 89.62 365 HIS A N 1
ATOM 2909 C CA . HIS A 1 365 ? -16.464 -7.019 -7.640 1.00 89.62 365 HIS A CA 1
ATOM 2910 C C . HIS A 1 365 ? -15.649 -6.697 -8.892 1.00 89.62 365 HIS A C 1
ATOM 2912 O O . HIS A 1 365 ? -16.175 -6.110 -9.841 1.00 89.62 365 HIS A O 1
ATOM 2918 N N . ALA A 1 366 ? -14.375 -7.082 -8.903 1.00 89.38 366 ALA A N 1
ATOM 2919 C CA . ALA A 1 366 ? -13.502 -6.920 -10.060 1.00 89.38 366 ALA A CA 1
ATOM 2920 C C . ALA A 1 366 ? -12.497 -8.065 -10.161 1.00 89.38 366 ALA A C 1
ATOM 2922 O O . ALA A 1 366 ? -12.002 -8.562 -9.151 1.00 89.38 366 ALA A O 1
ATOM 2923 N N . ILE A 1 367 ? -12.157 -8.435 -11.395 1.00 89.12 367 ILE A N 1
ATOM 2924 C CA . ILE A 1 367 ? -11.108 -9.406 -11.694 1.00 89.12 367 ILE A CA 1
ATOM 2925 C C . ILE A 1 367 ? -10.124 -8.723 -12.636 1.00 89.12 367 ILE A C 1
ATOM 2927 O O . ILE A 1 367 ? -10.501 -8.354 -13.742 1.00 89.12 367 ILE A O 1
ATOM 2931 N N . ILE A 1 368 ? -8.883 -8.522 -12.196 1.00 87.88 368 ILE A N 1
ATOM 2932 C CA . ILE A 1 368 ? -7.846 -7.822 -12.967 1.00 87.88 368 ILE A CA 1
ATOM 2933 C C . ILE A 1 368 ? -6.606 -8.704 -12.967 1.00 87.88 368 ILE A C 1
ATOM 2935 O O . ILE A 1 368 ? -6.147 -9.136 -11.913 1.00 87.88 368 ILE A O 1
ATOM 2939 N N . GLY A 1 369 ? -6.075 -9.031 -14.146 1.00 78.62 369 GLY A N 1
ATOM 2940 C CA . GLY A 1 369 ? -4.869 -9.863 -14.242 1.00 78.62 369 GLY A CA 1
ATOM 2941 C C . GLY A 1 369 ? -4.972 -11.234 -13.552 1.00 78.62 369 GLY A C 1
ATOM 2942 O O . GLY A 1 369 ? -3.944 -11.794 -13.191 1.00 78.62 369 GLY A O 1
ATOM 2943 N N . GLY A 1 370 ? -6.189 -11.758 -13.349 1.00 81.06 370 GLY A N 1
ATOM 2944 C CA . GLY A 1 370 ? -6.454 -13.008 -12.622 1.00 81.06 370 GLY A CA 1
ATOM 2945 C C . GLY A 1 370 ? -6.580 -12.869 -11.098 1.00 81.06 370 GLY A C 1
ATOM 2946 O O . GLY A 1 370 ? -6.926 -13.844 -10.438 1.00 81.06 370 GLY A O 1
ATOM 2947 N N . VAL A 1 371 ? -6.350 -11.678 -10.540 1.00 87.88 371 VAL A N 1
ATOM 2948 C CA . VAL A 1 371 ? -6.567 -11.370 -9.119 1.00 87.88 371 VAL A CA 1
ATOM 2949 C C . VAL A 1 371 ? -8.009 -10.904 -8.930 1.00 87.88 371 VAL A C 1
ATOM 2951 O O . VAL A 1 371 ? -8.528 -10.159 -9.764 1.00 87.88 371 VAL A O 1
ATOM 2954 N N . ILE A 1 372 ? -8.660 -11.320 -7.841 1.00 90.06 372 ILE A N 1
ATOM 2955 C CA . ILE A 1 372 ? -10.072 -11.024 -7.559 1.00 90.06 372 ILE A CA 1
ATOM 2956 C C . ILE A 1 372 ? -10.184 -10.053 -6.380 1.00 90.06 372 ILE A C 1
ATOM 2958 O O . ILE A 1 372 ? -9.644 -10.307 -5.305 1.00 90.06 372 ILE A O 1
ATOM 2962 N N . LEU A 1 373 ? -10.935 -8.969 -6.570 1.00 92.50 373 LEU A N 1
ATOM 2963 C CA . LEU A 1 373 ? -11.396 -8.078 -5.510 1.00 92.50 373 LEU A CA 1
ATOM 2964 C C . LEU A 1 373 ? -12.887 -8.314 -5.281 1.00 92.50 373 LEU A C 1
ATOM 2966 O O . LEU A 1 373 ? -13.680 -8.136 -6.203 1.00 92.50 373 LEU A O 1
ATOM 2970 N N . ASP A 1 374 ? -13.259 -8.673 -4.053 1.00 91.94 374 ASP A N 1
ATOM 2971 C CA . ASP A 1 374 ? -14.655 -8.858 -3.643 1.00 91.94 374 ASP A CA 1
ATOM 2972 C C . ASP A 1 374 ? -14.949 -8.098 -2.339 1.00 91.94 374 ASP A C 1
ATOM 2974 O O . ASP A 1 374 ? -14.590 -8.531 -1.235 1.00 91.94 374 ASP A O 1
ATOM 2978 N N . ILE A 1 375 ? -15.584 -6.934 -2.483 1.00 89.62 375 ILE A N 1
ATOM 2979 C CA . ILE A 1 375 ? -16.025 -6.059 -1.393 1.00 89.62 375 ILE A CA 1
ATOM 2980 C C . ILE A 1 375 ? -17.536 -6.215 -1.243 1.00 89.62 375 ILE A C 1
ATOM 2982 O O . ILE A 1 375 ? -18.294 -5.880 -2.154 1.00 89.62 375 ILE A O 1
ATOM 2986 N N . LYS A 1 376 ? -17.968 -6.680 -0.071 1.00 86.75 376 LYS A N 1
ATOM 2987 C CA . LYS A 1 376 ? -19.373 -6.931 0.264 1.00 86.75 376 LYS A CA 1
ATOM 2988 C C . LYS A 1 376 ? -19.945 -5.805 1.112 1.00 86.75 376 LYS A C 1
ATOM 2990 O O . LYS A 1 376 ? -19.227 -5.149 1.861 1.00 86.75 376 LYS A O 1
ATOM 2995 N N . GLN A 1 377 ? -21.269 -5.658 1.085 1.00 83.81 377 GLN A N 1
ATOM 2996 C CA . GLN A 1 377 ? -21.955 -4.600 1.837 1.00 83.81 377 GLN A CA 1
ATOM 2997 C C . GLN A 1 377 ? -21.834 -4.772 3.353 1.00 83.81 377 GLN A C 1
ATOM 2999 O O . GLN A 1 377 ? -21.860 -3.790 4.088 1.00 83.81 377 GLN A O 1
ATOM 3004 N N . SER A 1 378 ? -21.650 -6.014 3.802 1.00 81.88 378 SER A N 1
ATOM 3005 C CA . SER A 1 378 ? -21.375 -6.367 5.194 1.00 81.88 378 SER A CA 1
ATOM 3006 C C . SER A 1 378 ? -19.946 -6.053 5.646 1.00 81.88 378 SER A C 1
ATOM 3008 O O . SER A 1 378 ? -19.660 -6.189 6.832 1.00 81.88 378 SER A O 1
ATOM 3010 N N . ASP A 1 379 ? -19.030 -5.696 4.738 1.00 80.06 379 ASP A N 1
ATOM 3011 C CA . ASP A 1 379 ? -17.639 -5.440 5.108 1.00 80.06 379 ASP A CA 1
ATOM 3012 C C . ASP A 1 379 ? -17.511 -4.115 5.881 1.00 80.06 379 ASP A C 1
ATOM 3014 O O . ASP A 1 379 ? -18.025 -3.055 5.492 1.00 80.06 379 ASP A O 1
ATOM 3018 N N . THR A 1 380 ? -16.753 -4.147 6.976 1.00 82.38 380 THR A N 1
ATOM 3019 C CA . THR A 1 380 ? -16.366 -2.926 7.690 1.00 82.38 380 THR A CA 1
ATOM 3020 C C . THR A 1 380 ? -15.408 -2.083 6.845 1.00 82.38 380 THR A C 1
ATOM 3022 O O . THR A 1 380 ? -14.804 -2.571 5.888 1.00 82.38 380 THR A O 1
ATOM 3025 N N . ASP A 1 381 ? -15.247 -0.799 7.182 1.00 79.56 381 ASP A N 1
ATOM 3026 C CA . ASP A 1 381 ? -14.289 0.071 6.480 1.00 79.56 381 ASP A CA 1
ATOM 3027 C C . ASP A 1 381 ? -12.879 -0.516 6.510 1.00 79.56 381 ASP A C 1
ATOM 3029 O O . ASP A 1 381 ? -12.210 -0.574 5.485 1.00 79.56 381 ASP A O 1
ATOM 3033 N N . THR A 1 382 ? -12.455 -1.025 7.663 1.00 81.88 382 THR A N 1
ATOM 3034 C CA . THR A 1 382 ? -11.152 -1.671 7.822 1.00 81.88 382 THR A CA 1
ATOM 3035 C C . THR A 1 382 ? -11.027 -2.906 6.930 1.00 81.88 382 THR A C 1
ATOM 3037 O O . THR A 1 382 ? -10.055 -3.023 6.196 1.00 81.88 382 THR A O 1
ATOM 3040 N N . GLN A 1 383 ? -12.039 -3.782 6.898 1.00 83.56 383 GLN A N 1
ATOM 3041 C CA . GLN A 1 383 ? -12.021 -4.978 6.045 1.00 83.56 383 GLN A CA 1
ATOM 3042 C C . GLN A 1 383 ? -11.969 -4.635 4.554 1.00 83.56 383 GLN A C 1
ATOM 3044 O O . GLN A 1 383 ? -11.220 -5.257 3.804 1.00 83.56 383 GLN A O 1
ATOM 3049 N N . MET A 1 384 ? -12.744 -3.641 4.122 1.00 88.31 384 MET A N 1
ATOM 3050 C CA . MET A 1 384 ? -12.713 -3.143 2.749 1.00 88.31 384 MET A CA 1
ATOM 3051 C C . MET A 1 384 ? -11.317 -2.621 2.390 1.00 88.31 384 MET A C 1
ATOM 3053 O O . MET A 1 384 ? -10.773 -2.984 1.347 1.00 88.31 384 MET A O 1
ATOM 3057 N N . ARG A 1 385 ? -10.720 -1.804 3.265 1.00 87.56 385 ARG A N 1
ATOM 3058 C CA . ARG A 1 385 ? -9.381 -1.241 3.063 1.00 87.56 385 ARG A CA 1
ATOM 3059 C C . ARG A 1 385 ? -8.299 -2.312 3.030 1.00 87.56 385 ARG A C 1
ATOM 3061 O O . ARG A 1 385 ? -7.413 -2.253 2.179 1.00 87.56 385 ARG A O 1
ATOM 3068 N N . ASP A 1 386 ? -8.379 -3.302 3.910 1.00 87.31 386 ASP A N 1
ATOM 3069 C CA . ASP A 1 386 ? -7.445 -4.427 3.945 1.00 87.31 386 ASP A CA 1
ATOM 3070 C C . ASP A 1 386 ? -7.535 -5.255 2.660 1.00 87.31 386 ASP A C 1
ATOM 3072 O O . ASP A 1 386 ? -6.511 -5.531 2.033 1.00 87.31 386 ASP A O 1
ATOM 3076 N N . LYS A 1 387 ? -8.756 -5.582 2.211 1.00 91.06 387 LYS A N 1
ATOM 3077 C CA . LYS A 1 387 ? -8.994 -6.284 0.940 1.00 91.06 387 LYS A CA 1
ATOM 3078 C C . LYS A 1 387 ? -8.454 -5.499 -0.250 1.00 91.06 387 LYS A C 1
ATOM 3080 O O . LYS A 1 387 ? -7.764 -6.071 -1.088 1.00 91.06 387 LYS A O 1
ATOM 3085 N N . LEU A 1 388 ? -8.721 -4.195 -0.307 1.00 91.19 388 LEU A N 1
ATOM 3086 C CA . LEU A 1 388 ? -8.251 -3.329 -1.387 1.00 91.19 388 LEU A CA 1
ATOM 3087 C C . LEU A 1 388 ? -6.719 -3.218 -1.401 1.00 91.19 388 LEU A C 1
ATOM 3089 O O . LEU A 1 388 ? -6.100 -3.316 -2.458 1.00 91.19 388 LEU A O 1
ATOM 3093 N N . SER A 1 389 ? -6.094 -3.083 -0.230 1.00 90.25 389 SER A N 1
ATOM 3094 C CA . SER A 1 389 ? -4.633 -2.991 -0.099 1.00 90.25 389 SER A CA 1
ATOM 3095 C C . SER A 1 389 ? -3.949 -4.312 -0.462 1.00 90.25 389 SER A C 1
ATOM 3097 O O . SER A 1 389 ? -2.932 -4.320 -1.157 1.00 90.25 389 SER A O 1
ATOM 3099 N N . ALA A 1 390 ? -4.518 -5.442 -0.029 1.00 89.44 390 ALA A N 1
ATOM 3100 C CA . ALA A 1 390 ? -4.039 -6.773 -0.389 1.00 89.44 390 ALA A CA 1
ATOM 3101 C C . ALA A 1 390 ? -4.150 -7.017 -1.899 1.00 89.44 390 ALA A C 1
ATOM 3103 O O . ALA A 1 390 ? -3.182 -7.458 -2.516 1.00 89.44 390 ALA A O 1
ATOM 3104 N N . PHE A 1 391 ? -5.291 -6.654 -2.485 1.00 92.50 391 PHE A N 1
ATOM 3105 C CA . PHE A 1 391 ? -5.550 -6.765 -3.914 1.00 92.50 391 PHE A CA 1
ATOM 3106 C C . PHE A 1 391 ? -4.552 -5.959 -4.754 1.00 92.50 391 PHE A C 1
ATOM 3108 O O . PHE A 1 391 ? -3.934 -6.501 -5.668 1.00 92.50 391 PHE A O 1
ATOM 3115 N N . ILE A 1 392 ? -4.325 -4.686 -4.410 1.00 90.06 392 ILE A N 1
ATOM 3116 C CA . ILE A 1 392 ? -3.350 -3.833 -5.106 1.00 90.06 392 ILE A CA 1
ATOM 3117 C C . ILE A 1 392 ? -1.944 -4.423 -5.003 1.00 90.06 392 ILE A C 1
ATOM 3119 O O . ILE A 1 392 ? -1.238 -4.492 -6.002 1.00 90.06 392 ILE A O 1
ATOM 3123 N N . ARG A 1 393 ? -1.545 -4.915 -3.825 1.00 88.75 393 ARG A N 1
ATOM 3124 C CA . ARG A 1 393 ? -0.233 -5.548 -3.636 1.00 88.75 393 ARG A CA 1
ATOM 3125 C C . ARG A 1 393 ? -0.054 -6.788 -4.515 1.00 88.75 393 ARG A C 1
ATOM 3127 O O . ARG A 1 393 ? 1.042 -7.017 -5.024 1.00 88.75 393 ARG A O 1
ATOM 3134 N N . GLU A 1 394 ? -1.093 -7.604 -4.676 1.00 87.69 394 GLU A N 1
ATOM 3135 C CA . GLU A 1 394 ? -1.053 -8.764 -5.574 1.00 87.69 394 GLU A CA 1
ATOM 3136 C C . GLU A 1 394 ? -0.999 -8.352 -7.046 1.00 87.69 394 GLU A C 1
ATOM 3138 O O . GLU A 1 394 ? -0.195 -8.906 -7.798 1.00 87.69 394 GLU A O 1
ATOM 3143 N N . LEU A 1 395 ? -1.755 -7.324 -7.442 1.00 86.62 395 LEU A N 1
ATOM 3144 C CA . LEU A 1 395 ? -1.662 -6.752 -8.785 1.00 86.62 395 LEU A CA 1
ATOM 3145 C C . LEU A 1 395 ? -0.282 -6.175 -9.088 1.00 86.62 395 LEU A C 1
ATOM 3147 O O . LEU A 1 395 ? 0.219 -6.392 -10.186 1.00 86.62 395 LEU A O 1
ATOM 3151 N N . SER A 1 396 ? 0.354 -5.485 -8.139 1.00 84.50 396 SER A N 1
ATOM 3152 C CA . SER A 1 396 ? 1.713 -4.963 -8.316 1.00 84.50 396 SER A CA 1
ATOM 3153 C C . SER A 1 396 ? 2.715 -6.086 -8.562 1.00 84.50 396 SER A C 1
ATOM 3155 O O . SER A 1 396 ? 3.501 -5.995 -9.500 1.00 84.50 396 SER A O 1
ATOM 3157 N N . LYS A 1 397 ? 2.630 -7.191 -7.810 1.00 81.69 397 LYS A N 1
ATOM 3158 C CA . LYS A 1 397 ? 3.482 -8.369 -8.045 1.00 81.69 397 LYS A CA 1
ATOM 3159 C C . LYS A 1 397 ? 3.244 -8.989 -9.423 1.00 81.69 397 LYS A C 1
ATOM 3161 O O . LYS A 1 397 ? 4.195 -9.312 -10.126 1.00 81.69 397 LYS A O 1
ATOM 3166 N N . GLY A 1 398 ? 1.981 -9.149 -9.825 1.00 70.00 398 GLY A N 1
ATOM 3167 C CA . GLY A 1 398 ? 1.641 -9.657 -11.158 1.00 70.00 398 GLY A CA 1
ATOM 3168 C C . GLY A 1 398 ? 2.066 -8.707 -12.286 1.00 70.00 398 GLY A C 1
ATOM 3169 O O . GLY A 1 398 ? 2.475 -9.155 -13.358 1.00 70.00 398 GLY A O 1
ATOM 3170 N N . GLY A 1 399 ? 2.005 -7.399 -12.033 1.00 65.81 399 GLY A N 1
ATOM 3171 C CA . GLY A 1 399 ? 2.399 -6.350 -12.963 1.00 65.81 399 GLY A CA 1
ATOM 3172 C C . GLY A 1 399 ? 3.908 -6.280 -13.185 1.00 65.81 399 GLY A C 1
ATOM 3173 O O . GLY A 1 399 ? 4.337 -6.193 -14.332 1.00 65.81 399 GLY A O 1
ATOM 3174 N N . GLU A 1 400 ? 4.710 -6.410 -12.125 1.00 66.19 400 GLU A N 1
ATOM 3175 C CA . GLU A 1 400 ? 6.175 -6.508 -12.217 1.00 66.19 400 GLU A CA 1
ATOM 3176 C C . GLU A 1 400 ? 6.610 -7.694 -13.088 1.00 66.19 400 GLU A C 1
ATOM 3178 O O . GLU A 1 400 ? 7.500 -7.559 -13.926 1.00 66.19 400 GLU A O 1
ATOM 3183 N N . ILE A 1 401 ? 5.943 -8.845 -12.952 1.00 63.84 401 ILE A N 1
ATOM 3184 C CA . ILE A 1 401 ? 6.239 -10.036 -13.759 1.00 63.84 401 ILE A CA 1
ATOM 3185 C C . ILE A 1 401 ? 5.932 -9.779 -15.242 1.00 63.84 401 ILE A C 1
ATOM 3187 O O . ILE A 1 401 ? 6.783 -10.028 -16.095 1.00 63.84 401 ILE A O 1
ATOM 3191 N N . LYS A 1 402 ? 4.753 -9.224 -15.562 1.00 63.16 402 LYS A N 1
ATOM 3192 C CA . LYS A 1 402 ? 4.381 -8.900 -16.952 1.00 63.16 402 LYS A CA 1
ATOM 3193 C C . LYS A 1 402 ? 5.295 -7.848 -17.581 1.00 63.16 402 LYS A C 1
ATOM 3195 O O . LYS A 1 402 ? 5.718 -8.020 -18.722 1.00 63.16 402 LYS A O 1
ATOM 3200 N N . MET A 1 403 ? 5.619 -6.788 -16.842 1.00 65.00 403 MET A N 1
ATOM 3201 C CA . MET A 1 403 ? 6.489 -5.715 -17.323 1.00 65.00 403 MET A CA 1
ATOM 3202 C C . MET A 1 403 ? 7.913 -6.228 -17.570 1.00 65.00 403 MET A C 1
ATOM 3204 O O . MET A 1 403 ? 8.522 -5.888 -18.584 1.00 65.00 403 MET A O 1
ATOM 3208 N N . ASN A 1 404 ? 8.426 -7.107 -16.704 1.00 68.75 404 ASN A N 1
ATOM 3209 C CA . ASN A 1 404 ? 9.719 -7.758 -16.910 1.00 68.75 404 ASN A CA 1
ATOM 3210 C C . ASN A 1 404 ? 9.724 -8.653 -18.156 1.00 68.75 404 ASN A C 1
ATOM 3212 O O . ASN A 1 404 ? 10.695 -8.634 -18.912 1.00 68.75 404 ASN A O 1
ATOM 3216 N N . ASP A 1 405 ? 8.645 -9.392 -18.421 1.00 70.81 405 ASP A N 1
ATOM 3217 C CA . ASP A 1 405 ? 8.529 -10.226 -19.621 1.00 70.81 405 ASP A CA 1
ATOM 3218 C C . ASP A 1 405 ? 8.446 -9.399 -20.915 1.00 70.81 405 ASP A C 1
ATOM 3220 O O . ASP A 1 405 ? 9.093 -9.741 -21.911 1.00 70.81 405 ASP A O 1
ATOM 3224 N N . GLU A 1 406 ? 7.694 -8.296 -20.921 1.00 70.88 406 GLU A N 1
ATOM 3225 C CA . GLU A 1 406 ? 7.631 -7.369 -22.061 1.00 70.88 406 GLU A CA 1
ATOM 3226 C C . GLU A 1 406 ? 8.956 -6.641 -22.290 1.00 70.88 406 GLU A C 1
ATOM 3228 O O . GLU A 1 406 ? 9.424 -6.544 -23.431 1.00 70.88 406 GLU A O 1
ATOM 3233 N N . THR A 1 407 ? 9.612 -6.208 -21.213 1.00 70.88 407 THR A N 1
ATOM 3234 C CA . THR A 1 407 ? 10.945 -5.600 -21.276 1.00 70.88 407 THR A CA 1
ATOM 3235 C C . THR A 1 407 ? 11.943 -6.601 -21.842 1.00 70.88 407 THR A C 1
ATOM 3237 O O . THR A 1 407 ? 12.669 -6.278 -22.778 1.00 70.88 407 THR A O 1
ATOM 3240 N N . ARG A 1 408 ? 11.924 -7.855 -21.375 1.00 70.81 408 ARG A N 1
ATOM 3241 C CA . ARG A 1 408 ? 12.808 -8.922 -21.865 1.00 70.81 408 ARG A CA 1
ATOM 3242 C C . ARG A 1 408 ? 12.559 -9.267 -23.334 1.00 70.81 408 ARG A C 1
ATOM 3244 O O . ARG A 1 408 ? 13.514 -9.530 -24.064 1.00 70.81 408 ARG A O 1
ATOM 3251 N N . LYS A 1 409 ? 11.303 -9.259 -23.796 1.00 78.69 409 LYS A N 1
ATOM 3252 C CA . LYS A 1 409 ? 10.973 -9.426 -25.225 1.00 78.69 409 LYS A CA 1
ATOM 3253 C C . LYS A 1 409 ? 11.502 -8.265 -26.064 1.00 78.69 409 LYS A C 1
ATOM 3255 O O . LYS A 1 409 ? 12.099 -8.508 -27.110 1.00 78.69 409 LYS A O 1
ATOM 3260 N N . SER A 1 410 ? 11.320 -7.036 -25.592 1.00 75.56 410 SER A N 1
ATOM 3261 C CA . SER A 1 410 ? 11.809 -5.829 -26.268 1.00 75.56 410 SER A CA 1
ATOM 3262 C C . SER A 1 410 ? 13.338 -5.812 -26.347 1.00 75.56 410 SER A C 1
ATOM 3264 O O . SER A 1 410 ? 13.893 -5.508 -27.399 1.00 75.56 410 SER A O 1
ATOM 3266 N N . LEU A 1 411 ? 14.018 -6.236 -25.277 1.00 77.88 411 LEU A N 1
ATOM 3267 C CA . LEU A 1 411 ? 15.476 -6.368 -25.225 1.00 77.88 411 LEU A CA 1
ATOM 3268 C C . LEU A 1 411 ? 15.986 -7.380 -26.259 1.00 77.88 411 LEU A C 1
ATOM 3270 O O . LEU A 1 411 ? 16.862 -7.047 -27.049 1.00 77.88 411 LEU A O 1
ATOM 3274 N N . LYS A 1 412 ? 15.353 -8.558 -26.359 1.00 83.19 412 LYS A N 1
ATOM 3275 C CA . LYS A 1 412 ? 15.681 -9.550 -27.400 1.00 83.19 412 LYS A CA 1
ATOM 3276 C C . LYS A 1 412 ? 15.484 -9.018 -28.821 1.00 83.19 412 LYS A C 1
ATOM 3278 O O . LYS A 1 412 ? 16.279 -9.316 -29.706 1.00 83.19 412 LYS A O 1
ATOM 3283 N N . GLN A 1 413 ? 14.421 -8.252 -29.067 1.00 86.06 413 GLN A N 1
ATOM 3284 C CA . GLN A 1 413 ? 14.197 -7.640 -30.381 1.00 86.06 413 GLN A CA 1
ATOM 3285 C C . GLN A 1 413 ? 15.256 -6.580 -30.700 1.00 86.06 413 GLN A C 1
ATOM 3287 O O . GLN A 1 413 ? 15.673 -6.453 -31.852 1.00 86.06 413 GLN A O 1
ATOM 3292 N N . LEU A 1 414 ? 15.694 -5.822 -29.694 1.00 83.88 414 LEU A N 1
ATOM 3293 C CA . LEU A 1 414 ? 16.749 -4.830 -29.853 1.00 83.88 414 LEU A CA 1
ATOM 3294 C C . LEU A 1 414 ? 18.105 -5.494 -30.129 1.00 83.88 414 LEU A C 1
ATOM 3296 O O . LEU A 1 414 ? 18.796 -5.065 -31.047 1.00 83.88 414 LEU A O 1
ATOM 3300 N N . GLU A 1 415 ? 18.437 -6.578 -29.423 1.00 84.56 415 GLU A N 1
ATOM 3301 C CA . GLU A 1 415 ? 19.625 -7.406 -29.686 1.00 84.56 415 GLU A CA 1
ATOM 3302 C C . GLU A 1 415 ? 19.625 -7.961 -31.118 1.00 84.56 415 GLU A C 1
ATOM 3304 O O . GLU A 1 415 ? 20.629 -7.879 -31.821 1.00 84.56 415 GLU A O 1
ATOM 3309 N N . GLN A 1 416 ? 18.479 -8.454 -31.602 1.00 88.50 416 GLN A N 1
ATOM 3310 C CA . GLN A 1 416 ? 18.349 -8.917 -32.988 1.00 88.50 416 GLN A CA 1
ATOM 3311 C C . GLN A 1 416 ? 18.591 -7.795 -34.004 1.00 88.50 416 GLN A C 1
ATOM 3313 O O . GLN A 1 416 ? 19.290 -8.003 -34.995 1.00 88.50 416 GLN A O 1
ATOM 3318 N N . LYS A 1 417 ? 18.042 -6.598 -33.764 1.00 88.06 417 LYS A N 1
ATOM 3319 C CA . LYS A 1 417 ? 18.292 -5.430 -34.625 1.00 88.06 417 LYS A CA 1
ATOM 3320 C C . LYS A 1 417 ? 19.753 -4.995 -34.587 1.00 88.06 417 LYS A C 1
ATOM 3322 O O . LYS A 1 417 ? 20.284 -4.602 -35.621 1.00 88.06 417 LYS A O 1
ATOM 3327 N N . TYR A 1 418 ? 20.388 -5.062 -33.420 1.00 88.62 418 TYR A N 1
ATOM 3328 C CA . TYR A 1 418 ? 21.801 -4.743 -33.265 1.00 88.62 418 TYR A CA 1
ATOM 3329 C C . TYR A 1 418 ? 22.670 -5.697 -34.091 1.00 88.62 418 TYR A C 1
ATOM 3331 O O . TYR A 1 418 ? 23.469 -5.230 -34.897 1.00 88.62 418 TYR A O 1
ATOM 3339 N N . HIS A 1 419 ? 22.434 -7.009 -34.000 1.00 87.06 419 HIS A N 1
ATOM 3340 C CA . HIS A 1 419 ? 23.148 -7.989 -34.824 1.00 87.06 419 HIS A CA 1
ATOM 3341 C C . HIS A 1 419 ? 22.917 -7.789 -36.327 1.00 87.06 419 HIS A C 1
ATOM 3343 O O . HIS A 1 419 ? 23.866 -7.849 -37.101 1.00 87.06 419 HIS A O 1
ATOM 3349 N N . GLN A 1 420 ? 21.691 -7.469 -36.756 1.00 89.25 420 GLN A N 1
ATOM 3350 C CA . GLN A 1 420 ? 21.430 -7.140 -38.164 1.00 89.25 420 GLN A CA 1
ATOM 3351 C C . GLN A 1 420 ? 22.197 -5.894 -38.629 1.00 89.25 420 GLN A C 1
ATOM 3353 O O . GLN A 1 420 ? 22.694 -5.849 -39.753 1.00 89.25 420 GLN A O 1
ATOM 3358 N N . LEU A 1 421 ? 22.286 -4.859 -37.789 1.00 88.19 421 LEU A N 1
ATOM 3359 C CA . LEU A 1 421 ? 23.059 -3.655 -38.098 1.00 88.19 421 LEU A CA 1
ATOM 3360 C C . LEU A 1 421 ? 24.561 -3.943 -38.161 1.00 88.19 421 LEU A C 1
ATOM 3362 O O . LEU A 1 421 ? 25.240 -3.410 -39.036 1.00 88.19 421 LEU A O 1
ATOM 3366 N N . GLU A 1 422 ? 25.062 -4.798 -37.276 1.00 90.50 422 GLU A N 1
ATOM 3367 C CA . GLU A 1 422 ? 26.456 -5.234 -37.252 1.00 90.50 422 GLU A CA 1
ATOM 3368 C C . GLU A 1 422 ? 26.825 -6.018 -38.522 1.00 90.50 422 GLU A C 1
ATOM 3370 O O . GLU A 1 422 ? 27.808 -5.684 -39.186 1.00 90.50 422 GLU A O 1
ATOM 3375 N N . GLU A 1 423 ? 25.985 -6.972 -38.940 1.00 91.44 423 GLU A N 1
ATOM 3376 C CA . GLU A 1 423 ? 26.150 -7.701 -40.206 1.00 91.44 423 GLU A CA 1
ATOM 3377 C C . GLU A 1 423 ? 26.114 -6.761 -41.420 1.00 91.44 423 GLU A C 1
ATOM 3379 O O . GLU A 1 423 ? 26.972 -6.843 -42.303 1.00 91.44 423 GLU A O 1
ATOM 3384 N N . ASN A 1 424 ? 25.164 -5.821 -41.452 1.00 89.94 424 ASN A N 1
ATOM 3385 C CA . ASN A 1 424 ? 25.064 -4.833 -42.528 1.00 89.94 424 ASN A CA 1
ATOM 3386 C C . ASN A 1 424 ? 26.291 -3.911 -42.587 1.00 89.94 424 ASN A C 1
ATOM 3388 O O . ASN A 1 424 ? 26.754 -3.566 -43.675 1.00 89.94 424 ASN A O 1
ATOM 3392 N N . SER A 1 425 ? 26.822 -3.512 -41.429 1.00 91.25 425 SER A N 1
ATOM 3393 C CA . SER A 1 425 ? 28.037 -2.700 -41.332 1.00 91.25 425 SER A CA 1
ATOM 3394 C C . SER A 1 425 ? 29.248 -3.453 -41.884 1.00 91.25 425 SER A C 1
ATOM 3396 O O . SER A 1 425 ? 30.011 -2.902 -42.678 1.00 91.25 425 SER A O 1
ATOM 3398 N N . LEU A 1 426 ? 29.383 -4.739 -41.543 1.00 91.38 426 LEU A N 1
ATOM 3399 C CA . LEU A 1 426 ? 30.456 -5.593 -42.048 1.00 91.38 426 LEU A CA 1
ATOM 3400 C C . LEU A 1 426 ? 30.361 -5.802 -43.570 1.00 91.38 426 LEU A C 1
ATOM 3402 O O . LEU A 1 426 ? 31.373 -5.731 -44.273 1.00 91.38 426 LEU A O 1
ATOM 3406 N N . ASP A 1 427 ? 29.156 -6.025 -44.104 1.00 92.94 427 ASP A N 1
ATOM 3407 C CA . ASP A 1 427 ? 28.945 -6.136 -45.554 1.00 92.94 427 ASP A CA 1
ATOM 3408 C C . ASP A 1 427 ? 29.302 -4.825 -46.275 1.00 92.94 427 ASP A C 1
ATOM 3410 O O . ASP A 1 427 ? 29.997 -4.838 -47.295 1.00 92.94 427 ASP A O 1
ATOM 3414 N N . LEU A 1 428 ? 28.909 -3.674 -45.718 1.00 90.38 428 LEU A N 1
ATOM 3415 C CA . LEU A 1 428 ? 29.288 -2.359 -46.241 1.00 90.38 428 LEU A CA 1
ATOM 3416 C C . LEU A 1 428 ? 30.805 -2.140 -46.226 1.00 90.38 428 LEU A C 1
ATOM 3418 O O . LEU A 1 428 ? 31.358 -1.665 -47.221 1.00 90.38 428 LEU A O 1
ATOM 3422 N N . GLU A 1 429 ? 31.491 -2.519 -45.148 1.00 89.44 429 GLU A N 1
ATOM 3423 C CA . GLU A 1 429 ? 32.949 -2.419 -45.055 1.00 89.44 429 GLU A CA 1
ATOM 3424 C C . GLU A 1 429 ? 33.638 -3.281 -46.125 1.00 89.44 429 GLU A C 1
ATOM 3426 O O . GLU A 1 429 ? 34.564 -2.828 -46.806 1.00 89.44 429 GLU A O 1
ATOM 3431 N N . ASN A 1 430 ? 33.149 -4.503 -46.343 1.00 92.06 430 ASN A N 1
ATOM 3432 C CA . ASN A 1 430 ? 33.663 -5.395 -47.381 1.00 92.06 430 ASN A CA 1
ATOM 3433 C C . ASN A 1 430 ? 33.428 -4.837 -48.792 1.00 92.06 430 ASN A C 1
ATOM 3435 O O . ASN A 1 430 ? 34.336 -4.870 -49.631 1.00 92.06 430 ASN A O 1
ATOM 3439 N N . ARG A 1 431 ? 32.246 -4.263 -49.058 1.00 90.56 431 ARG A N 1
ATOM 3440 C CA . ARG A 1 431 ? 31.956 -3.573 -50.327 1.00 90.56 431 ARG A CA 1
ATOM 3441 C C . ARG A 1 431 ? 32.884 -2.382 -50.541 1.00 90.56 431 ARG A C 1
ATOM 3443 O O . ARG A 1 431 ? 33.395 -2.214 -51.648 1.00 90.56 431 ARG A O 1
ATOM 3450 N N . TYR A 1 432 ? 33.146 -1.598 -49.496 1.00 89.25 432 TYR A N 1
ATOM 3451 C CA . TYR A 1 432 ? 34.066 -0.465 -49.561 1.00 89.25 432 TYR A CA 1
ATOM 3452 C C . TYR A 1 432 ? 35.500 -0.916 -49.862 1.00 89.25 432 TYR A C 1
ATOM 3454 O O . TYR A 1 432 ? 36.136 -0.379 -50.768 1.00 89.25 432 TYR A O 1
ATOM 3462 N N . LYS A 1 433 ? 35.996 -1.957 -49.179 1.00 89.31 433 LYS A N 1
ATOM 3463 C CA . LYS A 1 433 ? 37.320 -2.547 -49.451 1.00 89.31 433 LYS A CA 1
ATOM 3464 C C . LYS A 1 433 ? 37.446 -3.019 -50.898 1.00 89.31 433 LYS A C 1
ATOM 3466 O O . LYS A 1 433 ? 38.459 -2.739 -51.537 1.00 89.31 433 LYS A O 1
ATOM 3471 N N . LYS A 1 434 ? 36.416 -3.684 -51.429 1.00 91.75 434 LYS A N 1
ATOM 3472 C CA . LYS A 1 434 ? 36.390 -4.134 -52.826 1.00 91.75 434 LYS A CA 1
ATOM 3473 C C . LYS A 1 434 ? 36.423 -2.957 -53.804 1.00 91.75 434 LYS A C 1
ATOM 3475 O O . LYS A 1 434 ? 37.285 -2.928 -54.675 1.00 91.75 434 LYS A O 1
ATOM 3480 N N . ALA A 1 435 ? 35.552 -1.965 -53.615 1.00 89.12 435 ALA A N 1
ATOM 3481 C CA . ALA A 1 435 ? 35.510 -0.773 -54.462 1.00 89.12 435 ALA A CA 1
ATOM 3482 C C . ALA A 1 435 ? 36.838 0.005 -54.439 1.00 89.12 435 ALA A C 1
ATOM 3484 O O . ALA A 1 435 ? 37.296 0.485 -55.474 1.00 89.12 435 ALA A O 1
ATOM 3485 N N . ASN A 1 436 ? 37.492 0.087 -53.277 1.00 88.44 436 ASN A N 1
ATOM 3486 C CA . ASN A 1 436 ? 38.804 0.714 -53.149 1.00 88.44 436 ASN A CA 1
ATOM 3487 C C . ASN A 1 436 ? 39.905 -0.093 -53.866 1.00 88.44 436 ASN A C 1
ATOM 3489 O O . ASN A 1 436 ? 40.801 0.477 -54.486 1.00 88.44 436 ASN A O 1
ATOM 3493 N N . GLY A 1 437 ? 39.819 -1.427 -53.834 1.00 90.38 437 GLY A N 1
ATOM 3494 C CA . GLY A 1 437 ? 40.664 -2.309 -54.640 1.00 90.38 437 GLY A CA 1
ATOM 3495 C C . GLY A 1 437 ? 40.505 -2.057 -56.143 1.00 90.38 437 GLY A C 1
ATOM 3496 O O . GLY A 1 437 ? 41.506 -1.874 -56.837 1.00 90.38 437 GLY A O 1
ATOM 3497 N N . ASP A 1 438 ? 39.264 -1.971 -56.626 1.00 90.75 438 ASP A N 1
ATOM 3498 C CA . ASP A 1 438 ? 38.951 -1.689 -58.033 1.00 90.75 438 ASP A CA 1
ATOM 3499 C C . ASP A 1 438 ? 39.441 -0.290 -58.457 1.00 90.75 438 ASP A C 1
ATOM 3501 O O . ASP A 1 438 ? 39.995 -0.123 -59.546 1.00 90.75 438 ASP A O 1
ATOM 3505 N N . LEU A 1 439 ? 39.300 0.718 -57.585 1.00 89.38 439 LEU A N 1
ATOM 3506 C CA . LEU A 1 439 ? 39.852 2.059 -57.805 1.00 89.38 439 LEU A CA 1
ATOM 3507 C C . LEU A 1 439 ? 41.374 2.026 -57.943 1.00 89.38 439 LEU A C 1
ATOM 3509 O O . LEU A 1 439 ? 41.905 2.585 -58.898 1.00 89.38 439 LEU A O 1
ATOM 3513 N N . ASN A 1 440 ? 42.079 1.329 -57.051 1.00 88.50 440 ASN A N 1
ATOM 3514 C CA . ASN A 1 440 ? 43.534 1.193 -57.135 1.00 88.50 440 ASN A CA 1
ATOM 3515 C C . ASN A 1 440 ? 43.976 0.490 -58.427 1.00 88.50 440 ASN A C 1
ATOM 3517 O O . ASN A 1 440 ? 44.971 0.888 -59.035 1.00 88.50 440 ASN A O 1
ATOM 3521 N N . GLN A 1 441 ? 43.234 -0.525 -58.881 1.00 90.75 441 GLN A N 1
ATOM 3522 C CA . GLN A 1 441 ? 43.497 -1.177 -60.167 1.00 90.75 441 GLN A CA 1
ATOM 3523 C C . GLN A 1 441 ? 43.344 -0.201 -61.338 1.00 90.75 441 GLN A C 1
ATOM 3525 O O . GLN A 1 441 ? 44.250 -0.112 -62.167 1.00 90.75 441 GLN A O 1
ATOM 3530 N N . ARG A 1 442 ? 42.254 0.577 -61.372 1.00 89.06 442 ARG A N 1
ATOM 3531 C CA . ARG A 1 442 ? 42.031 1.601 -62.406 1.00 89.06 442 ARG A CA 1
ATOM 3532 C C . ARG A 1 442 ? 43.090 2.700 -62.377 1.00 89.06 442 ARG A C 1
ATOM 3534 O O . ARG A 1 442 ? 43.572 3.096 -63.431 1.00 89.06 442 ARG A O 1
ATOM 3541 N N . THR A 1 443 ? 43.501 3.161 -61.196 1.00 89.75 443 THR A N 1
ATOM 3542 C CA . THR A 1 443 ? 44.588 4.142 -61.050 1.00 89.75 443 THR A CA 1
ATOM 3543 C C . THR A 1 443 ? 45.892 3.608 -61.644 1.00 89.75 443 THR A C 1
ATOM 3545 O O . THR A 1 443 ? 46.551 4.305 -62.412 1.00 89.75 443 THR A O 1
ATOM 3548 N N . ASN A 1 444 ? 46.238 2.348 -61.368 1.00 89.75 444 ASN A N 1
ATOM 3549 C CA . ASN A 1 444 ? 47.422 1.713 -61.952 1.00 89.75 444 ASN A CA 1
ATOM 3550 C C . ASN A 1 444 ? 47.322 1.563 -63.479 1.00 89.75 444 ASN A C 1
ATOM 3552 O O . ASN A 1 444 ? 48.331 1.664 -64.176 1.00 89.75 444 ASN A O 1
ATOM 3556 N N . GLU A 1 445 ? 46.125 1.314 -64.009 1.00 92.25 445 GLU A N 1
ATOM 3557 C CA . GLU A 1 445 ? 45.881 1.257 -65.452 1.00 92.25 445 GLU A CA 1
ATOM 3558 C C . GLU A 1 445 ? 46.048 2.631 -66.115 1.00 92.25 445 GLU A C 1
ATOM 3560 O O . GLU A 1 445 ? 46.731 2.728 -67.133 1.00 92.25 445 GLU A O 1
ATOM 3565 N N . ILE A 1 446 ? 45.521 3.698 -65.502 1.00 91.62 446 ILE A N 1
ATOM 3566 C CA . ILE A 1 446 ? 45.715 5.081 -65.965 1.00 91.62 446 ILE A CA 1
ATOM 3567 C C . ILE A 1 446 ? 47.206 5.422 -66.023 1.00 91.62 446 ILE A C 1
ATOM 3569 O O . ILE A 1 446 ? 47.669 5.875 -67.064 1.00 91.62 446 ILE A O 1
ATOM 3573 N N . ILE A 1 447 ? 47.974 5.122 -64.970 1.00 90.88 447 ILE A N 1
ATOM 3574 C CA . ILE A 1 447 ? 49.428 5.370 -64.942 1.00 90.88 447 ILE A CA 1
ATOM 3575 C C . ILE A 1 447 ? 50.130 4.656 -66.109 1.00 90.88 447 ILE A C 1
ATOM 3577 O O . ILE A 1 447 ? 50.961 5.245 -66.799 1.00 90.88 447 ILE A O 1
ATOM 3581 N N . ARG A 1 448 ? 49.773 3.393 -66.386 1.00 91.75 448 ARG A N 1
ATOM 3582 C CA . ARG A 1 448 ? 50.341 2.641 -67.521 1.00 91.75 448 ARG A CA 1
ATOM 3583 C C . ARG A 1 448 ? 49.985 3.263 -68.871 1.00 91.75 448 ARG A C 1
ATOM 3585 O O . ARG A 1 448 ? 50.829 3.281 -69.768 1.00 91.75 448 ARG A O 1
ATOM 3592 N N . LEU A 1 449 ? 48.751 3.738 -69.029 1.00 92.69 449 LEU A N 1
ATOM 3593 C CA . LEU A 1 449 ? 48.302 4.408 -70.249 1.00 92.69 449 LEU A CA 1
ATOM 3594 C C . LEU A 1 449 ? 49.003 5.757 -70.439 1.00 92.69 449 LEU A C 1
ATOM 3596 O O . LEU A 1 449 ? 49.433 6.054 -71.550 1.00 92.69 449 LEU A O 1
ATOM 3600 N N . GLU A 1 450 ? 49.185 6.541 -69.375 1.00 92.50 450 GLU A N 1
ATOM 3601 C CA . GLU A 1 450 ? 49.936 7.802 -69.407 1.00 92.50 450 GLU A CA 1
ATOM 3602 C C . GLU A 1 450 ? 51.397 7.584 -69.821 1.00 92.50 450 GLU A C 1
ATOM 3604 O O . GLU A 1 450 ? 51.899 8.279 -70.709 1.00 92.50 450 GLU A O 1
ATOM 3609 N N . ASP A 1 451 ? 52.060 6.573 -69.253 1.00 92.62 451 ASP A N 1
ATOM 3610 C CA . ASP A 1 451 ? 53.418 6.184 -69.646 1.00 92.62 451 ASP A CA 1
ATOM 3611 C C . ASP A 1 451 ? 53.486 5.742 -71.115 1.00 92.62 451 ASP A C 1
ATOM 3613 O O . ASP A 1 451 ? 54.450 6.048 -71.824 1.00 92.62 451 ASP A O 1
ATOM 3617 N N . HIS A 1 452 ? 52.467 5.030 -71.601 1.00 92.44 452 HIS A N 1
ATOM 3618 C CA . HIS A 1 452 ? 52.393 4.614 -72.999 1.00 92.44 452 HIS A CA 1
ATOM 3619 C C . HIS A 1 452 ? 52.194 5.805 -73.947 1.00 92.44 452 HIS A C 1
ATOM 3621 O O . HIS A 1 452 ? 52.908 5.917 -74.944 1.00 92.44 452 HIS A O 1
ATOM 3627 N N . ILE A 1 453 ? 51.288 6.730 -73.614 1.00 92.94 453 ILE A N 1
ATOM 3628 C CA . ILE A 1 453 ? 51.069 7.969 -74.373 1.00 92.94 453 ILE A CA 1
ATOM 3629 C C . ILE A 1 453 ? 52.360 8.785 -74.434 1.00 92.94 453 ILE A C 1
ATOM 3631 O O . ILE A 1 453 ? 52.723 9.259 -75.509 1.00 92.94 453 ILE A O 1
ATOM 3635 N N . ARG A 1 454 ? 53.087 8.911 -73.317 1.00 92.31 454 ARG A N 1
ATOM 3636 C CA . ARG A 1 454 ? 54.366 9.631 -73.280 1.00 92.31 454 ARG A CA 1
ATOM 3637 C C . ARG A 1 454 ? 55.393 9.008 -74.228 1.00 92.31 454 ARG A C 1
ATOM 3639 O O . ARG A 1 454 ? 56.019 9.730 -74.997 1.00 92.31 454 ARG A O 1
ATOM 3646 N N . LYS A 1 455 ? 55.511 7.675 -74.250 1.00 91.81 455 LYS A N 1
ATOM 3647 C CA . LYS A 1 455 ? 56.393 6.972 -75.202 1.00 91.81 455 LYS A CA 1
ATOM 3648 C C . LYS A 1 455 ? 56.021 7.259 -76.657 1.00 91.81 455 LYS A C 1
ATOM 3650 O O . LYS A 1 455 ? 56.903 7.567 -77.452 1.00 91.81 455 LYS A O 1
ATOM 3655 N N . LEU A 1 456 ? 54.731 7.213 -76.994 1.00 92.00 456 LEU A N 1
ATOM 3656 C CA . LEU A 1 456 ? 54.255 7.529 -78.345 1.00 92.00 456 LEU A CA 1
ATOM 3657 C C . LEU A 1 456 ? 54.516 8.996 -78.725 1.00 92.00 456 LEU A C 1
ATOM 3659 O O . LEU A 1 456 ? 54.872 9.287 -79.865 1.00 92.00 456 LEU A O 1
ATOM 3663 N N . GLN A 1 457 ? 54.369 9.930 -77.780 1.00 92.31 457 GLN A N 1
ATOM 3664 C CA . GLN A 1 457 ? 54.703 11.342 -77.991 1.00 92.31 457 GLN A CA 1
ATOM 3665 C C . GLN A 1 457 ? 56.200 11.536 -78.266 1.00 92.31 457 GLN A C 1
ATOM 3667 O O . GLN A 1 457 ? 56.557 12.271 -79.190 1.00 92.31 457 GLN A O 1
ATOM 3672 N N . ASP A 1 458 ? 57.065 10.850 -77.515 1.00 91.06 458 ASP A N 1
ATOM 3673 C CA . ASP A 1 458 ? 58.515 10.877 -77.721 1.00 91.06 458 ASP A CA 1
ATOM 3674 C C . ASP A 1 458 ? 58.908 10.275 -79.082 1.00 91.06 458 ASP A C 1
ATOM 3676 O O . ASP A 1 458 ? 59.766 10.819 -79.783 1.00 91.06 458 ASP A O 1
ATOM 3680 N N . GLU A 1 459 ? 58.272 9.174 -79.492 1.00 90.06 459 GLU A N 1
ATOM 3681 C CA . GLU A 1 459 ? 58.460 8.563 -80.814 1.00 90.06 459 GLU A CA 1
ATOM 3682 C C . GLU A 1 459 ? 58.043 9.514 -81.941 1.00 90.06 459 GLU A C 1
ATOM 3684 O O . GLU A 1 459 ? 58.835 9.772 -82.852 1.00 90.06 459 GLU A O 1
ATOM 3689 N N . LEU A 1 460 ? 56.857 10.123 -81.833 1.00 89.56 460 LEU A N 1
ATOM 3690 C CA . LEU A 1 460 ? 56.367 11.110 -82.795 1.00 89.56 460 LEU A CA 1
ATOM 3691 C C . LEU A 1 460 ? 57.311 12.319 -82.898 1.00 89.56 460 LEU A C 1
ATOM 3693 O O . LEU A 1 460 ? 57.564 12.820 -83.995 1.00 89.56 460 LEU A O 1
ATOM 3697 N N . ALA A 1 461 ? 57.851 12.798 -81.773 1.00 86.00 461 ALA A N 1
ATOM 3698 C CA . ALA A 1 461 ? 58.813 13.897 -81.754 1.00 86.00 461 ALA A CA 1
ATOM 3699 C C . ALA A 1 461 ? 60.124 13.529 -82.472 1.00 86.00 461 ALA A C 1
ATOM 3701 O O . ALA A 1 461 ? 60.634 14.320 -83.273 1.00 86.00 461 ALA A O 1
ATOM 3702 N N . ARG A 1 462 ? 60.643 12.313 -82.247 1.00 85.88 462 ARG A N 1
ATOM 3703 C CA . ARG A 1 462 ? 61.829 11.791 -82.949 1.00 85.88 462 ARG A CA 1
ATOM 3704 C C . ARG A 1 462 ? 61.591 11.654 -84.449 1.00 85.88 462 ARG A C 1
ATOM 3706 O O . ARG A 1 462 ? 62.479 11.957 -85.243 1.00 85.88 462 ARG A O 1
ATOM 3713 N N . GLU A 1 463 ? 60.411 11.201 -84.853 1.00 84.19 463 GLU A N 1
ATOM 3714 C CA . GLU A 1 463 ? 60.069 11.024 -86.264 1.00 84.19 463 GLU A CA 1
ATOM 3715 C C . GLU A 1 463 ? 59.911 12.369 -86.985 1.00 84.19 463 GLU A C 1
ATOM 3717 O O . GLU A 1 463 ? 60.454 12.558 -88.076 1.00 84.19 463 GLU A O 1
ATOM 3722 N N . LYS A 1 464 ? 59.309 13.365 -86.319 1.00 81.12 464 LYS A N 1
ATOM 3723 C CA . LYS A 1 464 ? 59.290 14.752 -86.808 1.00 81.12 464 LYS A CA 1
ATOM 3724 C C . LYS A 1 464 ? 60.700 15.314 -87.003 1.00 81.12 464 LYS A C 1
ATOM 3726 O O . LYS A 1 464 ? 60.966 15.871 -88.067 1.00 81.12 464 LYS A O 1
ATOM 3731 N N . GLN A 1 465 ? 61.614 15.115 -86.048 1.00 77.12 465 GLN A N 1
ATOM 3732 C CA . GLN A 1 465 ? 63.018 15.537 -86.188 1.00 77.12 465 GLN A CA 1
ATOM 3733 C C . GLN A 1 465 ? 63.741 14.866 -87.368 1.00 77.12 465 GLN A C 1
ATOM 3735 O O . GLN A 1 465 ? 64.554 15.511 -88.028 1.00 77.12 465 GLN A O 1
ATOM 3740 N N . LYS A 1 466 ? 63.437 13.596 -87.672 1.00 76.31 466 LYS A N 1
ATOM 3741 C CA . LYS A 1 466 ? 63.981 12.908 -88.856 1.00 76.31 466 LYS A CA 1
ATOM 3742 C C . LYS A 1 466 ? 63.435 13.490 -90.166 1.00 76.31 466 LYS A C 1
ATOM 3744 O O . LYS A 1 466 ? 64.185 13.603 -91.130 1.00 76.31 466 LYS A O 1
ATOM 3749 N N . SER A 1 467 ? 62.161 13.891 -90.197 1.00 64.06 467 SER A N 1
ATOM 3750 C CA . SER A 1 467 ? 61.511 14.462 -91.390 1.00 64.06 467 SER A CA 1
ATOM 3751 C C . SER A 1 467 ? 61.939 15.901 -91.725 1.00 64.06 467 SER A C 1
ATOM 3753 O O . SER A 1 467 ? 61.860 16.302 -92.882 1.00 64.06 467 SER A O 1
ATOM 3755 N N . SER A 1 468 ? 62.441 16.674 -90.751 1.00 56.97 468 SER A N 1
ATOM 3756 C CA . SER A 1 468 ? 62.934 18.049 -90.953 1.00 56.97 468 SER A CA 1
ATOM 3757 C C . SER A 1 468 ? 64.385 18.142 -91.453 1.00 56.97 468 SER A C 1
ATOM 3759 O O . SER A 1 468 ? 64.939 19.239 -91.535 1.00 56.97 468 SER A O 1
ATOM 3761 N N . TYR A 1 469 ? 65.031 17.017 -91.775 1.00 53.16 469 TYR A N 1
ATOM 3762 C CA . TYR A 1 469 ? 66.390 17.011 -92.313 1.00 53.16 469 TYR A CA 1
ATOM 3763 C C . TYR A 1 469 ? 66.378 17.385 -93.803 1.00 53.16 469 TYR A C 1
ATOM 3765 O O . TYR A 1 469 ? 66.165 16.545 -94.675 1.00 53.16 469 TYR A O 1
ATOM 3773 N N . THR A 1 470 ? 66.612 18.665 -94.096 1.00 52.06 470 THR A N 1
ATOM 3774 C CA . THR A 1 470 ? 66.879 19.138 -95.462 1.00 52.06 470 THR A CA 1
ATOM 3775 C C . THR A 1 470 ? 68.384 18.980 -95.709 1.00 52.06 470 THR A C 1
ATOM 3777 O O . THR A 1 470 ? 69.160 19.578 -94.960 1.00 52.06 470 THR A O 1
ATOM 3780 N N . PRO A 1 471 ? 68.842 18.180 -96.691 1.00 53.56 471 PRO A N 1
ATOM 3781 C CA . PRO A 1 471 ? 70.270 18.039 -96.960 1.00 53.56 471 PRO A CA 1
ATOM 3782 C C . PRO A 1 471 ? 70.865 19.398 -97.361 1.00 53.56 471 PRO A C 1
ATOM 3784 O O . PRO A 1 471 ? 70.221 20.135 -98.115 1.00 53.56 471 PRO A O 1
ATOM 3787 N N . PRO A 1 472 ? 72.075 19.758 -96.900 1.00 48.44 472 PRO A N 1
ATOM 3788 C CA . PRO A 1 472 ? 72.716 20.991 -97.332 1.00 48.44 472 PRO A CA 1
ATOM 3789 C C . PRO A 1 472 ? 72.994 20.938 -98.845 1.00 48.44 472 PRO A C 1
ATOM 3791 O O . PRO A 1 472 ? 73.349 19.875 -99.365 1.00 48.44 472 PRO A O 1
ATOM 3794 N N . PRO A 1 473 ? 72.845 22.058 -99.575 1.00 48.78 473 PRO A N 1
ATOM 3795 C CA . PRO A 1 473 ? 73.140 22.090 -100.998 1.00 48.78 473 PRO A CA 1
ATOM 3796 C C . PRO A 1 473 ? 74.629 21.815 -101.227 1.00 48.78 473 PRO A C 1
ATOM 3798 O O . PRO A 1 473 ? 75.496 22.409 -100.585 1.00 48.78 473 PRO A O 1
ATOM 3801 N N . TYR A 1 474 ? 74.905 20.902 -102.157 1.00 48.47 474 TYR A N 1
ATOM 3802 C CA . TYR A 1 474 ? 76.236 20.570 -102.649 1.00 48.47 474 TYR A CA 1
ATOM 3803 C C . TYR A 1 474 ? 77.022 21.845 -102.996 1.00 48.47 474 TYR A C 1
ATOM 3805 O O . TYR A 1 474 ? 76.674 22.552 -103.942 1.00 48.47 474 TYR A O 1
ATOM 3813 N N . GLN A 1 475 ? 78.102 22.128 -102.262 1.00 42.88 475 GLN A N 1
ATOM 3814 C CA . GLN A 1 475 ? 79.134 23.045 -102.740 1.00 42.88 475 GLN A CA 1
ATOM 3815 C C . GLN A 1 475 ? 80.045 22.282 -103.699 1.00 42.88 475 GLN A C 1
ATOM 3817 O O . GLN A 1 475 ? 80.823 21.411 -103.312 1.00 42.88 475 GLN A O 1
ATOM 3822 N N . THR A 1 476 ? 79.891 22.603 -104.977 1.00 45.94 476 THR A N 1
ATOM 3823 C CA . THR A 1 476 ? 80.690 22.131 -106.101 1.00 45.94 476 THR A CA 1
ATOM 3824 C C . THR A 1 476 ? 82.156 22.514 -105.901 1.00 45.94 476 THR A C 1
ATOM 3826 O O . THR A 1 476 ? 82.506 23.693 -105.858 1.00 45.94 476 THR A O 1
ATOM 3829 N N . THR A 1 477 ? 83.034 21.518 -105.828 1.00 50.09 477 THR A N 1
ATOM 3830 C CA . THR A 1 477 ? 84.477 21.689 -105.994 1.00 50.09 477 THR A CA 1
ATOM 3831 C C . THR A 1 477 ? 84.770 22.135 -107.427 1.00 50.09 477 THR A C 1
ATOM 3833 O O . THR A 1 477 ? 84.472 21.429 -108.388 1.00 50.09 477 THR A O 1
ATOM 3836 N N . ARG A 1 478 ? 85.370 23.320 -107.587 1.00 43.56 478 ARG A N 1
ATOM 3837 C CA . ARG A 1 478 ? 86.015 23.749 -108.834 1.00 43.56 478 ARG A CA 1
ATOM 3838 C C . ARG A 1 478 ? 87.525 23.762 -108.609 1.00 43.56 478 ARG A C 1
ATOM 3840 O O . ARG A 1 478 ? 88.061 24.665 -107.980 1.00 43.56 478 ARG A O 1
ATOM 3847 N N . SER A 1 479 ? 88.187 22.730 -109.111 1.00 46.44 479 SER A N 1
ATOM 3848 C CA . SER A 1 479 ? 89.605 22.724 -109.463 1.00 46.44 479 SER A CA 1
ATOM 3849 C C . SER A 1 479 ? 89.764 23.270 -110.887 1.00 46.44 479 SER A C 1
ATOM 3851 O O . SER A 1 479 ? 88.997 22.862 -111.746 1.00 46.44 479 SER A O 1
ATOM 3853 N N . TYR A 1 480 ? 90.709 24.191 -111.116 1.00 44.03 480 TYR A N 1
ATOM 3854 C CA . TYR A 1 480 ? 91.453 24.478 -112.370 1.00 44.03 480 TYR A CA 1
ATOM 3855 C C . TYR A 1 480 ? 92.403 25.657 -112.047 1.00 44.03 480 TYR A C 1
ATOM 3857 O O . TYR A 1 480 ? 91.925 26.742 -111.732 1.00 44.03 480 TYR A O 1
ATOM 3865 N N . SER A 1 481 ? 93.678 25.419 -111.717 1.00 43.75 481 SER A N 1
ATOM 3866 C CA . SER A 1 481 ? 94.861 25.492 -112.603 1.00 43.75 481 SER A CA 1
ATOM 3867 C C . SER A 1 481 ? 94.945 26.736 -113.501 1.00 43.75 481 SER A C 1
ATOM 3869 O O . SER A 1 481 ? 94.154 26.915 -114.426 1.00 43.75 481 SER A O 1
ATOM 3871 N N . GLY A 1 482 ? 95.972 27.539 -113.215 1.00 36.50 482 GLY A N 1
ATOM 3872 C CA . GLY A 1 482 ? 96.435 28.732 -113.918 1.00 36.50 482 GLY A CA 1
ATOM 3873 C C . GLY A 1 482 ? 97.577 29.339 -113.126 1.00 36.50 482 GLY A C 1
ATOM 3874 O O . GLY A 1 482 ? 97.256 30.030 -112.137 1.00 36.50 482 GLY A O 1
#

Foldseek 3Di:
DDDDDDDDDLVVLLVVLLVLLVVLLVLDDCPDPLSVVSVVQSVCSVVVNCLVPCVVVQWDAHPRQIQHDDVPDDPVRSSVSSVVSSVVSVCVSCVPVCPPPCPPCVVVVVVVVVPDDDPPDPDPLVVLLVVLLVLLVVLLVLQPPHPCNVVSVVVSVCSVVVVQQCAWDWDADLNAIQTGHHPDDSVVSSVSSVVRSVVNCVSCVVSVPPPPPDDDDDPDDDVVVVLLVVLLVLLVVLCVLDVDDPVVVSVVVSVCSVVVVQLVQAWDWDDDPPAIQTDHNPDDPVRSSVSSVVRSVVSVVVSVVVVVVVVVLPPPPDVVNVVVLLVVLLVLLVVLCVQQVVPPLSVVVNCCSVVVVCVPPQADWGATLNQIQGGDPPDDPVRNSVSSVVRSVVSVVSRVVVVVVVVVVVVVVVVVVVVVVVVVVVVVVVVVVVVVVVVVVVVVVVVVVVVVVVVVVVVVVVVVVVVPDDDPDDDDDDDDDD

Radius of gyration: 48.68 Å; chains: 1; bounding box: 137×74×170 Å